Protein AF-0000000069707811 (afdb_homodimer)

pLDDT: mean 90.17, std 19.68, range [24.98, 98.94]

Secondary structure (DSSP, 8-state):
-------------------------TT----SSEEEEEEEE----BT-TTS-HHHHHHHHHHHHHTSSS--EEEEES--BSS-GGGHHHHHHHHHHT-S-EEEE--TT----HHHHHHHHSS-SSEEEEETTTEEEEEE----TT----PPPHHHHHHHHHHTTTSSEEEEEESS-SSS-STT----HHHHHHHHT-TTEEEEEE-S-TT--SEEEETTEEEEE---SSSSSS-SS-EEEEEEEETTS-EEEEEEETTT--EEEEEE-/-------------------------TT----SSEEEEEEEE----BT-TTS-HHHHHHHHHHHHHTSSS--EEEEES--BSS-GGGHHHHHHHHHHT-S-EEEE--TT----HHHHHHHHSS-SSEEEEETTTEEEEEE----TT----PPPHHHHHHHHHHTTTSSEEEEEESS-SSS-STT----HHHHHHHHT-TTEEEEEE-S-TT--SEEEETTEEEEE---SSSSSS-SS-EEEEEEEETTS-EEEEEEETTT--EEEEEE-

InterPro domains:
  IPR004843 Calcineurin-like, phosphoesterase domain [PF00149] (36-210)
  IPR029052 Metallo-dependent phosphatase-like [G3DSA:3.60.21.10] (33-268)
  IPR029052 Metallo-dependent phosphatase-like [SSF56300] (36-254)
  IPR051918 Serine/threonine-protein phosphatase CPPED1 [PTHR43143] (35-250)

Structure (mmCIF, N/CA/C/O backbone):
data_AF-0000000069707811-model_v1
#
loop_
_entity.id
_entity.type
_entity.pdbx_description
1 polymer '3,5-cyclic AMP phosphodiesterase CpdA'
#
loop_
_atom_site.group_PDB
_atom_site.id
_atom_site.type_symbol
_atom_site.label_atom_id
_atom_site.label_alt_id
_atom_site.label_comp_id
_atom_site.label_asym_id
_atom_site.label_entity_id
_atom_site.label_seq_id
_atom_site.pdbx_PDB_ins_code
_atom_site.Cartn_x
_atom_site.Cartn_y
_atom_site.Cartn_z
_atom_site.occupancy
_atom_site.B_iso_or_equiv
_atom_site.auth_seq_id
_atom_site.auth_comp_id
_atom_site.auth_asym_id
_atom_site.auth_atom_id
_atom_site.pdbx_PDB_model_num
ATOM 1 N N . MET A 1 1 ? 40.125 12.625 64.125 1 27.88 1 MET A N 1
ATOM 2 C CA . MET A 1 1 ? 39.188 13.109 63.156 1 27.88 1 MET A CA 1
ATOM 3 C C . MET A 1 1 ? 39.125 12.188 61.938 1 27.88 1 MET A C 1
ATOM 5 O O . MET A 1 1 ? 40.125 12.039 61.219 1 27.88 1 MET A O 1
ATOM 9 N N . LYS A 1 2 ? 38.438 11 62.062 1 25.84 2 LYS A N 1
ATOM 10 C CA . LYS A 1 2 ? 38.344 9.758 61.312 1 25.84 2 LYS A CA 1
ATOM 11 C C . LYS A 1 2 ? 37.75 10.008 59.938 1 25.84 2 LYS A C 1
ATOM 13 O O . LYS A 1 2 ? 36.562 10.391 59.812 1 25.84 2 LYS A O 1
ATOM 18 N N . ARG A 1 3 ? 38.438 10.547 58.906 1 25.84 3 ARG A N 1
ATOM 19 C CA . ARG A 1 3 ? 38.094 10.859 57.531 1 25.84 3 ARG A CA 1
ATOM 20 C C . ARG A 1 3 ? 37.594 9.617 56.781 1 25.84 3 ARG A C 1
ATOM 22 O O . ARG A 1 3 ? 38.406 8.742 56.438 1 25.84 3 ARG A O 1
ATOM 29 N N . ARG A 1 4 ? 36.5 9.008 57.219 1 31.7 4 ARG A N 1
ATOM 30 C CA . ARG A 1 4 ? 36.094 7.828 56.469 1 31.7 4 ARG A CA 1
ATOM 31 C C . ARG A 1 4 ? 36.031 8.141 54.969 1 31.7 4 ARG A C 1
ATOM 33 O O . ARG A 1 4 ? 35.594 9.227 54.594 1 31.7 4 ARG A O 1
ATOM 40 N N . PRO A 1 5 ? 36.844 7.473 54.125 1 32.78 5 PRO A N 1
ATOM 41 C CA . PRO A 1 5 ? 36.906 7.609 52.688 1 32.78 5 PRO A CA 1
ATOM 42 C C . PRO A 1 5 ? 35.5 7.551 52.031 1 32.78 5 PRO A C 1
ATOM 44 O O . PRO A 1 5 ? 34.625 6.852 52.531 1 32.78 5 PRO A O 1
ATOM 47 N N . PHE A 1 6 ? 35 8.711 51.625 1 32.41 6 PHE A N 1
ATOM 48 C CA . PHE A 1 6 ? 33.812 8.898 50.781 1 32.41 6 PHE A CA 1
ATOM 49 C C . PHE A 1 6 ? 33.844 7.926 49.594 1 32.41 6 PHE A C 1
ATOM 51 O O . PHE A 1 6 ? 34.688 8.023 48.719 1 32.41 6 PHE A O 1
ATOM 58 N N . LEU A 1 7 ? 33.656 6.637 49.844 1 32.03 7 LEU A N 1
ATOM 59 C CA . LEU A 1 7 ? 33.406 5.703 48.75 1 32.03 7 LEU A CA 1
ATOM 60 C C . LEU A 1 7 ? 32.375 6.266 47.781 1 32.03 7 LEU A C 1
ATOM 62 O O . LEU A 1 7 ? 31.25 6.562 48.188 1 32.03 7 LEU A O 1
ATOM 66 N N . GLN A 1 8 ? 32.781 7.188 46.938 1 24.98 8 GLN A N 1
ATOM 67 C CA . GLN A 1 8 ? 31.969 7.602 45.812 1 24.98 8 GLN A CA 1
ATOM 68 C C . GLN A 1 8 ? 31.391 6.398 45.062 1 24.98 8 GLN A C 1
ATOM 70 O O . GLN A 1 8 ? 32.125 5.562 44.562 1 24.98 8 GLN A O 1
ATOM 75 N N . LYS A 1 9 ? 30.281 5.871 45.531 1 30.42 9 LYS A N 1
ATOM 76 C CA . LYS A 1 9 ? 29.453 4.977 44.719 1 30.42 9 LYS A CA 1
ATOM 77 C C . LYS A 1 9 ? 29.359 5.484 43.281 1 30.42 9 LYS A C 1
ATOM 79 O O . LYS A 1 9 ? 28.812 6.559 43.031 1 30.42 9 LYS A O 1
ATOM 84 N N . LEU A 1 10 ? 30.406 5.262 42.5 1 29.55 10 LEU A N 1
ATOM 85 C CA . LEU A 1 10 ? 30.219 5.375 41.062 1 29.55 10 LEU A CA 1
ATOM 86 C C . LEU A 1 10 ? 28.906 4.711 40.625 1 29.55 10 LEU A C 1
ATOM 88 O O . LEU A 1 10 ? 28.75 3.5 40.781 1 29.55 10 LEU A O 1
ATOM 92 N N . SER A 1 11 ? 27.844 5.383 40.812 1 30.39 11 SER A N 1
ATOM 93 C CA . SER A 1 11 ? 26.609 4.992 40.156 1 30.39 11 SER A CA 1
ATOM 94 C C . SER A 1 11 ? 26.844 4.625 38.719 1 30.39 11 SER A C 1
ATOM 96 O O . SER A 1 11 ? 27.297 5.453 37.906 1 30.39 11 SER A O 1
ATOM 98 N N . ILE A 1 12 ? 27.297 3.4 38.469 1 32.72 12 ILE A N 1
ATOM 99 C CA . ILE A 1 12 ? 27.219 2.85 37.125 1 32.72 12 ILE A CA 1
ATOM 100 C C . ILE A 1 12 ? 25.844 3.127 36.531 1 32.72 12 ILE A C 1
ATOM 102 O O . ILE A 1 12 ? 24.844 2.594 37 1 32.72 12 ILE A O 1
ATOM 106 N N . ILE A 1 13 ? 25.547 4.367 36.25 1 32.19 13 ILE A N 1
ATOM 107 C CA . ILE A 1 13 ? 24.438 4.574 35.344 1 32.19 13 ILE A CA 1
ATOM 108 C C . ILE A 1 13 ? 24.531 3.582 34.188 1 32.19 13 ILE A C 1
ATOM 110 O O . ILE A 1 13 ? 25.453 3.656 33.344 1 32.19 13 ILE A O 1
ATOM 114 N N . THR A 1 14 ? 24.203 2.355 34.5 1 30.44 14 THR A N 1
ATOM 115 C CA . THR A 1 14 ? 23.938 1.456 33.375 1 30.44 14 THR A CA 1
ATOM 116 C C . THR A 1 14 ? 23.016 2.123 32.344 1 30.44 14 THR A C 1
ATOM 118 O O . THR A 1 14 ? 21.859 2.41 32.656 1 30.44 14 THR A O 1
ATOM 121 N N . SER A 1 15 ? 23.578 3.062 31.578 1 31.64 15 SER A N 1
ATOM 122 C CA . SER A 1 15 ? 22.844 3.375 30.359 1 31.64 15 SER A CA 1
ATOM 123 C C . SER A 1 15 ? 22.266 2.117 29.719 1 31.64 15 SER A C 1
ATOM 125 O O . SER A 1 15 ? 23.016 1.235 29.281 1 31.64 15 SER A O 1
ATOM 127 N N . MET A 1 16 ? 21.281 1.629 30.328 1 30.05 16 MET A N 1
ATOM 128 C CA . MET A 1 16 ? 20.516 0.687 29.516 1 30.05 16 MET A CA 1
ATOM 129 C C . MET A 1 16 ? 20.375 1.188 28.094 1 30.05 16 MET A C 1
ATOM 131 O O . MET A 1 16 ? 19.594 2.102 27.812 1 30.05 16 MET A O 1
ATOM 135 N N . SER A 1 17 ? 21.484 1.312 27.391 1 31.31 17 SER A N 1
ATOM 136 C CA . SER A 1 17 ? 21.266 1.327 25.953 1 31.31 17 SER A CA 1
ATOM 137 C C . SER A 1 17 ? 20.141 0.368 25.562 1 31.31 17 SER A C 1
ATOM 139 O O . SER A 1 17 ? 20.219 -0.833 25.828 1 31.31 17 SER A O 1
ATOM 141 N N . THR A 1 18 ? 18.938 0.789 25.828 1 30.77 18 THR A N 1
ATOM 142 C CA . THR A 1 18 ? 17.844 0.058 25.188 1 30.77 18 THR A CA 1
ATOM 143 C C . THR A 1 18 ? 18.297 -0.522 23.859 1 30.77 18 THR A C 1
ATOM 145 O O . THR A 1 18 ? 18.516 0.217 22.891 1 30.77 18 THR A O 1
ATOM 148 N N . LEU A 1 19 ? 19.156 -1.455 23.938 1 29.34 19 LEU A N 1
ATOM 149 C CA . LEU A 1 19 ? 19.266 -2.301 22.766 1 29.34 19 LEU A CA 1
ATOM 150 C C . LEU A 1 19 ? 17.891 -2.539 22.141 1 29.34 19 LEU A C 1
ATOM 152 O O . LEU A 1 19 ? 17.094 -3.318 22.672 1 29.34 19 LEU A O 1
ATOM 156 N N . MET A 1 20 ? 17.281 -1.495 21.703 1 30.98 20 MET A N 1
ATOM 157 C CA . MET A 1 20 ? 16.188 -1.845 20.812 1 30.98 20 MET A CA 1
ATOM 158 C C . MET A 1 20 ? 16.562 -3.023 19.922 1 30.98 20 MET A C 1
ATOM 160 O O . MET A 1 20 ? 17.609 -3.008 19.281 1 30.98 20 MET A O 1
ATOM 164 N N . PRO A 1 21 ? 16.219 -4.156 20.359 1 32.16 21 PRO A N 1
ATOM 165 C CA . PRO A 1 21 ? 16.5 -5.211 19.375 1 32.16 21 PRO A CA 1
ATOM 166 C C . PRO A 1 21 ? 16.469 -4.715 17.938 1 32.16 21 PRO A C 1
ATOM 168 O O . PRO A 1 21 ? 15.664 -3.836 17.609 1 32.16 21 PRO A O 1
ATOM 171 N N . PHE A 1 22 ? 17.562 -4.531 17.328 1 32 22 PHE A N 1
ATOM 172 C CA . PHE A 1 22 ? 17.594 -4.398 15.883 1 32 22 PHE A CA 1
ATOM 173 C C . PHE A 1 22 ? 16.484 -5.234 15.242 1 32 22 PHE A C 1
ATOM 175 O O . PHE A 1 22 ? 16.656 -6.438 15.031 1 32 22 PHE A O 1
ATOM 182 N N . LEU A 1 23 ? 15.312 -5.254 15.75 1 34.34 23 LEU A N 1
ATOM 183 C CA . LEU A 1 23 ? 14.266 -5.773 14.867 1 34.34 23 LEU A CA 1
ATOM 184 C C . LEU A 1 23 ? 14.547 -5.406 13.414 1 34.34 23 LEU A C 1
ATOM 186 O O . LEU A 1 23 ? 14.68 -4.227 13.086 1 34.34 23 LEU A O 1
ATOM 190 N N . ASN A 1 24 ? 15.375 -6.098 12.82 1 35.5 24 ASN A N 1
ATOM 191 C CA . ASN A 1 24 ? 15.562 -6.027 11.375 1 35.5 24 ASN A CA 1
ATOM 192 C C . ASN A 1 24 ? 14.25 -5.73 10.648 1 35.5 24 ASN A C 1
ATOM 194 O O . ASN A 1 24 ? 13.5 -6.648 10.312 1 35.5 24 ASN A O 1
ATOM 198 N N . TYR A 1 25 ? 13.43 -4.82 11.219 1 40.78 25 TYR A N 1
ATOM 199 C CA . TYR A 1 25 ? 12.258 -4.336 10.5 1 40.78 25 TYR A CA 1
ATOM 200 C C . TYR A 1 25 ? 12.594 -4.051 9.039 1 40.78 25 TYR A C 1
ATOM 202 O O . TYR A 1 25 ? 12.992 -2.938 8.688 1 40.78 25 TYR A O 1
ATOM 210 N N . GLY A 1 26 ? 12.766 -4.945 8.219 1 48.84 26 GLY A N 1
ATOM 211 C CA . GLY A 1 26 ? 13.164 -4.633 6.859 1 48.84 26 GLY A CA 1
ATOM 212 C C . GLY A 1 26 ? 14.227 -3.553 6.785 1 48.84 26 GLY A C 1
ATOM 213 O O . GLY A 1 26 ? 14.453 -2.828 7.754 1 48.84 26 GLY A O 1
ATOM 214 N N . LYS A 1 27 ? 15.414 -3.746 6.273 1 55.34 27 LYS A N 1
ATOM 215 C CA . LYS A 1 27 ? 16.578 -2.883 6.414 1 55.34 27 LYS A CA 1
ATOM 216 C C . LYS A 1 27 ? 16.203 -1.414 6.25 1 55.34 27 LYS A C 1
ATOM 218 O O . LYS A 1 27 ? 16.359 -0.847 5.164 1 55.34 27 LYS A O 1
ATOM 223 N N . MET A 1 28 ? 15.094 -1.002 7.066 1 64.06 28 MET A N 1
ATOM 224 C CA . MET A 1 28 ? 15.016 0.455 7.105 1 64.06 28 MET A CA 1
ATOM 225 C C . MET A 1 28 ? 16.328 1.058 7.582 1 64.06 28 MET A C 1
ATOM 227 O O . MET A 1 28 ? 16.922 0.569 8.547 1 64.06 28 MET A O 1
ATOM 231 N N . ASP A 1 29 ? 16.859 1.812 6.758 1 71.94 29 ASP A N 1
ATOM 232 C CA . ASP A 1 29 ? 18.109 2.512 7.07 1 71.94 29 ASP A CA 1
ATOM 233 C C . ASP A 1 29 ? 17.828 3.787 7.867 1 71.94 29 ASP A C 1
ATOM 235 O O . ASP A 1 29 ? 17.781 4.879 7.301 1 71.94 29 ASP A O 1
ATOM 239 N N . PHE A 1 30 ? 17.594 3.6 9.172 1 81 30 PHE A N 1
ATOM 240 C CA . PHE A 1 30 ? 17.266 4.738 10.023 1 81 30 PHE A CA 1
ATOM 241 C C . PHE A 1 30 ? 18.422 5.723 10.094 1 81 30 PHE A C 1
ATOM 243 O O . PHE A 1 30 ? 19.594 5.316 10.133 1 81 30 PHE A O 1
ATOM 250 N N . PRO A 1 31 ? 18.062 6.91 10.172 1 80.31 31 PRO A N 1
ATOM 251 C CA . PRO A 1 31 ? 19.141 7.895 10.289 1 80.31 31 PRO A CA 1
ATOM 252 C C . PRO A 1 31 ? 19.828 7.855 11.648 1 80.31 31 PRO A C 1
ATOM 254 O O . PRO A 1 31 ? 19.188 7.535 12.656 1 80.31 31 PRO A O 1
ATOM 257 N N . GLU A 1 32 ? 21.094 8.133 11.672 1 80.56 32 GLU A N 1
ATOM 258 C CA . GLU A 1 32 ? 21.875 8.133 12.914 1 80.56 32 GLU A CA 1
ATOM 259 C C . GLU A 1 32 ? 21.469 9.305 13.812 1 80.56 32 GLU A C 1
ATOM 261 O O . GLU A 1 32 ? 21.219 9.117 15 1 80.56 32 GLU A O 1
ATOM 266 N N . LYS A 1 33 ? 21.469 10.531 13.188 1 91.5 33 LYS A N 1
ATOM 267 C CA . LYS A 1 33 ? 21.062 11.734 13.906 1 91.5 33 LYS A CA 1
ATOM 268 C C . LYS A 1 33 ? 19.844 12.383 13.234 1 91.5 33 LYS A C 1
ATOM 270 O O . LYS A 1 33 ? 19.938 12.836 12.086 1 91.5 33 LYS A O 1
ATOM 275 N N . ILE A 1 34 ? 18.828 12.461 13.984 1 95.12 34 ILE A N 1
ATOM 276 C CA . ILE A 1 34 ? 17.562 12.969 13.438 1 95.12 34 ILE A CA 1
ATOM 277 C C . ILE A 1 34 ? 17.547 14.492 13.539 1 95.12 34 ILE A C 1
ATOM 279 O O . ILE A 1 34 ? 17.812 15.055 14.602 1 95.12 34 ILE A O 1
ATOM 283 N N . LYS A 1 35 ? 17.266 15.133 12.43 1 97.06 35 LYS A N 1
ATOM 284 C CA . LYS A 1 35 ? 17.188 16.594 12.383 1 97.06 35 LYS A CA 1
ATOM 285 C C . LYS A 1 35 ? 15.734 17.062 12.352 1 97.06 35 LYS A C 1
ATOM 287 O O . LYS A 1 35 ? 15.438 18.188 12.773 1 97.06 35 LYS A O 1
ATOM 292 N N . LEU A 1 36 ? 14.891 16.25 11.82 1 98 36 LEU A N 1
ATOM 293 C CA . LEU A 1 36 ? 13.453 16.516 11.75 1 98 36 LEU A CA 1
ATOM 294 C C . LEU A 1 36 ? 12.656 15.234 11.977 1 98 36 LEU A C 1
ATOM 296 O O . LEU A 1 36 ? 12.984 14.188 11.422 1 98 36 LEU A O 1
ATOM 300 N N . LYS A 1 37 ? 11.711 15.305 12.82 1 98.06 37 LYS A N 1
ATOM 301 C CA . LYS A 1 37 ? 10.766 14.211 13.039 1 98.06 37 LYS A CA 1
ATOM 302 C C . LYS A 1 37 ? 9.336 14.734 13.141 1 98.06 37 LYS A C 1
ATOM 304 O O . LYS A 1 37 ? 9.023 15.531 14.031 1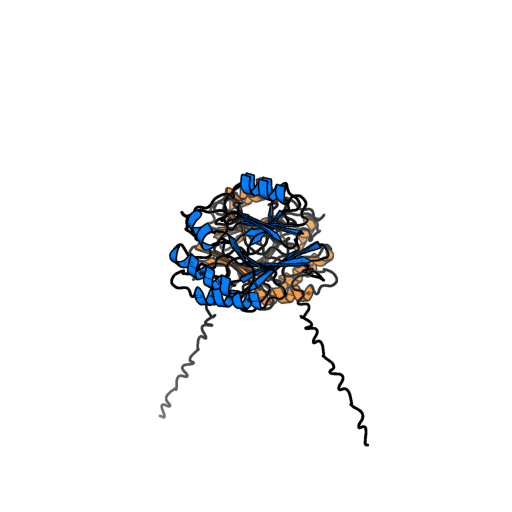 98.06 37 LYS A O 1
ATOM 309 N N . PHE A 1 38 ? 8.5 14.328 12.203 1 98.75 38 PHE A N 1
ATOM 310 C CA . PHE A 1 38 ? 7.102 14.703 12.312 1 98.75 38 PHE A CA 1
ATOM 311 C C . PHE A 1 38 ? 6.195 13.484 12.172 1 98.75 38 PHE A C 1
ATOM 313 O O . PHE A 1 38 ? 6.641 12.43 11.727 1 98.75 38 PHE A O 1
ATOM 320 N N . VAL A 1 39 ? 4.988 13.656 12.648 1 98.81 39 VAL A N 1
ATOM 321 C CA . VAL A 1 39 ? 3.967 12.617 12.594 1 98.81 39 VAL A CA 1
ATOM 322 C C . VAL A 1 39 ? 2.814 13.07 11.703 1 98.81 39 VAL A C 1
ATOM 324 O O . VAL A 1 39 ? 2.42 14.234 11.727 1 98.81 39 VAL A O 1
ATOM 327 N N . VAL A 1 40 ? 2.346 12.156 10.906 1 98.88 40 VAL A N 1
ATOM 328 C CA . VAL A 1 40 ? 1.136 12.375 10.125 1 98.88 40 VAL A CA 1
ATOM 329 C C . VAL A 1 40 ? 0.035 11.43 10.594 1 98.88 40 VAL A C 1
ATOM 331 O O . VAL A 1 40 ? 0.207 10.211 10.57 1 98.88 40 VAL A O 1
ATOM 334 N N . ALA A 1 41 ? -1.033 11.961 11.055 1 98.81 41 ALA A N 1
ATOM 335 C CA . ALA A 1 41 ? -2.229 11.211 11.438 1 98.81 41 ALA A CA 1
ATOM 336 C C . ALA A 1 41 ? -3.455 11.719 10.68 1 98.81 41 ALA A C 1
ATOM 338 O O . ALA A 1 41 ? -3.617 12.922 10.484 1 98.81 41 ALA A O 1
ATOM 339 N N . SER A 1 42 ? -4.238 10.781 10.203 1 98.5 42 SER A N 1
ATOM 340 C CA . SER A 1 42 ? -5.363 11.203 9.375 1 98.5 42 SER A CA 1
ATOM 341 C C . SER A 1 42 ? -6.648 10.484 9.773 1 98.5 42 SER A C 1
ATOM 343 O O . SER A 1 42 ? -6.602 9.438 10.422 1 98.5 42 SER A O 1
ATOM 345 N N . ASP A 1 43 ? -7.781 11.102 9.523 1 98.69 43 ASP A N 1
ATOM 346 C CA . ASP A 1 43 ? -9.102 10.484 9.531 1 98.69 43 ASP A CA 1
ATOM 347 C C . ASP A 1 43 ? -9.508 10.062 10.938 1 98.69 43 ASP A C 1
ATOM 349 O O . ASP A 1 43 ? -9.844 8.891 11.172 1 98.69 43 ASP A O 1
ATOM 353 N N . GLY A 1 44 ? -9.578 11.047 11.75 1 98.62 44 GLY A N 1
ATOM 354 C CA . GLY A 1 44 ? -10.016 10.82 13.117 1 98.62 44 GLY A CA 1
ATOM 355 C C . GLY A 1 44 ? -11.523 10.727 13.25 1 98.62 44 GLY A C 1
ATOM 356 O O . GLY A 1 44 ? -12.031 10.07 14.164 1 98.62 44 GLY A O 1
ATOM 357 N N . HIS A 1 45 ? -12.188 11.461 12.477 1 98.75 45 HIS A N 1
ATOM 358 C CA . HIS A 1 45 ? -13.641 11.422 12.445 1 98.75 45 HIS A CA 1
ATOM 359 C C . HIS A 1 45 ? -14.234 11.68 13.828 1 98.75 45 HIS A C 1
ATOM 361 O O . HIS A 1 45 ? -15.094 10.93 14.289 1 98.75 45 HIS A O 1
ATOM 367 N N . TYR A 1 46 ? -13.773 12.711 14.484 1 98.88 46 TYR A N 1
ATOM 368 C CA . TYR A 1 46 ? -14.312 13.078 15.781 1 98.88 46 TYR A CA 1
ATOM 369 C C . TYR A 1 46 ? -15.812 13.336 15.703 1 98.88 46 TYR A C 1
ATOM 371 O O . TYR A 1 46 ? -16.266 14.094 14.844 1 98.88 46 TYR A O 1
ATOM 379 N N . GLY A 1 47 ? -16.578 12.672 16.531 1 98.69 47 GLY A N 1
ATOM 380 C CA . GLY A 1 47 ? -18.016 12.883 16.562 1 98.69 47 GLY A CA 1
ATOM 381 C C . GLY A 1 47 ? -18.797 11.867 15.758 1 98.69 47 GLY A C 1
ATOM 382 O O . GLY A 1 47 ? -20.016 11.938 15.656 1 98.69 47 GLY A O 1
ATOM 383 N N . GLN A 1 48 ? -18.141 10.922 15.164 1 98.38 48 GLN A N 1
ATOM 384 C CA . GLN A 1 48 ? -18.844 9.898 14.398 1 98.38 48 GLN A CA 1
ATOM 385 C C . GLN A 1 48 ? -19.734 9.062 15.312 1 98.38 48 GLN A C 1
ATOM 387 O O . GLN A 1 48 ? -19.266 8.492 16.297 1 98.38 48 GLN A O 1
ATOM 392 N N . PRO A 1 49 ? -21 8.898 14.961 1 97.06 49 PRO A N 1
ATOM 393 C CA . PRO A 1 49 ? -21.891 8.086 15.789 1 97.06 49 PRO A CA 1
ATOM 394 C C . PRO A 1 49 ? -21.453 6.625 15.875 1 97.06 49 PRO A C 1
ATOM 396 O O . PRO A 1 49 ? -20.859 6.098 14.938 1 97.06 49 PRO A O 1
ATOM 399 N N . ASN A 1 50 ? -21.719 6.02 16.953 1 95.81 50 ASN A N 1
ATOM 400 C CA . ASN A 1 50 ? -21.5 4.602 17.203 1 95.81 50 ASN A CA 1
ATOM 401 C C . ASN A 1 50 ? -20.016 4.254 17.156 1 95.81 50 ASN A C 1
ATOM 403 O O . ASN A 1 50 ? -19.641 3.168 16.703 1 95.81 50 ASN A O 1
ATOM 407 N N . THR A 1 51 ? -19.141 5.199 17.406 1 96.56 51 THR A N 1
ATOM 408 C CA . THR A 1 51 ? -17.703 5 17.594 1 96.56 51 THR A CA 1
ATOM 409 C C . THR A 1 51 ? -17.234 5.641 18.891 1 96.56 51 THR A C 1
ATOM 411 O O . THR A 1 51 ? -17.922 6.512 19.438 1 96.56 51 THR A O 1
ATOM 414 N N . ASP A 1 52 ? -16.234 5.148 19.391 1 97.31 52 ASP A N 1
ATOM 415 C CA . ASP A 1 52 ? -15.617 5.809 20.531 1 97.31 52 ASP A CA 1
ATOM 416 C C . ASP A 1 52 ? -14.562 6.82 20.078 1 97.31 52 ASP A C 1
ATOM 418 O O . ASP A 1 52 ? -13.375 6.66 20.375 1 97.31 52 ASP A O 1
ATOM 422 N N . TYR A 1 53 ? -15.047 7.824 19.453 1 98.12 53 TYR A N 1
ATOM 423 C CA . TYR A 1 53 ? -14.156 8.797 18.844 1 98.12 53 TYR A CA 1
ATOM 424 C C . TYR A 1 53 ? -13.297 9.492 19.891 1 98.12 53 TYR A C 1
ATOM 426 O O . TYR A 1 53 ? -12.164 9.898 19.609 1 98.12 53 TYR A O 1
ATOM 434 N N . GLU A 1 54 ? -13.734 9.648 21.141 1 98.38 54 GLU A N 1
ATOM 435 C CA . GLU A 1 54 ? -12.93 10.258 22.188 1 98.38 54 GLU A CA 1
ATOM 436 C C . GLU A 1 54 ? -11.758 9.367 22.578 1 98.38 54 GLU A C 1
ATOM 438 O O . GLU A 1 54 ? -10.625 9.836 22.703 1 98.38 54 GLU A O 1
ATOM 443 N N . ALA A 1 55 ? -12.062 8.141 22.75 1 98.06 55 ALA A N 1
ATOM 444 C CA . ALA A 1 55 ? -11.008 7.191 23.109 1 98.06 55 ALA A CA 1
ATOM 445 C C . ALA A 1 55 ? -9.977 7.066 22 1 98.06 55 ALA A C 1
ATOM 447 O O . ALA A 1 55 ? -8.773 6.992 22.25 1 98.06 55 ALA A O 1
ATOM 448 N N . ASN A 1 56 ? -10.477 7.008 20.75 1 97.88 56 ASN A N 1
ATOM 449 C CA . ASN A 1 56 ? -9.562 6.934 19.625 1 97.88 56 ASN A CA 1
ATOM 450 C C . ASN A 1 56 ? -8.562 8.086 19.625 1 97.88 56 ASN A C 1
ATOM 452 O O . ASN A 1 56 ? -7.367 7.879 19.406 1 97.88 56 ASN A O 1
ATOM 456 N N . HIS A 1 57 ? -9.055 9.25 19.891 1 98.69 57 HIS A N 1
ATOM 457 C CA . HIS A 1 57 ? -8.203 10.43 19.891 1 98.69 57 HIS A CA 1
ATOM 458 C C . HIS A 1 57 ? -7.262 10.438 21.094 1 98.69 57 HIS A C 1
ATOM 460 O O . HIS A 1 57 ? -6.086 10.789 20.953 1 98.69 57 HIS A O 1
ATOM 466 N N . ARG A 1 58 ? -7.746 10.008 22.203 1 98.19 58 ARG A N 1
ATOM 467 C CA . ARG A 1 58 ? -6.898 9.898 23.375 1 98.19 58 ARG A CA 1
ATOM 468 C C . ARG A 1 58 ? -5.762 8.906 23.156 1 98.19 58 ARG A C 1
ATOM 470 O O . ARG A 1 58 ? -4.609 9.195 23.469 1 98.19 58 ARG A O 1
ATOM 477 N N . ASP A 1 59 ? -6.117 7.805 22.625 1 98.25 59 ASP A N 1
ATOM 478 C CA . ASP A 1 59 ? -5.129 6.762 22.375 1 98.25 59 ASP A CA 1
ATOM 479 C C . ASP A 1 59 ? -4.074 7.227 21.375 1 98.25 59 ASP A C 1
ATOM 481 O O . ASP A 1 59 ? -2.887 6.941 21.531 1 98.25 59 ASP A O 1
ATOM 485 N N . LEU A 1 60 ? -4.504 7.898 20.344 1 98.5 60 LEU A N 1
ATOM 486 C CA . LEU A 1 60 ? -3.561 8.445 19.359 1 98.5 60 LEU A CA 1
ATOM 487 C C . LEU A 1 60 ? -2.582 9.406 20.031 1 98.5 60 LEU A C 1
ATOM 489 O O . LEU A 1 60 ? -1.37 9.297 19.844 1 98.5 60 LEU A O 1
ATOM 493 N N . ILE A 1 61 ? -3.145 10.344 20.781 1 98.38 61 ILE A N 1
ATOM 494 C CA . ILE A 1 61 ? -2.316 11.359 21.422 1 98.38 61 ILE A CA 1
ATOM 495 C C . ILE A 1 61 ? -1.314 10.688 22.375 1 98.38 61 ILE A C 1
ATOM 497 O O . ILE A 1 61 ? -0.13 11.031 22.375 1 98.38 61 ILE A O 1
ATOM 501 N N . GLN A 1 62 ? -1.747 9.711 23.109 1 98.12 62 GLN A N 1
ATOM 502 C CA . GLN A 1 62 ? -0.848 8.984 24 1 98.12 62 GLN A CA 1
ATOM 503 C C . GLN A 1 62 ? 0.257 8.281 23.219 1 98.12 62 GLN A C 1
ATOM 505 O O . GLN A 1 62 ? 1.416 8.273 23.641 1 98.12 62 GLN A O 1
ATOM 510 N N . ALA A 1 63 ? -0.12 7.723 22.125 1 98.38 63 ALA A N 1
ATOM 511 C CA . ALA A 1 63 ? 0.864 7.035 21.297 1 98.38 63 ALA A CA 1
ATOM 512 C C . ALA A 1 63 ? 1.892 8.016 20.734 1 98.38 63 ALA A C 1
ATOM 514 O O . ALA A 1 63 ? 3.09 7.727 20.719 1 98.38 63 ALA A O 1
ATOM 515 N N . ILE A 1 64 ? 1.411 9.172 20.297 1 98.38 64 ILE A N 1
ATOM 516 C CA . ILE A 1 64 ? 2.293 10.188 19.734 1 98.38 64 ILE A CA 1
ATOM 517 C C . ILE A 1 64 ? 3.252 10.688 20.812 1 98.38 64 ILE A C 1
ATOM 519 O O . ILE A 1 64 ? 4.445 10.875 20.547 1 98.38 64 ILE A O 1
ATOM 523 N N . LEU A 1 65 ? 2.758 10.883 21.984 1 97.56 65 LEU A N 1
ATOM 524 C CA . LEU A 1 65 ? 3.566 11.445 23.062 1 97.56 65 LEU A CA 1
ATOM 525 C C . LEU A 1 65 ? 4.629 10.453 23.516 1 97.56 65 LEU A C 1
ATOM 527 O O . LEU A 1 65 ? 5.586 10.828 24.188 1 97.56 65 LEU A O 1
ATOM 531 N N . LYS A 1 66 ? 4.484 9.203 23.172 1 96.75 66 LYS A N 1
ATOM 532 C CA . LYS A 1 66 ? 5.504 8.203 23.469 1 96.75 66 LYS A CA 1
ATOM 533 C C . LYS A 1 66 ? 6.656 8.289 22.469 1 96.75 66 LYS A C 1
ATOM 535 O O . LYS A 1 66 ? 7.73 7.727 22.703 1 96.75 66 LYS A O 1
ATOM 540 N N . GLU A 1 67 ? 6.371 8.898 21.344 1 95.69 67 GLU A N 1
ATOM 541 C CA . GLU A 1 67 ? 7.441 9.094 20.375 1 95.69 67 GLU A CA 1
ATOM 542 C C . GLU A 1 67 ? 8.469 10.109 20.891 1 95.69 67 GLU A C 1
ATOM 544 O O . GLU A 1 67 ? 8.102 11.109 21.5 1 95.69 67 GLU A O 1
ATOM 549 N N . ASN A 1 68 ? 9.695 9.844 20.609 1 90.31 68 ASN A N 1
ATOM 550 C CA . ASN A 1 68 ? 10.734 10.773 21.047 1 90.31 68 ASN A CA 1
ATOM 551 C C . ASN A 1 68 ? 10.977 11.867 20.016 1 90.31 68 ASN A C 1
ATOM 553 O O . ASN A 1 68 ? 10.906 11.617 18.797 1 90.31 68 ASN A O 1
ATOM 557 N N . GLU A 1 69 ? 11.148 13.094 20.469 1 93.5 69 GLU A N 1
ATOM 558 C CA . GLU A 1 69 ? 11.695 14.227 19.719 1 93.5 69 GLU A CA 1
ATOM 559 C C . GLU A 1 69 ? 10.812 14.57 18.516 1 93.5 69 GLU A C 1
ATOM 561 O O . GLU A 1 69 ? 11.32 14.82 17.422 1 93.5 69 GLU A O 1
ATOM 566 N N . VAL A 1 70 ? 9.5 14.453 18.688 1 97.94 70 VAL A N 1
ATOM 567 C CA . VAL A 1 70 ? 8.594 14.852 17.625 1 97.94 70 VAL A CA 1
ATOM 568 C C . VAL A 1 70 ? 8.562 16.375 17.516 1 97.94 70 VAL A C 1
ATOM 570 O O . VAL A 1 70 ? 8.336 17.062 18.516 1 97.94 70 VAL A O 1
ATOM 573 N N . ASP A 1 71 ? 8.883 16.891 16.359 1 98.56 71 ASP A N 1
ATOM 574 C CA . ASP A 1 71 ? 8.859 18.328 16.125 1 98.56 71 ASP A CA 1
ATOM 575 C C . ASP A 1 71 ? 7.426 18.859 16.047 1 98.56 71 ASP A C 1
ATOM 577 O O . ASP A 1 71 ? 7.09 19.859 16.672 1 98.56 71 ASP A O 1
ATOM 581 N N . PHE A 1 72 ? 6.578 18.188 15.266 1 98.69 72 PHE A N 1
ATOM 582 C CA . PHE A 1 72 ? 5.18 18.594 15.133 1 98.69 72 PHE A CA 1
ATOM 583 C C . PHE A 1 72 ? 4.348 17.453 14.547 1 98.69 72 PHE A C 1
ATOM 585 O O . PHE A 1 72 ? 4.891 16.438 14.102 1 98.69 72 PHE A O 1
ATOM 592 N N . VAL A 1 73 ? 3.062 17.609 14.617 1 98.88 73 VAL A N 1
ATOM 593 C CA . VAL A 1 73 ? 2.104 16.656 14.086 1 98.88 73 VAL A CA 1
ATOM 594 C C . VAL A 1 73 ? 1.269 17.312 12.992 1 98.88 73 VAL A C 1
ATOM 596 O O . VAL A 1 73 ? 0.866 18.469 13.117 1 98.88 73 VAL A O 1
ATOM 599 N N . VAL A 1 74 ? 1.068 16.625 11.898 1 98.94 74 VAL A N 1
ATOM 600 C CA . VAL A 1 74 ? 0.096 17.031 10.891 1 98.94 74 VAL A CA 1
ATOM 601 C C . VAL A 1 74 ? -1.148 16.156 10.984 1 98.94 74 VAL A C 1
ATOM 603 O O . VAL A 1 74 ? -1.062 14.93 10.852 1 98.94 74 VAL A O 1
ATOM 606 N N . PHE A 1 75 ? -2.26 16.703 11.281 1 98.88 75 PHE A N 1
ATOM 607 C CA . PHE A 1 75 ? -3.537 16.016 11.18 1 98.88 75 PHE A CA 1
ATOM 608 C C . PHE A 1 75 ? -4.141 16.188 9.789 1 98.88 75 PHE A C 1
ATOM 610 O O . PHE A 1 75 ? -4.73 17.219 9.484 1 98.88 75 PHE A O 1
ATOM 617 N N . ASN A 1 76 ? -3.994 15.141 9.016 1 98.81 76 ASN A N 1
ATOM 618 C CA . ASN A 1 76 ? -4.168 15.266 7.574 1 98.81 76 ASN A CA 1
ATOM 619 C C . ASN A 1 76 ? -5.582 14.898 7.145 1 98.81 76 ASN A C 1
ATOM 621 O O . ASN A 1 76 ? -5.781 13.906 6.441 1 98.81 76 ASN A O 1
ATOM 625 N N . GLY A 1 77 ? -6.543 15.703 7.59 1 98.81 77 GLY A N 1
ATOM 626 C CA . GLY A 1 77 ? -7.879 15.688 7.02 1 98.81 77 GLY A CA 1
ATOM 627 C C . GLY A 1 77 ? -8.836 14.773 7.77 1 98.81 77 GLY A C 1
ATOM 628 O O . GLY A 1 77 ? -8.406 13.859 8.477 1 98.81 77 GLY A O 1
ATOM 629 N N . ASP A 1 78 ? -10.117 15.047 7.609 1 98.88 78 ASP A N 1
ATOM 630 C CA . ASP A 1 78 ? -11.234 14.352 8.242 1 98.88 78 ASP A CA 1
ATOM 631 C C . ASP A 1 78 ? -11.078 14.344 9.766 1 98.88 78 ASP A C 1
ATOM 633 O O . ASP A 1 78 ? -11.148 13.281 10.391 1 98.88 78 ASP A O 1
ATOM 637 N N . LEU A 1 79 ? -10.906 15.547 10.242 1 98.94 79 LEU A N 1
ATOM 638 C CA . LEU A 1 79 ? -10.734 15.773 11.672 1 98.94 79 LEU A CA 1
ATOM 639 C C . LEU A 1 79 ? -12.023 15.469 12.43 1 98.94 79 LEU A C 1
ATOM 641 O O . LEU A 1 79 ? -11.977 14.922 13.539 1 98.94 79 LEU A O 1
ATOM 645 N N . ILE A 1 80 ? -13.094 15.859 11.789 1 98.88 80 ILE A N 1
ATOM 646 C CA . ILE A 1 80 ? -14.422 15.594 12.344 1 98.88 80 ILE A CA 1
ATOM 647 C C . ILE A 1 80 ? -15.219 14.727 11.367 1 98.88 80 ILE A C 1
ATOM 649 O O . ILE A 1 80 ? -14.766 14.461 10.258 1 98.88 80 ILE A O 1
ATOM 653 N N . HIS A 1 81 ? -16.438 14.281 11.883 1 98.62 81 HIS A N 1
ATOM 654 C CA . HIS A 1 81 ? -17.328 13.516 11.023 1 98.62 81 HIS A CA 1
ATOM 655 C C . HIS A 1 81 ? -18.531 14.359 10.602 1 98.62 81 HIS A C 1
ATOM 657 O O . HIS A 1 81 ? -19.609 14.25 11.195 1 98.62 81 HIS A O 1
ATOM 663 N N . ASP A 1 82 ? -18.359 15.219 9.617 1 98.25 82 ASP 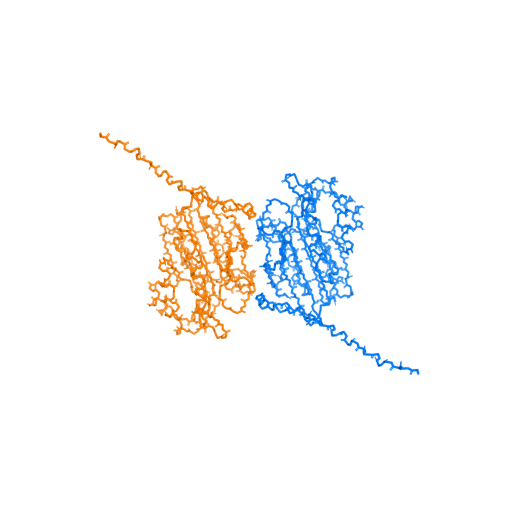A N 1
ATOM 664 C CA . ASP A 1 82 ? -19.375 15.922 8.836 1 98.25 82 ASP A CA 1
ATOM 665 C C . ASP A 1 82 ? -19.891 17.141 9.586 1 98.25 82 ASP A C 1
ATOM 667 O O . ASP A 1 82 ? -19.922 18.25 9.039 1 98.25 82 ASP A O 1
ATOM 671 N N . ASP A 1 83 ? -20.25 16.953 10.891 1 98.44 83 ASP A N 1
ATOM 672 C CA . ASP A 1 83 ? -20.938 18 11.625 1 98.44 83 ASP A CA 1
ATOM 673 C C . ASP A 1 83 ? -19.953 19.047 12.133 1 98.44 83 ASP A C 1
ATOM 675 O O . ASP A 1 83 ? -19.156 18.781 13.031 1 98.44 83 ASP A O 1
ATOM 679 N N . PRO A 1 84 ? -20.062 20.266 11.711 1 98.12 84 PRO A N 1
ATOM 680 C CA . PRO A 1 84 ? -19.109 21.312 12.062 1 98.12 84 PRO A CA 1
ATOM 681 C C . PRO A 1 84 ? -19.094 21.625 13.555 1 98.12 84 PRO A C 1
ATOM 683 O O . PRO A 1 84 ? -18.156 22.234 14.062 1 98.12 84 PRO A O 1
ATOM 686 N N . LYS A 1 85 ? -20.109 21.234 14.281 1 98.12 85 LYS A N 1
ATOM 687 C CA . LYS A 1 85 ? -20.188 21.531 15.711 1 98.12 85 LYS A CA 1
ATOM 688 C C . LYS A 1 85 ? -19.016 20.922 16.469 1 98.12 85 LYS A C 1
ATOM 690 O O . LYS A 1 85 ? -18.656 21.375 17.562 1 98.12 85 LYS A O 1
ATOM 695 N N . TRP A 1 86 ? -18.406 19.922 15.812 1 98.69 86 TRP A N 1
ATOM 696 C CA . TRP A 1 86 ? -17.359 19.156 16.5 1 98.69 86 TRP A CA 1
ATOM 697 C C . TRP A 1 86 ? -15.992 19.797 16.297 1 98.69 86 TRP A C 1
ATOM 699 O O . TRP A 1 86 ? -15.016 19.406 16.938 1 98.69 86 TRP A O 1
ATOM 709 N N . MET A 1 87 ? -15.852 20.781 15.445 1 98.81 87 MET A N 1
ATOM 710 C CA . MET A 1 87 ? -14.547 21.281 15.023 1 98.81 87 MET A CA 1
ATOM 711 C C . MET A 1 87 ? -13.812 21.938 16.188 1 98.81 87 MET A C 1
ATOM 713 O O . MET A 1 87 ? -12.633 21.672 16.406 1 98.81 87 MET A O 1
ATOM 717 N N . SER A 1 88 ? -14.5 22.734 16.969 1 98.5 88 SER A N 1
ATOM 718 C CA . SER A 1 88 ? -13.859 23.375 18.109 1 98.5 88 SER A CA 1
ATOM 719 C C . SER A 1 88 ? -13.477 22.344 19.172 1 98.5 88 SER A C 1
ATOM 721 O O . SER A 1 88 ? -12.453 22.484 19.844 1 98.5 88 SER A O 1
ATOM 723 N N . ASP A 1 89 ? -14.312 21.344 19.297 1 98.62 89 ASP A N 1
ATOM 724 C CA . ASP A 1 89 ? -14.047 20.312 20.281 1 98.62 89 ASP A CA 1
ATOM 725 C C . ASP A 1 89 ? -12.797 19.516 19.922 1 98.62 89 ASP A C 1
ATOM 727 O O . ASP A 1 89 ? -11.977 19.203 20.797 1 98.62 89 ASP A O 1
ATOM 731 N N . VAL A 1 90 ? -12.672 19.156 18.672 1 98.81 90 VAL A N 1
ATOM 732 C CA . VAL A 1 90 ? -11.508 18.359 18.297 1 98.81 90 VAL A CA 1
ATOM 733 C C . VAL A 1 90 ? -10.242 19.219 18.406 1 98.81 90 VAL A C 1
ATOM 735 O O . VAL A 1 90 ? -9.18 18.703 18.766 1 98.81 90 VAL A O 1
ATOM 738 N N . LYS A 1 91 ? -10.367 20.5 18.156 1 98.81 91 LYS A N 1
ATOM 739 C CA . LYS A 1 91 ? -9.227 21.391 18.359 1 98.81 91 LYS A CA 1
ATOM 740 C C . LYS A 1 91 ? -8.758 21.359 19.812 1 98.81 91 LYS A C 1
ATOM 742 O O . LYS A 1 91 ? -7.551 21.359 20.078 1 98.81 91 LYS A O 1
ATOM 747 N N . LYS A 1 92 ? -9.68 21.375 20.703 1 98.56 92 LYS A N 1
ATOM 748 C CA . LYS A 1 92 ? -9.32 21.312 22.125 1 98.56 92 LYS A CA 1
ATOM 749 C C . LYS A 1 92 ? -8.531 20.031 22.422 1 98.56 92 LYS A C 1
ATOM 751 O O . LYS A 1 92 ? -7.586 20.062 23.219 1 98.56 92 LYS A O 1
ATOM 756 N N . VAL A 1 93 ? -8.961 18.984 21.812 1 98.62 93 VAL A N 1
ATOM 757 C CA . VAL A 1 93 ? -8.266 17.719 22 1 98.62 93 VAL A CA 1
ATOM 758 C C . VAL A 1 93 ? -6.836 17.812 21.484 1 98.62 93 VAL A C 1
ATOM 760 O O . VAL A 1 93 ? -5.887 17.469 22.188 1 98.62 93 VAL A O 1
ATOM 763 N N . TYR A 1 94 ? -6.668 18.359 20.281 1 98.62 94 TYR A N 1
ATOM 764 C CA . TYR A 1 94 ? -5.34 18.484 19.688 1 98.62 94 TYR A CA 1
ATOM 765 C C . TYR A 1 94 ? -4.48 19.453 20.484 1 98.62 94 TYR A C 1
ATOM 767 O O . TYR A 1 94 ? -3.279 19.234 20.656 1 98.62 94 TYR A O 1
ATOM 775 N N . ASP A 1 95 ? -5.078 20.469 21.047 1 98.19 95 ASP A N 1
ATOM 776 C CA . ASP A 1 95 ? -4.367 21.453 21.859 1 98.19 95 ASP A CA 1
ATOM 777 C C . ASP A 1 95 ? -3.809 20.812 23.141 1 98.19 95 ASP A C 1
ATOM 779 O O . ASP A 1 95 ? -2.77 21.234 23.641 1 98.19 95 ASP A O 1
ATOM 783 N N . SER A 1 96 ? -4.438 19.844 23.547 1 96.81 96 SER A N 1
ATOM 784 C CA . SER A 1 96 ? -4.043 19.203 24.797 1 96.81 96 SER A CA 1
ATOM 785 C C . SER A 1 96 ? -2.736 18.438 24.641 1 96.81 96 SER A C 1
ATOM 787 O O . SER A 1 96 ? -2.072 18.125 25.641 1 96.81 96 SER A O 1
ATOM 789 N N . MET A 1 97 ? -2.432 18.016 23.453 1 96 97 MET A N 1
ATOM 790 C CA . MET A 1 97 ? -1.203 17.281 23.172 1 96 97 MET A CA 1
ATOM 791 C C . MET A 1 97 ? 0.025 18.109 23.531 1 96 97 MET A C 1
ATOM 793 O O . MET A 1 97 ? 1.081 17.547 23.844 1 96 97 MET A O 1
ATOM 797 N N . GLN A 1 98 ? -0.011 19.438 23.531 1 93.94 98 GLN A N 1
ATOM 798 C CA . GLN A 1 98 ? 1.052 20.391 23.859 1 93.94 98 GLN A CA 1
ATOM 799 C C . GLN A 1 98 ? 2.252 20.203 22.922 1 93.94 98 GLN A C 1
ATOM 801 O O . GLN A 1 98 ? 3.4 20.234 23.375 1 93.94 98 GLN A O 1
ATOM 806 N N . LEU A 1 99 ? 2.135 19.719 21.781 1 96.81 99 LEU A N 1
ATOM 807 C CA . LEU A 1 99 ? 3.039 19.719 20.641 1 96.81 99 LEU A CA 1
ATOM 808 C C . LEU A 1 99 ? 2.492 20.594 19.516 1 96.81 99 LEU A C 1
ATOM 810 O O . LEU A 1 99 ? 1.275 20.672 19.328 1 96.81 99 LEU A O 1
ATOM 814 N N . PRO A 1 100 ? 3.449 21.266 18.844 1 98.19 100 PRO A N 1
ATOM 815 C CA . PRO A 1 100 ? 2.941 21.953 17.641 1 98.19 100 PRO A CA 1
ATOM 816 C C . PRO A 1 100 ? 2.223 21.016 16.688 1 98.19 100 PRO A C 1
ATOM 818 O O . PRO A 1 100 ? 2.635 19.859 16.516 1 98.19 100 PRO A O 1
ATOM 821 N N . TYR A 1 101 ? 1.115 21.484 16.094 1 98.69 101 TYR A N 1
ATOM 822 C CA . TYR A 1 101 ? 0.429 20.672 15.094 1 98.69 101 TYR A CA 1
ATOM 823 C C . TYR A 1 101 ? -0.208 21.562 14.023 1 98.69 101 TYR A C 1
ATOM 825 O O . TYR A 1 101 ? -0.389 22.766 14.234 1 98.69 101 TYR A O 1
ATOM 833 N N . TYR A 1 102 ? -0.539 20.953 12.891 1 98.81 102 TYR A N 1
ATOM 834 C CA . TYR A 1 102 ? -1.12 21.641 11.742 1 98.81 102 TYR A CA 1
ATOM 835 C C . TYR A 1 102 ? -2.219 20.797 11.102 1 98.81 102 TYR A C 1
ATOM 837 O O . TYR A 1 102 ? -1.98 19.656 10.695 1 98.81 102 TYR A O 1
ATOM 845 N N . PRO A 1 103 ? -3.363 21.344 11.023 1 98.81 103 PRO A N 1
ATOM 846 C CA . PRO A 1 103 ? -4.484 20.609 10.414 1 98.81 103 PRO A CA 1
ATOM 847 C C . PRO A 1 103 ? -4.555 20.797 8.898 1 98.81 103 PRO A C 1
ATOM 849 O O . PRO A 1 103 ? -4.223 21.875 8.391 1 98.81 103 PRO A O 1
ATOM 852 N N . VAL A 1 104 ? -4.922 19.797 8.227 1 98.88 104 VAL A N 1
ATOM 853 C CA . VAL A 1 104 ? -5.305 19.812 6.816 1 98.88 104 VAL A CA 1
ATOM 854 C C . VAL A 1 104 ? -6.793 19.516 6.684 1 98.88 104 VAL A C 1
ATOM 856 O O . VAL A 1 104 ? -7.332 18.672 7.414 1 98.88 104 VAL A O 1
ATOM 859 N N . LYS A 1 105 ? -7.445 20.188 5.824 1 98.81 105 LYS A N 1
ATOM 860 C CA . LYS A 1 105 ? -8.883 20.016 5.66 1 98.81 105 LYS A CA 1
ATOM 861 C C . LYS A 1 105 ? -9.195 18.781 4.816 1 98.81 105 LYS A C 1
ATOM 863 O O . LYS A 1 105 ? -8.555 18.531 3.793 1 98.81 105 LYS A O 1
ATOM 868 N N . GLY A 1 106 ? -10.109 17.938 5.289 1 98.81 106 GLY A N 1
ATOM 869 C CA . GLY A 1 106 ? -10.617 16.812 4.527 1 98.81 106 GLY A CA 1
ATOM 870 C C . GLY A 1 106 ? -12.062 16.984 4.098 1 98.81 106 GLY A C 1
ATOM 871 O O . GLY A 1 106 ? -12.68 18.016 4.383 1 98.81 106 GLY A O 1
ATOM 872 N N . ASN A 1 107 ? -12.609 15.969 3.4 1 98.81 107 ASN A N 1
ATOM 873 C CA . ASN A 1 107 ? -13.953 16.094 2.834 1 98.81 107 ASN A CA 1
ATOM 874 C C . ASN A 1 107 ? -15.031 15.969 3.908 1 98.81 107 ASN A C 1
ATOM 876 O O . ASN A 1 107 ? -16.172 16.391 3.705 1 98.81 107 ASN A O 1
ATOM 880 N N . HIS A 1 108 ? -14.734 15.438 5.059 1 98.81 108 HIS A N 1
ATOM 881 C CA . HIS A 1 108 ? -15.688 15.359 6.156 1 98.81 108 HIS A CA 1
ATOM 882 C C . HIS A 1 108 ? -15.641 16.609 7.023 1 98.81 108 HIS A C 1
ATOM 884 O O . HIS A 1 108 ? -16.484 16.781 7.906 1 98.81 108 HIS A O 1
ATOM 890 N N . ASP A 1 109 ? -14.695 17.391 6.781 1 98.88 109 ASP A N 1
ATOM 891 C CA . ASP A 1 109 ? -14.562 18.656 7.496 1 98.88 109 ASP A CA 1
ATOM 892 C C . ASP A 1 109 ? -15.391 19.75 6.828 1 98.88 109 ASP A C 1
ATOM 894 O O . ASP A 1 109 ? -14.844 20.734 6.32 1 98.88 109 ASP A O 1
ATOM 898 N N . ARG A 1 110 ? -16.703 19.625 7.012 1 98.56 110 ARG A N 1
ATOM 899 C CA . ARG A 1 110 ? -17.672 20.406 6.242 1 98.56 110 ARG A CA 1
ATOM 900 C C . ARG A 1 110 ? -17.906 21.766 6.895 1 98.56 110 ARG A C 1
ATOM 902 O O . ARG A 1 110 ? -19.016 22.047 7.352 1 98.56 110 ARG A O 1
ATOM 909 N N . ILE A 1 111 ? -16.953 22.609 6.793 1 98.31 111 ILE A N 1
ATOM 910 C CA . ILE A 1 111 ? -17.047 23.969 7.328 1 98.31 111 ILE A CA 1
ATOM 911 C C . ILE A 1 111 ? -16.547 24.969 6.289 1 98.31 111 ILE A C 1
ATOM 913 O O . ILE A 1 111 ? -15.758 24.625 5.41 1 98.31 111 ILE A O 1
ATOM 917 N N . SER A 1 112 ? -17.016 26.188 6.434 1 98.12 112 SER A N 1
ATOM 918 C CA . SER A 1 112 ? -16.594 27.219 5.504 1 98.12 112 SER A CA 1
ATOM 919 C C . SER A 1 112 ? -15.125 27.594 5.715 1 98.12 112 SER A C 1
ATOM 921 O O . SER A 1 112 ? -14.57 27.359 6.789 1 98.12 112 SER A O 1
ATOM 923 N N . GLU A 1 113 ? -14.539 28.172 4.68 1 97.75 113 GLU A N 1
ATOM 924 C CA . GLU A 1 113 ? -13.156 28.625 4.793 1 97.75 113 GLU A CA 1
ATOM 925 C C . GLU A 1 113 ? -13 29.672 5.883 1 97.75 113 GLU A C 1
ATOM 927 O O . GLU A 1 113 ? -11.984 29.703 6.582 1 97.75 113 GLU A O 1
ATOM 932 N N . GLU A 1 114 ? -13.961 30.531 5.961 1 97.94 114 GLU A N 1
ATOM 933 C CA . GLU A 1 114 ? -13.945 31.562 6.996 1 97.94 114 GLU A CA 1
ATOM 934 C C . GLU A 1 114 ? -13.992 30.953 8.391 1 97.94 114 GLU A C 1
ATOM 936 O O . GLU A 1 114 ? -13.203 31.328 9.266 1 97.94 114 GLU A O 1
ATOM 941 N N . SER A 1 115 ? -14.906 30.047 8.531 1 98.31 115 SER A N 1
ATOM 942 C CA . SER A 1 115 ? -15.016 29.375 9.828 1 98.31 115 SER A CA 1
ATOM 943 C C . SER A 1 115 ? -13.734 28.609 10.156 1 98.31 115 SER A C 1
ATOM 945 O O . SER A 1 115 ? -13.297 28.594 11.312 1 98.31 115 SER A O 1
ATOM 947 N N . TRP A 1 116 ? -13.164 27.922 9.164 1 98.69 116 TRP A N 1
ATOM 948 C CA . TRP A 1 116 ? -11.891 27.234 9.344 1 98.69 116 TRP A CA 1
ATOM 949 C C . TRP A 1 116 ? -10.828 28.188 9.867 1 98.69 116 TRP A C 1
ATOM 951 O O . TRP A 1 116 ? -10.188 27.906 10.891 1 98.69 116 TRP A O 1
ATOM 961 N N . LYS A 1 117 ? -10.656 29.297 9.203 1 98.38 117 LYS A N 1
ATOM 962 C CA . LYS A 1 117 ? -9.633 30.281 9.578 1 98.38 117 LYS A CA 1
ATOM 963 C C . LYS A 1 117 ? -9.875 30.812 10.984 1 98.38 117 LYS A C 1
ATOM 965 O O . LYS A 1 117 ? -8.93 31.016 11.75 1 98.38 117 LYS A O 1
ATOM 970 N N . ASN A 1 118 ? -11.117 31 11.305 1 98.25 118 ASN A N 1
ATOM 971 C CA . ASN A 1 118 ? -11.453 31.531 12.617 1 98.25 118 ASN A CA 1
ATOM 972 C C . ASN A 1 118 ? -11.102 30.531 13.727 1 98.25 118 ASN A C 1
ATOM 974 O O . ASN A 1 118 ? -10.641 30.938 14.797 1 98.25 118 ASN A O 1
ATOM 978 N N . ILE A 1 119 ? -11.328 29.312 13.477 1 98.5 119 ILE A N 1
ATOM 979 C CA . ILE A 1 119 ? -11.125 28.297 14.492 1 98.5 119 ILE A CA 1
ATOM 980 C C . ILE A 1 119 ? -9.641 27.953 14.602 1 98.5 119 ILE A C 1
ATOM 982 O O . ILE A 1 119 ? -9.078 27.922 15.695 1 98.5 119 ILE A O 1
ATOM 986 N N . TRP A 1 120 ? -8.977 27.734 13.5 1 98.56 120 TRP A N 1
ATOM 987 C CA . TRP A 1 120 ? -7.621 27.203 13.5 1 98.56 120 TRP A CA 1
ATOM 988 C C . TRP A 1 120 ? -6.59 28.312 13.469 1 98.56 120 TRP A C 1
ATOM 990 O O . TRP A 1 120 ? -5.414 28.094 13.75 1 98.56 120 TRP A O 1
ATOM 1000 N N . GLY A 1 121 ? -7.012 29.516 13.047 1 98.06 121 GLY A N 1
ATOM 1001 C CA . GLY A 1 121 ? -6.121 30.672 12.992 1 98.06 121 GLY A CA 1
ATOM 1002 C C . GLY A 1 121 ? -5.25 30.688 11.75 1 98.06 121 GLY A C 1
ATOM 1003 O O . GLY A 1 121 ? -4.363 31.547 11.625 1 98.06 121 GLY A O 1
ATOM 1004 N N . ILE A 1 122 ? -5.441 29.75 10.828 1 97.69 122 ILE A N 1
ATOM 1005 C CA . ILE A 1 122 ? -4.723 29.672 9.562 1 97.69 122 ILE A CA 1
ATOM 1006 C C . ILE A 1 122 ? -5.68 29.266 8.453 1 97.69 122 ILE A C 1
ATOM 1008 O O . ILE A 1 122 ? -6.688 28.594 8.703 1 97.69 122 ILE A O 1
ATOM 1012 N N . PRO A 1 123 ? -5.406 29.656 7.215 1 98.38 123 PRO A N 1
ATOM 1013 C CA . PRO A 1 123 ? -6.246 29.188 6.113 1 98.38 123 PRO A CA 1
ATOM 1014 C C . PRO A 1 123 ? -6.031 27.703 5.809 1 98.38 123 PRO A C 1
ATOM 1016 O O . PRO A 1 123 ? -5.027 27.125 6.227 1 98.38 123 PRO A O 1
ATOM 1019 N N . ALA A 1 124 ? -6.98 27.125 5.133 1 98.56 124 ALA A N 1
ATOM 1020 C CA . ALA A 1 124 ? -6.883 25.719 4.773 1 98.56 124 ALA A CA 1
ATOM 1021 C C . ALA A 1 124 ? -5.672 25.453 3.879 1 98.56 124 ALA A C 1
ATOM 1023 O O . ALA A 1 124 ? -5.074 24.375 3.926 1 98.56 124 ALA A O 1
ATOM 1024 N N . ASP A 1 125 ? -5.422 26.422 3.006 1 98.81 125 ASP A N 1
ATOM 1025 C CA . ASP A 1 125 ? -4.156 26.438 2.283 1 98.81 125 ASP A CA 1
ATOM 1026 C C . ASP A 1 125 ? -3.096 27.219 3.062 1 98.81 125 ASP A C 1
ATOM 1028 O O . ASP A 1 125 ? -3.234 28.422 3.27 1 98.81 125 ASP A O 1
ATOM 1032 N N . HIS A 1 126 ? -2.146 26.438 3.5 1 98.19 126 HIS A N 1
ATOM 1033 C CA . HIS A 1 126 ? -1.145 27.047 4.367 1 98.19 126 HIS A CA 1
ATOM 1034 C C . HIS A 1 126 ? 0.229 26.422 4.148 1 98.19 126 HIS A C 1
ATOM 1036 O O . HIS A 1 126 ? 0.331 25.266 3.746 1 98.19 126 HIS A O 1
ATOM 1042 N N . ARG A 1 127 ? 1.301 27.25 4.262 1 98.75 127 ARG A N 1
ATOM 1043 C CA . ARG A 1 127 ? 2.672 26.75 4.184 1 98.75 127 ARG A CA 1
ATOM 1044 C C . ARG A 1 127 ? 3.553 27.406 5.238 1 98.75 127 ARG A C 1
ATOM 1046 O O . ARG A 1 127 ? 3.275 28.531 5.676 1 98.75 127 ARG A O 1
ATOM 1053 N N . PHE A 1 128 ? 4.562 26.75 5.695 1 98.5 128 PHE A N 1
ATOM 1054 C CA . PHE A 1 128 ? 5.531 27.297 6.633 1 98.5 128 PHE A CA 1
ATOM 1055 C C . PHE A 1 128 ? 6.891 26.625 6.469 1 98.5 128 PHE A C 1
ATOM 1057 O O . PHE A 1 128 ? 6.996 25.578 5.82 1 98.5 128 PHE A O 1
ATOM 1064 N N . VAL A 1 129 ? 7.898 27.297 6.988 1 98.69 129 VAL A N 1
ATOM 1065 C CA . VAL A 1 129 ? 9.25 26.734 7.023 1 98.69 129 VAL A CA 1
ATOM 1066 C C . VAL A 1 129 ? 9.594 26.328 8.453 1 98.69 129 VAL A C 1
ATOM 1068 O O . VAL A 1 129 ? 9.352 27.062 9.398 1 98.69 129 VAL A O 1
ATOM 1071 N N . TRP A 1 130 ? 9.984 25.062 8.562 1 98.31 130 TRP A N 1
ATOM 1072 C CA . TRP A 1 130 ? 10.406 24.547 9.859 1 98.31 130 TRP A CA 1
ATOM 1073 C C . TRP A 1 130 ? 11.93 24.516 9.953 1 98.31 130 TRP A C 1
ATOM 1075 O O . TRP A 1 130 ? 12.602 23.984 9.062 1 98.31 130 TRP A O 1
ATOM 1085 N N . LYS A 1 131 ? 12.562 25.125 10.984 1 96.81 131 LYS A N 1
ATOM 1086 C CA . LYS A 1 131 ? 14 25.125 11.266 1 96.81 131 LYS A CA 1
ATOM 1087 C C . LYS A 1 131 ? 14.797 25.594 10.055 1 96.81 131 LYS A C 1
ATOM 1089 O O . LYS A 1 131 ? 15.828 25.016 9.711 1 96.81 131 LYS A O 1
ATOM 1094 N N . GLU A 1 132 ? 14.266 26.453 9.258 1 94.38 132 GLU A N 1
ATOM 1095 C CA . GLU A 1 132 ? 14.906 27.156 8.148 1 94.38 132 GLU A CA 1
ATOM 1096 C C . GLU A 1 132 ? 15.25 26.203 7.016 1 94.38 132 GLU A C 1
ATOM 1098 O O . GLU A 1 132 ? 15.805 26.609 5.992 1 94.38 132 GLU A O 1
ATOM 1103 N N . HIS A 1 133 ? 14.922 24.922 7.145 1 95.94 133 HIS A N 1
ATOM 1104 C CA . HIS A 1 133 ? 15.406 23.953 6.16 1 95.94 133 HIS A CA 1
ATOM 1105 C C . HIS A 1 133 ? 14.25 23.172 5.547 1 95.94 133 HIS A C 1
ATOM 1107 O O . HIS A 1 133 ? 14.414 22.531 4.504 1 95.94 133 HIS A O 1
ATOM 1113 N N . TYR A 1 134 ? 13.164 23.172 6.211 1 98.44 134 TYR A N 1
ATOM 1114 C CA . TYR A 1 134 ? 12.102 22.25 5.812 1 98.44 134 TYR A CA 1
ATOM 1115 C C . TYR A 1 134 ? 10.828 23.016 5.465 1 98.44 134 TYR A C 1
ATOM 1117 O O . TYR A 1 134 ? 10.219 23.641 6.332 1 98.44 134 TYR A O 1
ATOM 1125 N N . GLY A 1 135 ? 10.492 22.953 4.137 1 98.88 135 GLY A N 1
ATOM 1126 C CA . GLY A 1 135 ? 9.219 23.531 3.723 1 98.88 135 GLY A CA 1
ATOM 1127 C C . GLY A 1 135 ? 8.047 22.578 3.9 1 98.88 135 GLY A C 1
ATOM 1128 O O . GLY A 1 135 ? 8.109 21.422 3.482 1 98.88 135 GLY A O 1
ATOM 1129 N N . MET A 1 136 ? 7.02 23.016 4.562 1 98.94 136 MET A N 1
ATOM 1130 C CA . MET A 1 136 ? 5.789 22.266 4.777 1 98.94 136 MET A CA 1
ATOM 1131 C C . MET A 1 136 ? 4.609 22.938 4.09 1 98.94 136 MET A C 1
ATOM 1133 O O . MET A 1 136 ? 4.379 24.141 4.27 1 98.94 136 MET A O 1
ATOM 1137 N N . ILE A 1 137 ? 3.904 22.172 3.309 1 98.94 137 ILE A N 1
ATOM 1138 C CA . ILE A 1 137 ? 2.773 22.734 2.576 1 98.94 137 ILE A CA 1
ATOM 1139 C C . ILE A 1 137 ? 1.516 21.906 2.865 1 98.94 137 ILE A C 1
ATOM 1141 O O . ILE A 1 137 ? 1.478 20.703 2.611 1 98.94 137 ILE A O 1
ATOM 1145 N N . MET A 1 138 ? 0.533 22.5 3.432 1 98.88 138 MET A N 1
ATOM 1146 C CA . MET A 1 138 ? -0.807 21.953 3.592 1 98.88 138 MET A CA 1
ATOM 1147 C C . MET A 1 138 ? -1.739 22.453 2.494 1 98.88 138 MET A C 1
ATOM 1149 O O . MET A 1 138 ? -2.047 23.641 2.432 1 98.88 138 MET A O 1
ATOM 1153 N N . ALA A 1 139 ? -2.145 21.531 1.682 1 98.94 139 ALA A N 1
ATOM 1154 C CA . ALA A 1 139 ? -2.977 21.938 0.549 1 98.94 139 ALA A CA 1
ATOM 1155 C C . ALA A 1 139 ? -4.387 21.359 0.676 1 98.94 139 ALA A C 1
ATOM 1157 O O . ALA A 1 139 ? -4.555 20.156 0.908 1 98.94 139 ALA A O 1
ATOM 1158 N N . ASN A 1 140 ? -5.293 22.203 0.497 1 98.88 140 ASN A N 1
ATOM 1159 C CA . ASN A 1 140 ? -6.703 21.844 0.6 1 98.88 140 ASN A CA 1
ATOM 1160 C C . ASN A 1 140 ? -7.184 21.094 -0.643 1 98.88 140 ASN A C 1
ATOM 1162 O O . ASN A 1 140 ? -6.871 21.5 -1.768 1 98.88 140 ASN A O 1
ATOM 1166 N N . SER A 1 141 ? -7.906 20.062 -0.37 1 98.81 141 SER A N 1
ATOM 1167 C CA . SER A 1 141 ? -8.422 19.281 -1.492 1 98.81 141 SER A CA 1
ATOM 1168 C C . SER A 1 141 ? -9.922 19.047 -1.367 1 98.81 141 SER A C 1
ATOM 1170 O O . SER A 1 141 ? -10.461 18.078 -1.902 1 98.81 141 SER A O 1
ATOM 1172 N N . SER A 1 142 ? -10.625 19.906 -0.559 1 98.75 142 SER A N 1
ATOM 1173 C CA . SER A 1 142 ? -12.07 19.797 -0.392 1 98.75 142 SER A CA 1
ATOM 1174 C C . SER A 1 142 ? -12.695 21.141 -0.041 1 98.75 142 SER A C 1
ATOM 1176 O O . SER A 1 142 ? -12.07 22.188 -0.236 1 98.75 142 SER A O 1
ATOM 1178 N N . ASN A 1 143 ? -14.047 21.141 0.196 1 98.44 143 ASN A N 1
ATOM 1179 C CA . ASN A 1 143 ? -14.789 22.344 0.561 1 98.44 143 ASN A CA 1
ATOM 1180 C C . ASN A 1 143 ? -15.906 22.031 1.553 1 98.44 143 ASN A C 1
ATOM 1182 O O . ASN A 1 143 ? -15.984 20.922 2.084 1 98.44 143 ASN A O 1
ATOM 1186 N N . GLU A 1 144 ? -16.672 23.031 1.893 1 98.5 144 GLU A N 1
ATOM 1187 C CA . GLU A 1 144 ? -17.719 22.906 2.906 1 98.5 144 GLU A CA 1
ATOM 1188 C C . GLU A 1 144 ? -18.734 21.844 2.525 1 98.5 144 GLU A C 1
ATOM 1190 O O . GLU A 1 144 ? -19.281 21.172 3.396 1 98.5 144 GLU A O 1
ATOM 1195 N N . ALA A 1 145 ? -18.969 21.609 1.215 1 98.38 145 ALA A N 1
ATOM 1196 C CA . ALA A 1 145 ? -19.922 20.625 0.731 1 98.38 145 ALA A CA 1
ATOM 1197 C C . ALA A 1 145 ? -19.328 19.219 0.782 1 98.38 145 ALA A C 1
ATOM 1199 O O . ALA A 1 145 ? -20.031 18.234 0.609 1 98.38 145 ALA A O 1
ATOM 1200 N N . GLY A 1 146 ? -17.984 19.109 1.004 1 98.56 146 GLY A N 1
ATOM 1201 C CA . GLY A 1 146 ? -17.328 17.828 1.084 1 98.56 146 GLY A CA 1
ATOM 1202 C C . GLY A 1 146 ? -16.938 17.266 -0.273 1 98.56 146 GLY A C 1
ATOM 1203 O O . GLY A 1 146 ? -16.797 16.047 -0.433 1 98.56 146 GLY A O 1
ATOM 1204 N N . GLU A 1 147 ? -16.781 18.094 -1.25 1 98.56 147 GLU A N 1
ATOM 1205 C CA . GLU A 1 147 ? -16.438 17.656 -2.6 1 98.56 147 GLU A CA 1
ATOM 1206 C C . GLU A 1 147 ? -14.977 17.234 -2.689 1 98.56 147 GLU A C 1
ATOM 1208 O O . GLU A 1 147 ? -14.141 17.719 -1.93 1 98.56 147 GLU A O 1
ATOM 1213 N N . TYR A 1 148 ? -14.719 16.312 -3.572 1 98.56 148 TYR A N 1
ATOM 1214 C CA . TYR A 1 148 ? -13.344 15.961 -3.91 1 98.56 148 TYR A CA 1
ATOM 1215 C C . TYR A 1 148 ? -12.766 16.938 -4.934 1 98.56 148 TYR A C 1
ATOM 1217 O O . TYR A 1 148 ? -13.266 17.031 -6.059 1 98.56 148 TYR A O 1
ATOM 1225 N N . LEU A 1 149 ? -11.711 17.672 -4.582 1 98.75 149 LEU A N 1
ATOM 1226 C CA . LEU A 1 149 ? -11.211 18.734 -5.434 1 98.75 149 LEU A CA 1
ATOM 1227 C C . LEU A 1 149 ? -9.711 18.609 -5.656 1 98.75 149 LEU A C 1
ATOM 1229 O O . LEU A 1 149 ? -9 18.062 -4.809 1 98.75 149 LEU A O 1
ATOM 1233 N N . CYS A 1 150 ? -9.328 19.062 -6.812 1 98.88 150 CYS A N 1
ATOM 1234 C CA . CYS A 1 150 ? -7.891 19.25 -7.02 1 98.88 150 CYS A CA 1
ATOM 1235 C C . CYS A 1 150 ? -7.352 20.375 -6.148 1 98.88 150 CYS A C 1
ATOM 1237 O O . CYS A 1 150 ? -8.031 21.391 -5.945 1 98.88 150 CYS A O 1
ATOM 1239 N N . ALA A 1 151 ? -6.133 20.234 -5.68 1 98.88 151 ALA A N 1
ATOM 1240 C CA . ALA A 1 151 ? -5.48 21.297 -4.93 1 98.88 151 ALA A CA 1
ATOM 1241 C C . ALA A 1 151 ? -5.309 22.547 -5.789 1 98.88 151 ALA A C 1
ATOM 1243 O O . ALA A 1 151 ? -5.203 22.453 -7.016 1 98.88 151 ALA A O 1
ATOM 1244 N N . ASP A 1 152 ? -5.293 23.672 -5.121 1 98.81 152 ASP A N 1
ATOM 1245 C CA . ASP A 1 152 ? -5.168 24.938 -5.812 1 98.81 152 ASP A CA 1
ATOM 1246 C C . ASP A 1 152 ? -3.799 25.078 -6.477 1 98.81 152 ASP A C 1
ATOM 1248 O O . ASP A 1 152 ? -2.777 25.156 -5.793 1 98.81 152 ASP A O 1
ATOM 1252 N N . LEU A 1 153 ? -3.777 25.172 -7.754 1 98.75 153 LEU A N 1
ATOM 1253 C CA . LEU A 1 153 ? -2.545 25.172 -8.539 1 98.75 153 LEU A CA 1
ATOM 1254 C C . LEU A 1 153 ? -1.729 26.438 -8.273 1 98.75 153 LEU A C 1
ATOM 1256 O O . LEU A 1 153 ? -0.499 26.375 -8.195 1 98.75 153 LEU A O 1
ATOM 1260 N N . GLU A 1 154 ? -2.369 27.516 -8.211 1 98.75 154 GLU A N 1
ATOM 1261 C CA . GLU A 1 154 ? -1.658 28.766 -7.961 1 98.75 154 GLU A CA 1
ATOM 1262 C C . GLU A 1 154 ? -0.998 28.75 -6.582 1 98.75 154 GLU A C 1
ATOM 1264 O O . GLU A 1 154 ? 0.163 29.141 -6.445 1 98.75 154 GLU A O 1
ATOM 1269 N N . PHE A 1 155 ? -1.753 28.297 -5.609 1 98.88 155 PHE A N 1
ATOM 1270 C CA . PHE A 1 155 ? -1.188 28.188 -4.27 1 98.88 155 PHE A CA 1
ATOM 1271 C C . PHE A 1 155 ? 0.028 27.266 -4.27 1 98.88 155 PHE A C 1
ATOM 1273 O O . PHE A 1 155 ? 1.056 27.594 -3.672 1 98.88 155 PHE A O 1
ATOM 1280 N N . LEU A 1 156 ? -0.078 26.094 -4.91 1 98.94 156 LEU A N 1
ATOM 1281 C CA . LEU A 1 156 ? 1.02 25.141 -4.949 1 98.94 156 LEU A CA 1
ATOM 1282 C C . LEU A 1 156 ? 2.234 25.734 -5.652 1 98.94 156 LEU A C 1
ATOM 1284 O O . LEU A 1 156 ? 3.355 25.641 -5.145 1 98.94 156 LEU A O 1
ATOM 1288 N N . LYS A 1 157 ? 2.01 26.312 -6.773 1 98.81 157 LYS A N 1
ATOM 1289 C CA . LYS A 1 157 ? 3.107 26.891 -7.531 1 98.81 157 LYS A CA 1
ATOM 1290 C C . LYS A 1 157 ? 3.834 27.969 -6.715 1 98.81 157 LYS A C 1
ATOM 1292 O O . LYS A 1 157 ? 5.062 27.969 -6.645 1 98.81 157 LYS A O 1
ATOM 1297 N N . ASP A 1 158 ? 3.074 28.859 -6.145 1 98.88 158 ASP A N 1
ATOM 1298 C CA . ASP A 1 158 ? 3.65 29.906 -5.312 1 98.88 158 ASP A CA 1
ATOM 1299 C C . ASP A 1 158 ? 4.453 29.312 -4.156 1 98.88 158 ASP A C 1
ATOM 1301 O O . ASP A 1 158 ? 5.523 29.812 -3.812 1 98.88 158 ASP A O 1
ATOM 1305 N N . SER A 1 159 ? 3.924 28.281 -3.525 1 98.94 159 SER A N 1
ATOM 1306 C CA . SER A 1 159 ? 4.598 27.625 -2.408 1 98.94 159 SER A CA 1
ATOM 1307 C C . SER A 1 159 ? 5.906 26.984 -2.854 1 98.94 159 SER A C 1
ATOM 1309 O O . SER A 1 159 ? 6.938 27.141 -2.195 1 98.94 159 SER A O 1
ATOM 1311 N N . PHE A 1 160 ? 5.855 26.266 -3.969 1 98.88 160 PHE A N 1
ATOM 1312 C CA . PHE A 1 160 ? 7.043 25.594 -4.477 1 98.88 160 PHE A CA 1
ATOM 1313 C C . PHE A 1 160 ? 8.125 26.609 -4.852 1 98.88 160 PHE A C 1
ATOM 1315 O O . PHE A 1 160 ? 9.305 26.391 -4.578 1 98.88 160 PHE A O 1
ATOM 1322 N N . GLU A 1 161 ? 7.672 27.703 -5.461 1 98.81 161 GLU A N 1
ATOM 1323 C CA . GLU A 1 161 ? 8.633 28.734 -5.812 1 98.81 161 GLU A CA 1
ATOM 1324 C C . GLU A 1 161 ? 9.25 29.375 -4.566 1 98.81 161 GLU A C 1
ATOM 1326 O O . GLU A 1 161 ? 10.453 29.609 -4.516 1 98.81 161 GLU A O 1
ATOM 1331 N N . ALA A 1 162 ? 8.43 29.625 -3.602 1 98.69 162 ALA A N 1
ATOM 1332 C CA . ALA A 1 162 ? 8.914 30.203 -2.355 1 98.69 162 ALA A CA 1
ATOM 1333 C C . ALA A 1 162 ? 9.922 29.297 -1.665 1 98.69 162 ALA A C 1
ATOM 1335 O O . ALA A 1 162 ? 10.836 29.766 -0.985 1 98.69 162 ALA A O 1
ATOM 1336 N N . PHE A 1 163 ? 9.75 27.984 -1.867 1 98.75 163 PHE A N 1
ATOM 1337 C CA . PHE A 1 163 ? 10.57 27.016 -1.153 1 98.75 163 PHE A CA 1
ATOM 1338 C C . PHE A 1 163 ? 11.617 26.391 -2.084 1 98.75 163 PHE A C 1
ATOM 1340 O O . PHE A 1 163 ? 12.203 25.359 -1.764 1 98.75 163 PHE A O 1
ATOM 1347 N N . ARG A 1 164 ? 11.867 26.938 -3.227 1 98 164 ARG A N 1
ATOM 1348 C CA . ARG A 1 164 ? 12.641 26.328 -4.297 1 98 164 ARG A CA 1
ATOM 1349 C C . ARG A 1 164 ? 14.07 26.047 -3.846 1 98 164 ARG A C 1
ATOM 1351 O O . ARG A 1 164 ? 14.711 25.109 -4.344 1 98 164 ARG A O 1
ATOM 1358 N N . ASN A 1 165 ? 14.594 26.797 -2.877 1 97.88 165 ASN A N 1
ATOM 1359 C CA . ASN A 1 165 ? 15.984 26.656 -2.471 1 97.88 165 ASN A CA 1
ATOM 1360 C C . ASN A 1 165 ? 16.125 25.844 -1.187 1 97.88 165 ASN A C 1
ATOM 1362 O O . ASN A 1 165 ? 17.234 25.625 -0.696 1 97.88 165 ASN A O 1
ATOM 1366 N N . LEU A 1 166 ? 15.008 25.422 -0.609 1 98.19 166 LEU A N 1
ATOM 1367 C CA . LEU A 1 166 ? 15.055 24.531 0.553 1 98.19 166 LEU A CA 1
ATOM 1368 C C . LEU A 1 166 ? 15.414 23.109 0.141 1 98.19 166 LEU A C 1
ATOM 1370 O O . LEU A 1 166 ? 15 22.641 -0.923 1 98.19 166 LEU A O 1
ATOM 1374 N N . PRO A 1 167 ? 16.172 22.469 0.994 1 97.12 167 PRO A N 1
ATOM 1375 C CA . PRO A 1 167 ? 16.594 21.109 0.627 1 97.12 167 PRO A CA 1
ATOM 1376 C C . PRO A 1 167 ? 15.414 20.125 0.604 1 97.12 167 PRO A C 1
ATOM 1378 O O . PRO A 1 167 ? 15.406 19.188 -0.197 1 97.12 167 PRO A O 1
ATOM 1381 N N . TYR A 1 168 ? 14.414 20.375 1.519 1 97.75 168 TYR A N 1
ATOM 1382 C CA . TYR A 1 168 ? 13.297 19.438 1.615 1 97.75 168 TYR A CA 1
ATOM 1383 C C . TYR A 1 168 ? 11.969 20.188 1.647 1 97.75 168 TYR A C 1
ATOM 1385 O O . TYR A 1 168 ? 11.828 21.188 2.373 1 97.75 168 TYR A O 1
ATOM 1393 N N . VAL A 1 169 ? 11.086 19.688 0.87 1 98.81 169 VAL A N 1
ATOM 1394 C CA . VAL A 1 169 ? 9.703 20.141 0.916 1 98.81 169 VAL A CA 1
ATOM 1395 C C . VAL A 1 169 ? 8.766 18.953 1.045 1 98.81 169 VAL A C 1
ATOM 1397 O O . VAL A 1 169 ? 8.922 17.938 0.343 1 98.81 169 VAL A O 1
ATOM 1400 N N . PHE A 1 170 ? 7.863 18.984 1.979 1 98.94 170 PHE A N 1
ATOM 1401 C CA . PHE A 1 170 ? 6.84 17.969 2.17 1 98.94 170 PHE A CA 1
ATOM 1402 C C . PHE A 1 170 ? 5.449 18.531 1.929 1 98.94 170 PHE A C 1
ATOM 1404 O O . PHE A 1 170 ? 5.156 19.656 2.348 1 98.94 170 PHE A O 1
ATOM 1411 N N . LEU A 1 171 ? 4.68 17.812 1.212 1 98.94 171 LEU A N 1
ATOM 1412 C CA . LEU A 1 171 ? 3.338 18.25 0.832 1 98.94 171 LEU A CA 1
ATOM 1413 C C . LEU A 1 171 ? 2.283 17.328 1.451 1 98.94 171 LEU A C 1
ATOM 1415 O O . LEU A 1 171 ? 2.406 16.109 1.4 1 98.94 171 LEU A O 1
ATOM 1419 N N . PHE A 1 172 ? 1.261 17.953 2.066 1 98.94 172 PHE A N 1
ATOM 1420 C CA . PHE A 1 172 ? 0.159 17.219 2.688 1 98.94 172 PHE A CA 1
ATOM 1421 C C . PHE A 1 172 ? -1.163 17.562 2.012 1 98.94 172 PHE A C 1
ATOM 1423 O O . PHE A 1 172 ? -1.579 18.719 1.998 1 98.94 172 PHE A O 1
ATOM 1430 N N . ILE A 1 173 ? -1.739 16.594 1.377 1 98.94 173 ILE A N 1
ATOM 1431 C CA . ILE A 1 173 ? -3.035 16.688 0.714 1 98.94 173 ILE A CA 1
ATOM 1432 C C . ILE A 1 173 ? -3.916 15.508 1.137 1 98.94 173 ILE A C 1
ATOM 1434 O O . ILE A 1 173 ? -3.553 14.352 0.932 1 98.94 173 ILE A O 1
ATOM 1438 N N . HIS A 1 174 ? -5.035 15.773 1.651 1 98.88 174 HIS A N 1
ATOM 1439 C CA . HIS A 1 174 ? -5.867 14.711 2.213 1 98.88 174 HIS A CA 1
ATOM 1440 C C . HIS A 1 174 ? -6.301 13.727 1.138 1 98.88 174 HIS A C 1
ATOM 1442 O O . HIS A 1 174 ? -6.062 12.523 1.258 1 98.88 174 HIS A O 1
ATOM 1448 N N . ILE A 1 175 ? -6.906 14.234 0.103 1 98.81 175 ILE A N 1
ATOM 1449 C CA . ILE A 1 175 ? -7.426 13.391 -0.972 1 98.81 175 ILE A CA 1
ATOM 1450 C C . ILE A 1 175 ? -6.344 13.188 -2.031 1 98.81 175 ILE A C 1
ATOM 1452 O O . ILE A 1 175 ? -5.758 14.156 -2.525 1 98.81 175 ILE A O 1
ATOM 1456 N N . SER A 1 176 ? -6.055 11.961 -2.354 1 98.12 176 SER A N 1
ATOM 1457 C CA . SER A 1 176 ? -5.066 11.703 -3.396 1 98.12 176 SER A CA 1
ATOM 1458 C C . SER A 1 176 ? -5.449 12.383 -4.703 1 98.12 176 SER A C 1
ATOM 1460 O O . SER A 1 176 ? -6.613 12.344 -5.117 1 98.12 176 SER A O 1
ATOM 1462 N N . GLN A 1 177 ? -4.531 12.953 -5.312 1 98.44 177 GLN A N 1
ATOM 1463 C CA . GLN A 1 177 ? -4.742 13.766 -6.5 1 98.44 177 GLN A CA 1
ATOM 1464 C C . GLN A 1 177 ? -4.539 12.945 -7.773 1 98.44 177 GLN A C 1
ATOM 1466 O O . GLN A 1 177 ? -4.379 13.508 -8.859 1 98.44 177 GLN A O 1
ATOM 1471 N N . ASN A 1 178 ? -4.395 11.664 -7.645 1 96.81 178 ASN A N 1
ATOM 1472 C CA . ASN A 1 178 ? -4.406 10.688 -8.727 1 96.81 178 ASN A CA 1
ATOM 1473 C C . ASN A 1 178 ? -5.496 9.641 -8.516 1 96.81 178 ASN A C 1
ATOM 1475 O O . ASN A 1 178 ? -5.82 9.289 -7.379 1 96.81 178 ASN A O 1
ATOM 1479 N N . ASP A 1 179 ? -6.055 9.125 -9.609 1 93.81 179 ASP A N 1
ATOM 1480 C CA . ASP A 1 179 ? -7.133 8.148 -9.531 1 93.81 179 ASP A CA 1
ATOM 1481 C C . ASP A 1 179 ? -6.578 6.734 -9.367 1 93.81 179 ASP A C 1
ATOM 1483 O O . ASP A 1 179 ? -6.941 5.828 -10.117 1 93.81 179 ASP A O 1
ATOM 1487 N N . TRP A 1 180 ? -5.785 6.531 -8.273 1 95.31 180 TRP A N 1
ATOM 1488 C CA . TRP A 1 180 ? -5.164 5.223 -8.086 1 95.31 180 TRP A CA 1
ATOM 1489 C C . TRP A 1 180 ? -5.645 4.578 -6.789 1 95.31 180 TRP A C 1
ATOM 1491 O O . TRP A 1 180 ? -5.105 3.551 -6.363 1 95.31 180 TRP A O 1
ATOM 1501 N N . THR A 1 181 ? -6.543 5.199 -6.105 1 94.88 181 THR A N 1
ATOM 1502 C CA . THR A 1 181 ? -7.297 4.609 -5.004 1 94.88 181 THR A CA 1
ATOM 1503 C C . THR A 1 181 ? -8.797 4.664 -5.289 1 94.88 181 THR A C 1
ATOM 1505 O O . THR A 1 181 ? -9.227 5.254 -6.285 1 94.88 181 THR A O 1
ATOM 1508 N N . LEU A 1 182 ? -9.57 3.977 -4.48 1 92.12 182 LEU A N 1
ATOM 1509 C CA . LEU A 1 182 ? -11.016 3.928 -4.691 1 92.12 182 LEU A CA 1
ATOM 1510 C C . LEU A 1 182 ? -11.609 5.332 -4.723 1 92.12 182 LEU A C 1
ATOM 1512 O O . LEU A 1 182 ? -12.555 5.598 -5.469 1 92.12 182 LEU A O 1
ATOM 1516 N N . HIS A 1 183 ? -11.016 6.234 -3.895 1 94.62 183 HIS A N 1
ATOM 1517 C CA . HIS A 1 183 ? -11.625 7.555 -3.758 1 94.62 183 HIS A CA 1
ATOM 1518 C C . HIS A 1 183 ? -10.633 8.656 -4.105 1 94.62 183 HIS A C 1
ATOM 1520 O O . HIS A 1 183 ? -10.766 9.789 -3.633 1 94.62 183 HIS A O 1
ATOM 1526 N N . GLY A 1 184 ? -9.633 8.352 -4.883 1 96 184 GLY A N 1
ATOM 1527 C CA . GLY A 1 184 ? -8.758 9.375 -5.449 1 96 184 GLY A CA 1
ATOM 1528 C C . GLY A 1 184 ? -9.367 10.078 -6.645 1 96 184 GLY A C 1
ATOM 1529 O O . GLY A 1 184 ? -10.359 9.609 -7.211 1 96 184 GLY A O 1
ATOM 1530 N N . ILE A 1 185 ? -8.805 11.211 -6.969 1 97 185 ILE A N 1
ATOM 1531 C CA . ILE A 1 185 ? -9.289 11.938 -8.141 1 97 185 ILE A CA 1
ATOM 1532 C C . ILE A 1 185 ? -8.109 12.297 -9.039 1 97 185 ILE A C 1
ATOM 1534 O O . ILE A 1 185 ? -6.992 12.5 -8.562 1 97 185 ILE A O 1
ATOM 1538 N N . SER A 1 186 ? -8.352 12.383 -10.297 1 96.75 186 SER A N 1
ATOM 1539 C CA . SER A 1 186 ? -7.301 12.68 -11.273 1 96.75 186 SER A CA 1
ATOM 1540 C C . SER A 1 186 ? -7.07 14.18 -11.398 1 96.75 186 SER A C 1
ATOM 1542 O O . SER A 1 186 ? -7.941 14.914 -11.867 1 96.75 186 SER A O 1
ATOM 1544 N N . CYS A 1 187 ? -5.961 14.625 -10.961 1 98.56 187 CYS A N 1
ATOM 1545 C CA . CYS A 1 187 ? -5.531 16.016 -11.047 1 98.56 187 CYS A CA 1
ATOM 1546 C C . CYS A 1 187 ? -4.164 16.125 -11.711 1 98.56 187 CYS A C 1
ATOM 1548 O O . CYS A 1 187 ? -3.189 16.547 -11.078 1 98.56 187 CYS A O 1
ATOM 1550 N N . GLU A 1 188 ? -4.078 15.906 -13.008 1 98 188 GLU A N 1
ATOM 1551 C CA . GLU A 1 188 ? -2.826 15.805 -13.75 1 98 188 GLU A CA 1
ATOM 1552 C C . GLU A 1 188 ? -2.016 17.094 -13.641 1 98 188 GLU A C 1
ATOM 1554 O O . GLU A 1 188 ? -0.796 17.047 -13.461 1 98 188 GLU A O 1
ATOM 1559 N N . PRO A 1 189 ? -2.613 18.312 -13.75 1 98.69 189 PRO A N 1
ATOM 1560 C CA . PRO A 1 189 ? -1.811 19.531 -13.602 1 98.69 189 PRO A CA 1
ATOM 1561 C C . PRO A 1 189 ? -1.108 19.609 -12.25 1 98.69 189 PRO A C 1
ATOM 1563 O O . PRO A 1 189 ? 0.013 20.125 -12.156 1 98.69 189 PRO A O 1
ATOM 1566 N N . VAL A 1 190 ? -1.76 19.109 -11.172 1 98.88 190 VAL A N 1
ATOM 1567 C CA . VAL A 1 190 ? -1.163 19.109 -9.836 1 98.88 190 VAL A CA 1
ATOM 1568 C C . VAL A 1 190 ? 0.03 18.156 -9.812 1 98.88 190 VAL A C 1
ATOM 1570 O O . VAL A 1 190 ? 1.109 18.516 -9.336 1 98.88 190 VAL A O 1
ATOM 1573 N N . LEU A 1 191 ? -0.178 16.984 -10.383 1 98.56 191 LEU A N 1
ATOM 1574 C CA . LEU A 1 191 ? 0.869 15.969 -10.406 1 98.56 191 LEU A CA 1
ATOM 1575 C C . LEU A 1 191 ? 2.072 16.453 -11.211 1 98.56 191 LEU A C 1
ATOM 1577 O O . LEU A 1 191 ? 3.219 16.266 -10.797 1 98.56 191 LEU A O 1
ATOM 1581 N N . GLY A 1 192 ? 1.764 17.016 -12.367 1 98.5 192 GLY A N 1
ATOM 1582 C CA . GLY A 1 192 ? 2.832 17.562 -13.18 1 98.5 192 GLY A CA 1
ATOM 1583 C C . GLY A 1 192 ? 3.629 18.641 -12.469 1 98.5 192 GLY A C 1
ATOM 1584 O O . GLY A 1 192 ? 4.859 18.656 -12.539 1 98.5 192 GLY A O 1
ATOM 1585 N N . LEU A 1 193 ? 2.951 19.516 -11.797 1 98.75 193 LEU A N 1
ATOM 1586 C CA . LEU A 1 193 ? 3.598 20.609 -11.07 1 98.75 193 LEU A CA 1
ATOM 1587 C C . LEU A 1 193 ? 4.5 20.062 -9.969 1 98.75 193 LEU A C 1
ATOM 1589 O O . LEU A 1 193 ? 5.637 20.516 -9.812 1 98.75 193 LEU A O 1
ATOM 1593 N N . ILE A 1 194 ? 4.031 19.125 -9.18 1 98.69 194 ILE A N 1
ATOM 1594 C CA . ILE A 1 194 ? 4.812 18.516 -8.109 1 98.69 194 ILE A CA 1
ATOM 1595 C C . ILE A 1 194 ? 6.113 17.953 -8.68 1 98.69 194 ILE A C 1
ATOM 1597 O O . ILE A 1 194 ? 7.184 18.141 -8.094 1 98.69 194 ILE A O 1
ATOM 1601 N N . ALA A 1 195 ? 6.059 17.344 -9.82 1 98 195 ALA A N 1
ATOM 1602 C CA . ALA A 1 195 ? 7.191 16.641 -10.43 1 98 195 ALA A CA 1
ATOM 1603 C C . ALA A 1 195 ? 8.258 17.625 -10.898 1 98 195 ALA A C 1
ATOM 1605 O O . ALA A 1 195 ? 9.406 17.25 -11.117 1 98 195 ALA A O 1
ATOM 1606 N N . GLU A 1 196 ? 7.902 18.828 -11.117 1 98.06 196 GLU A N 1
ATOM 1607 C CA . GLU A 1 196 ? 8.82 19.844 -11.625 1 98.06 196 GLU A CA 1
ATOM 1608 C C . GLU A 1 196 ? 9.789 20.312 -10.539 1 98.06 196 GLU A C 1
ATOM 1610 O O . GLU A 1 196 ? 10.797 20.953 -10.836 1 98.06 196 GLU A O 1
ATOM 1615 N N . TYR A 1 197 ? 9.492 20.016 -9.312 1 98.44 197 TYR A N 1
ATOM 1616 C CA . TYR A 1 197 ? 10.312 20.5 -8.203 1 98.44 197 TYR A CA 1
ATOM 1617 C C . TYR A 1 197 ? 10.984 19.328 -7.488 1 98.44 197 TYR A C 1
ATOM 1619 O O . TYR A 1 197 ? 10.383 18.688 -6.625 1 98.44 197 TYR A O 1
ATOM 1627 N N . PRO A 1 198 ? 12.234 19.125 -7.758 1 96.62 198 PRO A N 1
ATOM 1628 C CA . PRO A 1 198 ? 12.938 17.938 -7.254 1 96.62 198 PRO A CA 1
ATOM 1629 C C . PRO A 1 198 ? 13.047 17.922 -5.734 1 96.62 198 PRO A C 1
ATOM 1631 O O . PRO A 1 198 ? 13.195 16.859 -5.133 1 96.62 198 PRO A O 1
ATOM 1634 N N . ASN A 1 199 ? 12.883 19.094 -5.121 1 97.69 199 ASN A N 1
ATOM 1635 C CA . ASN A 1 199 ? 13.062 19.141 -3.674 1 97.69 199 ASN A CA 1
ATOM 1636 C C . ASN A 1 199 ? 11.773 18.797 -2.938 1 97.69 199 ASN A C 1
ATOM 1638 O O . ASN A 1 199 ? 11.766 18.656 -1.714 1 97.69 199 ASN A O 1
ATOM 1642 N N . VAL A 1 200 ? 10.656 18.688 -3.656 1 98.5 200 VAL A N 1
ATOM 1643 C CA . VAL A 1 200 ? 9.492 18.047 -3.037 1 98.5 200 VAL A CA 1
ATOM 1644 C C . VAL A 1 200 ? 9.781 16.578 -2.773 1 98.5 200 VAL A C 1
ATOM 1646 O O . VAL A 1 200 ? 9.781 15.766 -3.699 1 98.5 200 VAL A O 1
ATOM 1649 N N . ARG A 1 201 ? 9.938 16.281 -1.562 1 97.88 201 ARG A N 1
ATOM 1650 C CA . ARG A 1 201 ? 10.484 14.977 -1.186 1 97.88 201 ARG A CA 1
ATOM 1651 C C . ARG A 1 201 ? 9.383 13.922 -1.125 1 97.88 201 ARG A C 1
ATOM 1653 O O . ARG A 1 201 ? 9.633 12.75 -1.402 1 97.88 201 ARG A O 1
ATOM 1660 N N . ALA A 1 202 ? 8.195 14.352 -0.703 1 98.38 202 ALA A N 1
ATOM 1661 C CA . ALA A 1 202 ? 7.102 13.398 -0.58 1 98.38 202 ALA A CA 1
ATOM 1662 C C . ALA A 1 202 ? 5.762 14.117 -0.448 1 98.38 202 ALA A C 1
ATOM 1664 O O . ALA A 1 202 ? 5.711 15.273 -0.024 1 98.38 202 ALA A O 1
ATOM 1665 N N . VAL A 1 203 ? 4.77 13.406 -0.833 1 98.88 203 VAL A N 1
ATOM 1666 C CA . VAL A 1 203 ? 3.387 13.836 -0.649 1 98.88 203 VAL A CA 1
ATOM 1667 C C . VAL A 1 203 ? 2.656 12.852 0.262 1 98.88 203 VAL A C 1
ATOM 1669 O O . VAL A 1 203 ? 2.783 11.633 0.101 1 98.88 203 VAL A O 1
ATOM 1672 N N . PHE A 1 204 ? 1.888 13.375 1.209 1 98.88 204 PHE A N 1
ATOM 1673 C CA . PHE A 1 204 ? 1.18 12.547 2.178 1 98.88 204 PHE A CA 1
ATOM 1674 C C . PHE A 1 204 ? -0.328 12.711 2.031 1 98.88 204 PHE A C 1
ATOM 1676 O O . PHE A 1 204 ? -0.824 13.828 1.894 1 98.88 204 PHE A O 1
ATOM 1683 N N . HIS A 1 205 ? -1.014 11.547 2.105 1 98.75 205 HIS A N 1
ATOM 1684 C CA . HIS A 1 205 ? -2.467 11.531 1.979 1 98.75 205 HIS A CA 1
ATOM 1685 C C . HIS A 1 205 ? -3.115 10.836 3.174 1 98.75 205 HIS A C 1
ATOM 1687 O O . HIS A 1 205 ? -2.428 10.227 3.992 1 98.75 205 HIS A O 1
ATOM 1693 N N . GLY A 1 206 ? -4.445 11 3.352 1 98.19 206 GLY A N 1
ATOM 1694 C CA . GLY A 1 206 ? -5.395 10.203 4.113 1 98.19 206 GLY A CA 1
ATOM 1695 C C . GLY A 1 206 ? -6.559 9.695 3.277 1 98.19 206 GLY A C 1
ATOM 1696 O O . GLY A 1 206 ? -6.355 9.086 2.227 1 98.19 206 GLY A O 1
ATOM 1697 N N . HIS A 1 207 ? -7.73 9.781 3.693 1 97.94 207 HIS A N 1
ATOM 1698 C CA . HIS A 1 207 ? -8.969 9.672 2.934 1 97.94 207 HIS A CA 1
ATOM 1699 C C . HIS A 1 207 ? -9.32 8.211 2.66 1 97.94 207 HIS A C 1
ATOM 1701 O O . HIS A 1 207 ? -10.406 7.754 3.029 1 97.94 207 HIS A O 1
ATOM 1707 N N . ASP A 1 208 ? -8.438 7.492 2.018 1 95.69 208 ASP A N 1
ATOM 1708 C CA . ASP A 1 208 ? -8.656 6.07 1.771 1 95.69 208 ASP A CA 1
ATOM 1709 C C . ASP A 1 208 ? -8.141 5.223 2.932 1 95.69 208 ASP A C 1
ATOM 1711 O O . ASP A 1 208 ? -6.945 4.926 3.004 1 95.69 208 ASP A O 1
ATOM 1715 N N . HIS A 1 209 ? -9.055 4.711 3.709 1 94.5 209 HIS A N 1
ATOM 1716 C CA . HIS A 1 209 ? -8.719 4.18 5.023 1 94.5 209 HIS A CA 1
ATOM 1717 C C . HIS A 1 209 ? -8.008 2.832 4.91 1 94.5 209 HIS A C 1
ATOM 1719 O O . HIS A 1 209 ? -7.414 2.354 5.879 1 94.5 209 HIS A O 1
ATOM 1725 N N . ASP A 1 210 ? -8.102 2.223 3.768 1 91.62 210 ASP A N 1
ATOM 1726 C CA . ASP A 1 210 ? -7.48 0.911 3.619 1 91.62 210 ASP A CA 1
ATOM 1727 C C . ASP A 1 210 ? -6.156 1.013 2.859 1 91.62 210 ASP A C 1
ATOM 1729 O O . ASP A 1 210 ? -5.574 -0.005 2.484 1 91.62 210 ASP A O 1
ATOM 1733 N N . VAL A 1 211 ? -5.762 2.207 2.58 1 94.38 211 VAL A N 1
ATOM 1734 C CA . VAL A 1 211 ? -4.488 2.443 1.906 1 94.38 211 VAL A CA 1
ATOM 1735 C C . VAL A 1 211 ? -3.5 3.08 2.881 1 94.38 211 VAL A C 1
ATOM 1737 O O . VAL A 1 211 ? -3.812 4.082 3.525 1 94.38 211 VAL A O 1
ATOM 1740 N N . ASP A 1 212 ? -2.303 2.451 2.979 1 93.38 212 ASP A N 1
ATOM 1741 C CA . ASP A 1 212 ? -1.4 2.971 4 1 93.38 212 ASP A CA 1
ATOM 1742 C C . ASP A 1 212 ? 0.059 2.797 3.588 1 93.38 212 ASP A C 1
ATOM 1744 O O . ASP A 1 212 ? 0.962 2.896 4.422 1 93.38 212 ASP A O 1
ATOM 1748 N N . GLY A 1 213 ? 0.364 2.621 2.424 1 93.38 213 GLY A N 1
ATOM 1749 C CA . GLY A 1 213 ? 1.718 2.383 1.948 1 93.38 213 GLY A CA 1
ATOM 1750 C C . GLY A 1 213 ? 2.258 3.512 1.093 1 93.38 213 GLY A C 1
ATOM 1751 O O . GLY A 1 213 ? 2.076 4.688 1.42 1 93.38 213 GLY A O 1
ATOM 1752 N N . ILE A 1 214 ? 3.02 3.076 0.045 1 94.81 214 ILE A N 1
ATOM 1753 C CA . ILE A 1 214 ? 3.719 4.035 -0.802 1 94.81 214 ILE A CA 1
ATOM 1754 C C . ILE A 1 214 ? 3.412 3.75 -2.27 1 94.81 214 ILE A C 1
ATOM 1756 O O . ILE A 1 214 ? 3.27 2.59 -2.666 1 94.81 214 ILE A O 1
ATOM 1760 N N . MET A 1 215 ? 3.279 4.781 -3.004 1 95.88 215 MET A N 1
ATOM 1761 C CA . MET A 1 215 ? 3.275 4.734 -4.465 1 95.88 215 MET A CA 1
ATOM 1762 C C . MET A 1 215 ? 4.125 5.855 -5.047 1 95.88 215 MET A C 1
ATOM 1764 O O . MET A 1 215 ? 4.551 6.758 -4.32 1 95.88 215 MET A O 1
ATOM 1768 N N . ARG A 1 216 ? 4.379 5.715 -6.32 1 95.56 216 ARG A N 1
ATOM 1769 C CA . ARG A 1 216 ? 5.191 6.742 -6.965 1 95.56 216 ARG A CA 1
ATOM 1770 C C . ARG A 1 216 ? 4.547 7.215 -8.266 1 95.56 216 ARG A C 1
ATOM 1772 O O . ARG A 1 216 ? 3.865 6.445 -8.938 1 95.56 216 ARG A O 1
ATOM 1779 N N . ASN A 1 217 ? 4.719 8.383 -8.562 1 95.94 217 ASN A N 1
ATOM 1780 C CA . ASN A 1 217 ? 4.391 9.039 -9.828 1 95.94 217 ASN A CA 1
ATOM 1781 C C . ASN A 1 217 ? 5.516 9.969 -10.281 1 95.94 217 ASN A C 1
ATOM 1783 O O . ASN A 1 217 ? 5.926 10.867 -9.539 1 95.94 217 ASN A O 1
ATOM 1787 N N . ARG A 1 218 ? 6.055 9.672 -11.445 1 94.06 218 ARG A N 1
ATOM 1788 C CA . ARG A 1 218 ? 7.227 10.398 -11.93 1 94.06 218 ARG A CA 1
ATOM 1789 C C . ARG A 1 218 ? 8.328 10.43 -10.875 1 94.06 218 ARG A C 1
ATOM 1791 O O . ARG A 1 218 ? 8.891 11.492 -10.594 1 94.06 218 ARG A O 1
ATOM 1798 N N . LYS A 1 219 ? 8.445 9.289 -10.188 1 89.25 219 LYS A N 1
ATOM 1799 C CA . LYS A 1 219 ? 9.508 8.969 -9.25 1 89.25 219 LYS A CA 1
ATOM 1800 C C . LYS A 1 219 ? 9.289 9.672 -7.91 1 89.25 219 LYS A C 1
ATOM 1802 O O . LYS A 1 219 ? 10.078 9.508 -6.977 1 89.25 219 LYS A O 1
ATOM 1807 N N . LYS A 1 220 ? 8.227 10.469 -7.797 1 95.62 220 LYS A N 1
ATOM 1808 C CA . LYS A 1 220 ? 7.891 11.141 -6.543 1 95.62 220 LYS A CA 1
ATOM 1809 C C . LYS A 1 220 ? 7.098 10.219 -5.621 1 95.62 220 LYS A C 1
ATOM 1811 O O . LYS A 1 220 ? 6.141 9.57 -6.055 1 95.62 220 LYS A O 1
ATOM 1816 N N . PRO A 1 221 ? 7.523 10.156 -4.367 1 97.19 221 PRO A N 1
ATOM 1817 C CA . PRO A 1 221 ? 6.785 9.297 -3.436 1 97.19 221 PRO A CA 1
ATOM 1818 C C . PRO A 1 221 ? 5.48 9.93 -2.959 1 97.19 221 PRO A C 1
ATOM 1820 O O . PRO A 1 221 ? 5.453 11.102 -2.592 1 97.19 221 PRO A O 1
ATOM 1823 N N . TYR A 1 222 ? 4.473 9.18 -3.012 1 98.12 222 TYR A N 1
ATOM 1824 C CA . TYR A 1 222 ? 3.174 9.453 -2.414 1 98.12 222 TYR A CA 1
ATOM 1825 C C . TYR A 1 222 ? 2.842 8.438 -1.329 1 98.12 222 TYR A C 1
ATOM 1827 O O . TYR A 1 222 ? 2.914 7.23 -1.56 1 98.12 222 TYR A O 1
ATOM 1835 N N . LEU A 1 223 ? 2.453 8.922 -0.159 1 98.06 223 LEU A N 1
ATOM 1836 C CA . LEU A 1 223 ? 2.283 8.047 0.996 1 98.06 223 LEU A CA 1
ATOM 1837 C C . LEU A 1 223 ? 0.896 8.211 1.607 1 98.06 223 LEU A C 1
ATOM 1839 O O . LEU A 1 223 ? 0.283 9.273 1.48 1 98.06 223 LEU A O 1
ATOM 1843 N N . TRP A 1 224 ? 0.457 7.148 2.285 1 97.56 224 TRP A N 1
ATOM 1844 C CA . TRP A 1 224 ? -0.791 7.152 3.039 1 97.56 224 TRP A CA 1
ATOM 1845 C C . TRP A 1 224 ? -0.556 6.719 4.484 1 97.56 224 TRP A C 1
ATOM 1847 O O . TRP A 1 224 ? 0.36 5.941 4.762 1 97.56 224 TRP A O 1
ATOM 1857 N N . SER A 1 225 ? -1.456 7.227 5.332 1 94.25 225 SER A N 1
ATOM 1858 C CA . SER A 1 225 ? -1.337 6.898 6.75 1 94.25 225 SER A CA 1
ATOM 1859 C C . SER A 1 225 ? -2.504 6.039 7.219 1 94.25 225 SER A C 1
ATOM 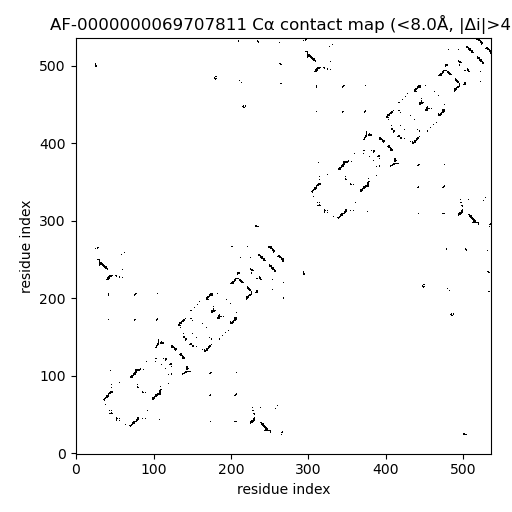1861 O O . SER A 1 225 ? -2.645 5.773 8.414 1 94.25 225 SER A O 1
ATOM 1863 N N . GLY A 1 226 ? -3.322 5.621 6.324 1 93.81 226 GLY A N 1
ATOM 1864 C CA . GLY A 1 226 ? -4.531 4.945 6.762 1 93.81 226 GLY A CA 1
ATOM 1865 C C . GLY A 1 226 ? -5.48 5.852 7.523 1 93.81 226 GLY A C 1
ATOM 1866 O O . GLY A 1 226 ? -5.871 6.91 7.027 1 93.81 226 GLY A O 1
ATOM 1867 N N . HIS A 1 227 ? -5.82 5.391 8.766 1 97.25 227 HIS A N 1
ATOM 1868 C CA . HIS A 1 227 ? -6.738 6.105 9.648 1 97.25 227 HIS A CA 1
ATOM 1869 C C . HIS A 1 227 ? -6.445 5.793 11.109 1 97.25 227 HIS A C 1
ATOM 1871 O O . HIS A 1 227 ? -5.914 4.727 11.43 1 97.25 227 HIS A O 1
ATOM 1877 N N . PHE A 1 228 ? -6.805 6.766 11.961 1 97.94 228 PHE A N 1
ATOM 1878 C CA . PHE A 1 228 ? -6.656 6.422 13.367 1 97.94 228 PHE A CA 1
ATOM 1879 C C . PHE A 1 228 ? -8.016 6.359 14.055 1 97.94 228 PHE A C 1
ATOM 1881 O O . PHE A 1 228 ? -8.125 5.875 15.18 1 97.94 228 PHE A O 1
ATOM 1888 N N . GLY A 1 229 ? -8.977 6.918 13.336 1 96.62 229 GLY A N 1
ATOM 1889 C CA . GLY A 1 229 ? -10.352 6.871 13.812 1 96.62 229 GLY A CA 1
ATOM 1890 C C . GLY A 1 229 ? -11.328 6.344 12.781 1 96.62 229 GLY A C 1
ATOM 1891 O O . GLY A 1 229 ? -10.914 5.762 11.773 1 96.62 229 GLY A O 1
ATOM 1892 N N . GLY A 1 230 ? -12.586 6.5 13.086 1 91.12 230 GLY A N 1
ATOM 1893 C CA . GLY A 1 230 ? -13.617 5.98 12.203 1 91.12 230 GLY A CA 1
ATOM 1894 C C . GLY A 1 230 ? -13.891 4.5 12.406 1 91.12 230 GLY A C 1
ATOM 1895 O O . GLY A 1 230 ? -13.289 3.869 13.281 1 91.12 230 GLY A O 1
ATOM 1896 N N . SER A 1 231 ? -14.789 3.971 11.617 1 87.19 231 SER A N 1
ATOM 1897 C CA . SER A 1 231 ? -15.258 2.613 11.875 1 87.19 231 SER A CA 1
ATOM 1898 C C . SER A 1 231 ? -14.906 1.682 10.719 1 87.19 231 SER A C 1
ATOM 1900 O O . SER A 1 231 ? -15.359 0.536 10.68 1 87.19 231 SER A O 1
ATOM 1902 N N . TRP A 1 232 ? -14.109 2.148 9.758 1 87.44 232 TRP A N 1
ATOM 1903 C CA . TRP A 1 232 ? -13.781 1.323 8.602 1 87.44 232 TRP A CA 1
ATOM 1904 C C . TRP A 1 232 ? -12.32 1.512 8.195 1 87.44 232 TRP A C 1
ATOM 1906 O O . TRP A 1 232 ? -11.656 2.438 8.664 1 87.44 232 TRP A O 1
ATOM 1916 N N . GLY A 1 233 ? -11.836 0.514 7.395 1 89.62 233 GLY A N 1
ATOM 1917 C CA . GLY A 1 233 ? -10.477 0.639 6.887 1 89.62 233 GLY A CA 1
ATOM 1918 C C . GLY A 1 233 ? -9.547 -0.439 7.406 1 89.62 233 GLY A C 1
ATOM 1919 O O . GLY A 1 233 ? -9.984 -1.553 7.707 1 89.62 233 GLY A O 1
ATOM 1920 N N . SER A 1 234 ? -8.273 -0.087 7.406 1 87.62 234 SER A N 1
ATOM 1921 C CA . SER A 1 234 ? -7.234 -1.014 7.836 1 87.62 234 SER A CA 1
ATOM 1922 C C . SER A 1 234 ? -7.508 -1.544 9.234 1 87.62 234 SER A C 1
ATOM 1924 O O . SER A 1 234 ? -8.016 -0.815 10.094 1 87.62 234 SER A O 1
ATOM 1926 N N . PRO A 1 235 ? -7.043 -2.709 9.5 1 89.19 235 PRO A N 1
ATOM 1927 C CA . PRO A 1 235 ? -7.348 -3.318 10.797 1 89.19 235 PRO A CA 1
ATOM 1928 C C . PRO A 1 235 ? -6.52 -2.729 11.938 1 89.19 235 PRO A C 1
ATOM 1930 O O . PRO A 1 235 ? -6.812 -2.973 13.109 1 89.19 235 PRO A O 1
ATOM 1933 N N . HIS A 1 236 ? -5.566 -1.972 11.562 1 92.31 236 HIS A N 1
ATOM 1934 C CA . HIS A 1 236 ? -4.699 -1.405 12.594 1 92.31 236 HIS A CA 1
ATOM 1935 C C . HIS A 1 236 ? -4.688 0.118 12.523 1 92.31 236 HIS A C 1
ATOM 1937 O O . HIS A 1 236 ? -3.834 0.707 11.852 1 92.31 236 HIS A O 1
ATOM 1943 N N . PRO A 1 237 ? -5.617 0.751 13.258 1 95.5 237 PRO A N 1
ATOM 1944 C CA . PRO A 1 237 ? -5.496 2.209 13.32 1 95.5 237 PRO A CA 1
ATOM 1945 C C . PRO A 1 237 ? -4.078 2.668 13.656 1 95.5 237 PRO A C 1
ATOM 1947 O O . PRO A 1 237 ? -3.412 2.059 14.5 1 95.5 237 PRO A O 1
ATOM 1950 N N . GLY A 1 238 ? -3.658 3.648 12.93 1 96.81 238 GLY A N 1
ATOM 1951 C CA . GLY A 1 238 ? -2.26 4.004 13.109 1 96.81 238 GLY A CA 1
ATOM 1952 C C . GLY A 1 238 ? -1.944 5.422 12.672 1 96.81 238 GLY A C 1
ATOM 1953 O O . GLY A 1 238 ? -2.854 6.223 12.438 1 96.81 238 GLY A O 1
ATOM 1954 N N . PHE A 1 239 ? -0.685 5.777 12.734 1 98.5 239 PHE A N 1
ATOM 1955 C CA . PHE A 1 239 ? -0.112 7.043 12.297 1 98.5 239 PHE A CA 1
ATOM 1956 C C . PHE A 1 239 ? 1.257 6.832 11.664 1 98.5 239 PHE A C 1
ATOM 1958 O O . PHE A 1 239 ? 1.901 5.805 11.891 1 98.5 239 PHE A O 1
ATOM 1965 N N . ARG A 1 240 ? 1.658 7.762 10.859 1 98.5 240 ARG A N 1
ATOM 1966 C CA . ARG A 1 240 ? 2.93 7.637 10.156 1 98.5 240 ARG A CA 1
ATOM 1967 C C . ARG A 1 240 ? 3.967 8.602 10.727 1 98.5 240 ARG A C 1
ATOM 1969 O O . ARG A 1 240 ? 3.66 9.766 10.992 1 98.5 240 ARG A O 1
ATOM 1976 N N . VAL A 1 241 ? 5.141 8.102 10.898 1 98.12 241 VAL A N 1
ATOM 1977 C CA . VAL A 1 241 ? 6.273 8.906 11.344 1 98.12 241 VAL A CA 1
ATOM 1978 C C . VAL A 1 241 ? 7.227 9.156 10.18 1 98.12 241 VAL A C 1
ATOM 1980 O O . VAL A 1 241 ? 7.473 8.258 9.367 1 98.12 241 VAL A O 1
ATOM 1983 N N . CYS A 1 242 ? 7.734 10.312 10.078 1 98 242 CYS A N 1
ATOM 1984 C CA . CYS A 1 242 ? 8.75 10.664 9.094 1 98 242 CYS A CA 1
ATOM 1985 C C . CYS A 1 242 ? 9.969 11.297 9.766 1 98 242 CYS A C 1
ATOM 1987 O O . CYS A 1 242 ? 9.828 12.203 10.594 1 98 242 CYS A O 1
ATOM 1989 N N . GLU A 1 243 ? 11.117 10.812 9.422 1 97.31 243 GLU A N 1
ATOM 1990 C CA . GLU A 1 243 ? 12.375 11.297 9.992 1 97.31 243 GLU A CA 1
ATOM 1991 C C . GLU A 1 243 ? 13.352 11.711 8.898 1 97.31 243 GLU A C 1
ATOM 1993 O O . GLU A 1 243 ? 13.531 10.984 7.914 1 97.31 243 GLU A O 1
ATOM 1998 N N . VAL A 1 244 ? 13.922 12.859 9.094 1 96.94 244 VAL A N 1
ATOM 1999 C CA . VAL A 1 244 ? 15.016 13.32 8.25 1 96.94 244 VAL A CA 1
ATOM 2000 C C . VAL A 1 244 ? 16.312 13.336 9.055 1 96.94 244 VAL A C 1
ATOM 2002 O O . VAL A 1 244 ? 16.391 13.945 10.117 1 96.94 244 VAL A O 1
ATOM 2005 N N . GLY A 1 245 ? 17.281 12.68 8.492 1 94.88 245 GLY A N 1
ATOM 2006 C CA . GLY A 1 245 ? 18.562 12.594 9.172 1 94.88 245 GLY A CA 1
ATOM 2007 C C . GLY A 1 245 ? 19.547 13.664 8.742 1 94.88 245 GLY A C 1
ATOM 2008 O O . GLY A 1 245 ? 19.359 14.305 7.703 1 94.88 245 GLY A O 1
ATOM 2009 N N . GLN A 1 246 ? 20.547 13.797 9.57 1 92.81 246 GLN A N 1
ATOM 2010 C CA . GLN A 1 246 ? 21.641 14.703 9.25 1 92.81 246 GLN A CA 1
ATOM 2011 C C . GLN A 1 246 ? 22.344 14.281 7.965 1 92.81 246 GLN A C 1
ATOM 2013 O O . GLN A 1 246 ? 22.859 15.125 7.223 1 92.81 246 GLN A O 1
ATOM 2018 N N . ASP A 1 247 ? 22.312 13.016 7.652 1 90.19 247 ASP A N 1
ATOM 2019 C CA . ASP A 1 247 ? 22.984 12.461 6.477 1 90.19 247 ASP A CA 1
ATOM 2020 C C . ASP A 1 247 ? 22.125 12.633 5.227 1 90.19 247 ASP A C 1
ATOM 2022 O O . ASP A 1 247 ? 22.516 12.219 4.133 1 90.19 247 ASP A O 1
ATOM 2026 N N . GLY A 1 248 ? 20.938 13.141 5.375 1 88.69 248 GLY A N 1
ATOM 2027 C CA . GLY A 1 248 ? 20.062 13.383 4.242 1 88.69 248 GLY A CA 1
ATOM 2028 C C . GLY A 1 248 ? 19.062 12.266 4.008 1 88.69 248 GLY A C 1
ATOM 2029 O O . GLY A 1 248 ? 18.141 12.414 3.207 1 88.69 248 GLY A O 1
ATOM 2030 N N . LYS A 1 249 ? 19.203 11.266 4.746 1 91.25 249 LYS A N 1
ATOM 2031 C CA . LYS A 1 249 ? 18.266 10.156 4.613 1 91.25 249 LYS A CA 1
ATOM 2032 C C . LYS A 1 249 ? 16.891 10.539 5.145 1 91.25 249 LYS A C 1
ATOM 2034 O O . LYS A 1 249 ? 16.781 11.211 6.168 1 91.25 249 LYS A O 1
ATOM 2039 N N . VAL A 1 250 ? 15.914 10.156 4.406 1 94.81 250 VAL A N 1
ATOM 2040 C CA . VAL A 1 250 ? 14.531 10.352 4.844 1 94.81 250 VAL A CA 1
ATOM 2041 C C . VAL A 1 250 ? 13.828 9 4.938 1 94.81 250 VAL A C 1
ATOM 2043 O O . VAL A 1 250 ? 13.789 8.242 3.967 1 94.81 250 VAL A O 1
ATOM 2046 N N . VAL A 1 251 ? 13.289 8.695 6.145 1 95.19 251 VAL A N 1
ATOM 2047 C CA . VAL A 1 251 ? 12.578 7.438 6.363 1 95.19 251 VAL A CA 1
ATOM 2048 C C . VAL A 1 251 ? 11.18 7.719 6.906 1 95.19 251 VAL A C 1
ATOM 2050 O O . VAL A 1 251 ? 10.969 8.711 7.609 1 95.19 251 VAL A O 1
ATOM 2053 N N . THR A 1 252 ? 10.266 6.902 6.527 1 96.69 252 THR A N 1
ATOM 2054 C CA . THR A 1 252 ? 8.914 6.977 7.07 1 96.69 252 THR A CA 1
ATOM 2055 C C . THR A 1 252 ? 8.367 5.582 7.363 1 96.69 252 THR A C 1
ATOM 2057 O O . THR A 1 252 ? 8.695 4.625 6.656 1 96.69 252 THR A O 1
ATOM 2060 N N . TYR A 1 253 ? 7.59 5.539 8.406 1 95.88 253 TYR A N 1
ATOM 2061 C CA . TYR A 1 253 ? 7.016 4.25 8.773 1 95.88 253 TYR A CA 1
ATOM 2062 C C . TYR A 1 253 ? 5.664 4.43 9.453 1 95.88 253 TYR A C 1
ATOM 2064 O O . TYR A 1 253 ? 5.41 5.461 10.086 1 95.88 253 TYR A O 1
ATOM 2072 N N . LEU A 1 254 ? 4.844 3.426 9.289 1 96.62 254 LEU A N 1
ATOM 2073 C CA . LEU A 1 254 ? 3.512 3.395 9.875 1 96.62 254 LEU A CA 1
ATOM 2074 C C . LEU A 1 254 ? 3.51 2.586 11.172 1 96.62 254 LEU A C 1
ATOM 2076 O O . LEU A 1 254 ? 4.012 1.46 11.203 1 96.62 254 LEU A O 1
ATOM 2080 N N . LYS A 1 255 ? 2.926 3.174 12.203 1 96.75 255 LYS A N 1
ATOM 2081 C CA . LYS A 1 255 ? 2.852 2.506 13.5 1 96.75 255 LYS A CA 1
ATOM 2082 C C . LYS A 1 255 ? 1.401 2.258 13.906 1 96.75 255 LYS A C 1
ATOM 2084 O O . LYS A 1 255 ? 0.538 3.111 13.703 1 96.75 255 LYS A O 1
ATOM 2089 N N . ALA A 1 256 ? 1.2 1.104 14.477 1 96.06 256 ALA A N 1
ATOM 2090 C CA . ALA A 1 256 ? -0.09 0.838 15.102 1 96.06 256 ALA A CA 1
ATOM 2091 C C . ALA A 1 256 ? -0.202 1.555 16.453 1 96.06 256 ALA A C 1
ATOM 2093 O O . ALA A 1 256 ? 0.738 1.541 17.25 1 96.06 256 ALA A O 1
ATOM 2094 N N . ILE A 1 257 ? -1.333 2.125 16.703 1 97.38 257 ILE A N 1
ATOM 2095 C CA . ILE A 1 257 ? -1.555 2.859 17.938 1 97.38 257 ILE A CA 1
ATOM 2096 C C . ILE A 1 257 ? -1.521 1.896 19.125 1 97.38 257 ILE A C 1
ATOM 2098 O O . ILE A 1 257 ? -0.969 2.219 20.188 1 97.38 257 ILE A O 1
ATOM 2102 N N . LYS A 1 258 ? -2.055 0.735 18.938 1 94.38 258 LYS A N 1
ATOM 2103 C CA . LYS A 1 258 ? -2.307 -0.217 20.016 1 94.38 258 LYS A CA 1
ATOM 2104 C C . LYS A 1 258 ? -1.01 -0.601 20.719 1 94.38 258 LYS A C 1
ATOM 2106 O O . LYS A 1 258 ? -0.975 -0.707 21.953 1 94.38 258 LYS A O 1
ATOM 2111 N N . ASP A 1 259 ? 0.082 -0.771 19.969 1 94.38 259 ASP A N 1
ATOM 2112 C CA . ASP A 1 259 ? 1.28 -1.294 20.609 1 94.38 259 ASP A CA 1
ATOM 2113 C C . ASP A 1 259 ? 2.541 -0.669 20.016 1 94.38 259 ASP A C 1
ATOM 2115 O O . ASP A 1 259 ? 3.656 -1.005 20.438 1 94.38 259 ASP A O 1
ATOM 2119 N N . GLY A 1 260 ? 2.363 0.157 19.062 1 95 260 GLY A N 1
ATOM 2120 C CA . GLY A 1 260 ? 3.506 0.851 18.484 1 95 260 GLY A CA 1
ATOM 2121 C C . GLY A 1 260 ? 4.234 0.031 17.438 1 95 260 GLY A C 1
ATOM 2122 O O . GLY A 1 260 ? 5.297 0.435 16.953 1 95 260 GLY A O 1
ATOM 2123 N N . MET A 1 261 ? 3.648 -1.023 17.047 1 92.62 261 MET A N 1
ATOM 2124 C CA . MET A 1 261 ? 4.285 -1.873 16.047 1 92.62 261 MET A CA 1
ATOM 2125 C C . MET A 1 261 ? 4.406 -1.144 14.711 1 92.62 261 MET A C 1
ATOM 2127 O O . MET A 1 261 ? 3.461 -0.489 14.273 1 92.62 261 MET A O 1
ATOM 2131 N N . ILE A 1 262 ? 5.617 -1.254 14.141 1 93.5 262 ILE A N 1
ATOM 2132 C CA . ILE A 1 262 ? 5.793 -0.727 12.789 1 93.5 262 ILE A CA 1
ATOM 2133 C C . ILE A 1 262 ? 5.16 -1.68 11.773 1 93.5 262 ILE A C 1
ATOM 2135 O O . ILE A 1 262 ? 5.57 -2.838 11.664 1 93.5 262 ILE A O 1
ATOM 2139 N N . LEU A 1 263 ? 4.227 -1.182 11.07 1 92.69 263 LEU A N 1
ATOM 2140 C CA . LEU A 1 263 ? 3.461 -2.002 10.141 1 92.69 263 LEU A CA 1
ATOM 2141 C C . LEU A 1 263 ? 4.125 -2.025 8.766 1 92.69 263 LEU A C 1
ATOM 2143 O O . LEU A 1 263 ? 4.09 -3.043 8.07 1 92.69 263 LEU A O 1
ATOM 2147 N N . ASN A 1 264 ? 4.637 -0.925 8.32 1 91.44 264 ASN A N 1
ATOM 2148 C CA . ASN A 1 264 ? 5.445 -0.808 7.109 1 91.44 264 ASN A CA 1
ATOM 2149 C C . ASN A 1 264 ? 6.387 0.393 7.18 1 91.44 264 ASN A C 1
ATOM 2151 O O . ASN A 1 264 ? 6.254 1.239 8.062 1 91.44 264 ASN A O 1
ATOM 2155 N N . GLY A 1 265 ? 7.355 0.403 6.324 1 92 265 GLY A N 1
ATOM 2156 C CA . GLY A 1 265 ? 8.336 1.477 6.293 1 92 265 GLY A CA 1
ATOM 2157 C C . GLY A 1 265 ? 9.016 1.623 4.945 1 92 265 GLY A C 1
ATOM 2158 O O . GLY A 1 265 ? 9.094 0.665 4.176 1 92 265 GLY A O 1
ATOM 2159 N N . HIS A 1 266 ? 9.516 2.859 4.766 1 92.62 266 HIS A N 1
ATOM 2160 C CA . HIS A 1 266 ? 10.102 3.205 3.473 1 92.62 266 HIS A CA 1
ATOM 2161 C C . HIS A 1 266 ? 11.234 4.207 3.633 1 92.62 266 HIS A C 1
ATOM 2163 O O . HIS A 1 266 ? 11.156 5.125 4.453 1 92.62 266 HIS A O 1
ATOM 2169 N N . THR A 1 267 ? 12.281 3.947 2.9 1 90.56 267 THR A N 1
ATOM 2170 C CA . THR A 1 267 ? 13.266 5.004 2.678 1 90.56 267 THR A CA 1
ATOM 2171 C C . THR A 1 267 ? 12.914 5.816 1.433 1 90.56 267 THR A C 1
ATOM 2173 O O . THR A 1 267 ? 12.711 5.25 0.356 1 90.56 267 THR A O 1
ATOM 2176 N N . ILE A 1 268 ? 12.836 7.113 1.6 1 90.88 268 ILE A N 1
ATOM 2177 C CA . ILE A 1 268 ? 12.375 7.91 0.468 1 90.88 268 ILE A CA 1
ATOM 2178 C C . ILE A 1 268 ? 13.391 9.008 0.165 1 90.88 268 ILE A C 1
ATOM 2180 O O . ILE A 1 268 ? 14.039 9.539 1.075 1 90.88 268 ILE A O 1
ATOM 2184 N N . MET B 1 1 ? -32.094 -59.062 37.406 1 28.45 1 MET B N 1
ATOM 2185 C CA . MET B 1 1 ? -31.531 -58.594 36.125 1 28.45 1 MET B CA 1
ATOM 2186 C C . MET B 1 1 ? -31.234 -57.094 36.188 1 28.45 1 MET B C 1
ATOM 2188 O O . MET B 1 1 ? -32.156 -56.281 36.406 1 28.45 1 MET B O 1
ATOM 2192 N N . LYS B 1 2 ? -30.031 -56.688 36.781 1 27 2 LYS B N 1
ATOM 2193 C CA . LYS B 1 2 ? -29.422 -55.438 37.219 1 27 2 LYS B CA 1
ATOM 2194 C C . LYS B 1 2 ? -29.219 -54.469 36.062 1 27 2 LYS B C 1
ATOM 2196 O O . LYS B 1 2 ? -28.391 -54.719 35.188 1 27 2 LYS B O 1
ATOM 2201 N N . ARG B 1 3 ? -30.25 -53.781 35.5 1 25.48 3 ARG B N 1
ATOM 2202 C CA . ARG B 1 3 ? -30.328 -52.75 34.438 1 25.48 3 ARG B CA 1
ATOM 2203 C C . ARG B 1 3 ? -29.438 -51.562 34.75 1 25.48 3 ARG B C 1
ATOM 2205 O O . ARG B 1 3 ? -29.781 -50.719 35.562 1 25.48 3 ARG B O 1
ATOM 2212 N N . ARG B 1 4 ? -28.141 -51.781 34.969 1 31.97 4 ARG B N 1
ATOM 2213 C CA . ARG B 1 4 ? -27.328 -50.594 35.25 1 31.97 4 ARG B CA 1
ATOM 2214 C C . ARG B 1 4 ? -27.531 -49.531 34.156 1 31.97 4 ARG B C 1
ATOM 2216 O O . ARG B 1 4 ? -27.562 -49.875 32.969 1 31.97 4 ARG B O 1
ATOM 2223 N N . PRO B 1 5 ? -28.109 -48.375 34.5 1 32.34 5 PRO B N 1
ATOM 2224 C CA . PRO B 1 5 ? -28.344 -47.25 33.625 1 32.34 5 PRO B CA 1
ATOM 2225 C C . PRO B 1 5 ? -27.094 -46.844 32.844 1 32.34 5 PRO B C 1
ATOM 2227 O O . PRO B 1 5 ? -25.984 -46.938 33.375 1 32.34 5 PRO B O 1
ATOM 2230 N N . PHE B 1 6 ? -26.969 -47.25 31.578 1 30.52 6 PHE B N 1
ATOM 2231 C CA . PHE B 1 6 ? -26 -46.75 30.609 1 30.52 6 PHE B CA 1
ATOM 2232 C C . PHE B 1 6 ? -25.875 -45.219 30.688 1 30.52 6 PHE B C 1
ATOM 2234 O O . PHE B 1 6 ? -26.828 -44.5 30.422 1 30.52 6 PHE B O 1
ATOM 2241 N N . LEU B 1 7 ? -25.188 -44.688 31.688 1 31.97 7 LEU B N 1
ATOM 2242 C CA . LEU B 1 7 ? -24.781 -43.281 31.703 1 31.97 7 LEU B CA 1
ATOM 2243 C C . LEU B 1 7 ? -24.156 -42.875 30.375 1 31.97 7 LEU B C 1
ATOM 2245 O O . LEU B 1 7 ? -23.156 -43.469 29.953 1 31.97 7 LEU B O 1
ATOM 2249 N N . GLN B 1 8 ? -24.984 -42.656 29.375 1 30.25 8 GLN B N 1
ATOM 2250 C CA . GLN B 1 8 ? -24.562 -42.031 28.125 1 30.25 8 GLN B CA 1
ATOM 2251 C C . GLN B 1 8 ? -23.672 -40.844 28.375 1 30.25 8 GLN B C 1
ATOM 2253 O O . GLN B 1 8 ? -24.078 -39.875 29.062 1 30.25 8 GLN B O 1
ATOM 2258 N N . LYS B 1 9 ? -22.359 -41.031 28.469 1 32.25 9 LYS B N 1
ATOM 2259 C CA . LYS B 1 9 ? -21.359 -39.969 28.375 1 32.25 9 LYS B CA 1
ATOM 2260 C C . LYS B 1 9 ? -21.703 -39.031 27.234 1 32.25 9 LYS B C 1
ATOM 2262 O O . LYS B 1 9 ? -21.594 -39.375 26.062 1 32.25 9 LYS B O 1
ATOM 2267 N N . LEU B 1 10 ? -22.766 -38.219 27.344 1 30.3 10 LEU B N 1
ATOM 2268 C CA . LEU B 1 10 ? -22.844 -37.062 26.453 1 30.3 10 LEU B CA 1
ATOM 2269 C C . LEU B 1 10 ? -21.531 -36.312 26.422 1 30.3 10 LEU B C 1
ATOM 2271 O O . LEU B 1 10 ? -21.094 -35.75 27.422 1 30.3 10 LEU B O 1
ATOM 2275 N N . SER B 1 11 ? -20.562 -36.906 25.719 1 29.53 11 SER B N 1
ATOM 2276 C CA . SER B 1 11 ? -19.406 -36.094 25.359 1 29.53 11 SER B CA 1
ATOM 2277 C C . SER B 1 11 ? -19.828 -34.719 24.844 1 29.53 11 SER B C 1
ATOM 2279 O O . SER B 1 11 ? -20.562 -34.625 23.844 1 29.53 11 SER B O 1
ATOM 2281 N N . ILE B 1 12 ? -20.031 -33.781 25.75 1 32.44 12 ILE B N 1
ATOM 2282 C CA . ILE B 1 12 ? -20.062 -32.375 25.375 1 32.44 12 ILE B CA 1
ATOM 2283 C C . ILE B 1 12 ? -18.906 -32.031 24.453 1 32.44 12 ILE B C 1
ATOM 2285 O O . ILE B 1 12 ? -17.734 -32.062 24.875 1 32.44 12 ILE B O 1
ATOM 2289 N N . ILE B 1 13 ? -18.906 -32.594 23.25 1 32.16 13 ILE B N 1
ATOM 2290 C CA . ILE B 1 13 ? -18.031 -31.969 22.281 1 32.16 13 ILE B CA 1
ATOM 2291 C C . ILE B 1 13 ? -18.203 -30.453 22.344 1 32.16 13 ILE B C 1
ATOM 2293 O O . ILE B 1 13 ? -19.266 -29.922 22 1 32.16 13 ILE B O 1
ATOM 2297 N N . THR B 1 14 ? -17.656 -29.891 23.391 1 30.19 14 THR B N 1
ATOM 2298 C CA . THR B 1 14 ? -17.453 -28.438 23.328 1 30.19 14 THR B CA 1
ATOM 2299 C C . THR B 1 14 ? -16.844 -28.031 22 1 30.19 14 THR B C 1
ATOM 2301 O O . THR B 1 14 ? -15.695 -28.391 21.703 1 30.19 14 THR B O 1
ATOM 2304 N N . SER B 1 15 ? -17.641 -28.094 20.938 1 31.81 15 SER B N 1
ATOM 2305 C CA . SER B 1 15 ? -17.203 -27.312 19.781 1 31.81 15 SER B CA 1
ATOM 2306 C C . SER B 1 15 ? -16.594 -25.984 20.219 1 31.81 15 SER B C 1
ATOM 2308 O O . SER B 1 15 ? -17.297 -25.125 20.781 1 31.81 15 SER B O 1
ATOM 2310 N N . MET B 1 16 ? -15.461 -26.078 20.781 1 30.17 16 MET B N 1
ATOM 2311 C CA . MET B 1 16 ? -14.734 -24.812 20.828 1 30.17 16 MET B CA 1
ATOM 2312 C C . MET B 1 16 ? -14.883 -24.047 19.516 1 30.17 16 MET B C 1
ATOM 2314 O O . MET B 1 16 ? -14.25 -24.391 18.516 1 30.17 16 MET B O 1
ATOM 2318 N N . SER B 1 17 ? -16.125 -23.703 19.156 1 31.66 17 SER B N 1
ATOM 2319 C CA . SER B 1 17 ? -16.141 -22.609 18.203 1 31.66 17 SER B CA 1
ATOM 2320 C C . SER B 1 17 ? -15.039 -21.594 18.484 1 31.66 17 SER B C 1
ATOM 2322 O O . SER B 1 17 ? -14.984 -21.031 19.578 1 31.66 17 SER B O 1
ATOM 2324 N N . THR B 1 18 ? -13.852 -21.938 18.094 1 30.94 18 THR B N 1
ATOM 2325 C CA . THR B 1 18 ? -12.844 -20.891 18.062 1 30.94 18 THR B CA 1
ATOM 2326 C C . THR B 1 18 ? -13.477 -19.531 17.766 1 30.94 18 THR B C 1
ATOM 2328 O O . THR B 1 18 ? -13.914 -19.266 16.641 1 30.94 18 THR B O 1
ATOM 2331 N N . LEU B 1 19 ? -14.281 -19.109 18.688 1 29.42 19 LEU B N 1
ATOM 2332 C CA . LEU B 1 19 ? -14.539 -17.672 18.641 1 29.42 19 LEU B CA 1
ATOM 2333 C C . LEU B 1 19 ? -13.266 -16.922 18.266 1 29.42 19 LEU B C 1
ATOM 2335 O O . LEU B 1 19 ? -12.383 -16.734 19.109 1 29.42 19 LEU B O 1
ATOM 2339 N N . MET B 1 20 ? -12.758 -17.219 17.141 1 31.05 20 MET B N 1
ATOM 2340 C CA . MET B 1 20 ? -11.805 -16.188 16.719 1 31.05 20 MET B CA 1
ATOM 2341 C C . MET B 1 20 ? -12.312 -14.805 17.062 1 31.05 20 MET B C 1
ATOM 2343 O O . MET B 1 20 ? -13.453 -14.453 16.75 1 31.05 20 MET B O 1
ATOM 2347 N N . PRO B 1 21 ? -11.891 -14.359 18.172 1 32.5 21 PRO B N 1
ATOM 2348 C CA . PRO B 1 21 ? -12.328 -12.977 18.375 1 32.5 21 PRO B CA 1
ATOM 2349 C C . PRO B 1 21 ? -12.5 -12.203 17.078 1 32.5 21 PRO B C 1
ATOM 2351 O O . PRO B 1 21 ? -11.719 -12.398 16.125 1 32.5 21 PRO B O 1
ATOM 2354 N N . PHE B 1 22 ? -13.68 -12.062 16.609 1 32.28 22 PHE B N 1
ATOM 2355 C CA . PHE B 1 22 ? -13.914 -11.055 15.586 1 32.28 22 PHE B CA 1
ATOM 2356 C C . PHE B 1 22 ? -12.984 -9.867 15.766 1 32.28 22 PHE B C 1
ATOM 2358 O O . PHE B 1 22 ? -13.242 -8.984 16.578 1 32.28 22 PHE B O 1
ATOM 2365 N N . LEU B 1 23 ? -11.734 -10.07 16 1 34.41 23 LEU B N 1
ATOM 2366 C CA . LEU B 1 23 ? -10.883 -8.906 15.773 1 34.41 23 LEU B CA 1
ATOM 2367 C C . LEU B 1 23 ? -11.422 -8.055 14.633 1 34.41 23 LEU B C 1
ATOM 2369 O O . LEU B 1 23 ? -11.617 -8.547 13.523 1 34.41 23 LEU B O 1
ATOM 2373 N N . ASN B 1 24 ? -12.344 -7.281 14.914 1 35.53 24 ASN B N 1
ATOM 2374 C CA . ASN B 1 24 ? -12.82 -6.25 14 1 35.53 24 ASN B CA 1
ATOM 2375 C C . ASN B 1 24 ? -11.688 -5.727 13.109 1 35.53 24 ASN B C 1
ATOM 2377 O O . ASN B 1 24 ? -10.969 -4.805 13.492 1 35.53 24 ASN B O 1
ATOM 2381 N N . TYR B 1 25 ? -10.867 -6.668 12.594 1 41.22 25 TYR B N 1
ATOM 2382 C CA . TYR B 1 25 ? -9.898 -6.254 11.586 1 41.22 25 TYR B CA 1
ATOM 2383 C C . TYR B 1 25 ? -10.539 -5.328 10.555 1 41.22 25 TYR B C 1
ATOM 2385 O O . TYR B 1 25 ? -11.328 -5.773 9.711 1 41.22 25 TYR B O 1
ATOM 2393 N N . GLY B 1 26 ? -10.648 -4.137 10.695 1 48.78 26 GLY B N 1
ATOM 2394 C CA . GLY B 1 26 ? -11.32 -3.291 9.719 1 48.78 26 GLY B CA 1
ATOM 2395 C C . GLY B 1 26 ? -12.461 -3.992 9 1 48.78 26 GLY B C 1
ATOM 2396 O O . GLY B 1 26 ? -12.562 -5.219 9.039 1 48.78 26 GLY B O 1
ATOM 2397 N N . LYS B 1 27 ? -13.672 -3.51 9.016 1 55.69 27 LYS B N 1
ATOM 2398 C CA . LYS B 1 27 ? -14.883 -4.207 8.586 1 55.69 27 LYS B CA 1
ATOM 2399 C C . LYS B 1 27 ? -14.641 -4.992 7.305 1 55.69 27 LYS B C 1
ATOM 2401 O O . LYS B 1 27 ? -14.984 -4.527 6.211 1 55.69 27 LYS B O 1
ATOM 2406 N N . MET B 1 28 ? -13.469 -5.801 7.34 1 64.25 28 MET B N 1
ATOM 2407 C CA . MET B 1 28 ? -13.492 -6.762 6.242 1 64.25 28 MET B CA 1
ATOM 2408 C C . MET B 1 28 ? -14.766 -7.605 6.285 1 64.25 28 MET B C 1
ATOM 2410 O O . MET B 1 28 ? -15.164 -8.07 7.352 1 64.25 28 MET B O 1
ATOM 2414 N N . ASP B 1 29 ? -15.477 -7.496 5.266 1 71.62 29 ASP B N 1
ATOM 2415 C CA . ASP B 1 29 ? -16.703 -8.273 5.117 1 71.62 29 ASP B CA 1
ATOM 2416 C C . ASP B 1 29 ? -16.406 -9.672 4.582 1 71.62 29 ASP B C 1
ATOM 2418 O O . ASP B 1 29 ? -16.531 -9.922 3.383 1 71.62 29 ASP B O 1
ATOM 2422 N N . PHE B 1 30 ? -15.945 -10.539 5.496 1 80.94 30 PHE B N 1
ATOM 2423 C CA . PHE B 1 30 ? -15.562 -11.883 5.09 1 80.94 30 PHE B CA 1
ATOM 2424 C C . PHE B 1 30 ? -16.766 -12.648 4.543 1 80.94 30 PHE B C 1
ATOM 2426 O O . PHE B 1 30 ? -17.891 -12.5 5.051 1 80.94 30 PHE B O 1
ATOM 2433 N N . PRO B 1 31 ? -16.484 -13.43 3.627 1 80.44 31 PRO B N 1
ATOM 2434 C CA . PRO B 1 31 ? -17.594 -14.227 3.104 1 80.44 31 PRO B CA 1
ATOM 2435 C C . PRO B 1 31 ? -18.062 -15.297 4.086 1 80.44 31 PRO B C 1
ATOM 2437 O O . PRO B 1 31 ? -17.266 -15.82 4.863 1 80.44 31 PRO B O 1
ATOM 2440 N N . GLU B 1 32 ? -19.344 -15.594 4.055 1 80.31 32 GLU B N 1
ATOM 2441 C CA . GLU B 1 32 ? -19.906 -16.609 4.934 1 80.31 32 GLU B CA 1
ATOM 2442 C C . GLU B 1 32 ? -19.469 -18.016 4.531 1 80.31 32 GLU B C 1
ATOM 2444 O O . GLU B 1 32 ? -19.016 -18.797 5.375 1 80.31 32 GLU B O 1
ATOM 2449 N N . LYS B 1 33 ? -19.625 -18.297 3.201 1 91.31 33 LYS B N 1
ATOM 2450 C CA . LYS B 1 33 ? -19.203 -19.578 2.65 1 91.31 33 LYS B CA 1
ATOM 2451 C C . LYS B 1 33 ? -18.156 -19.391 1.556 1 91.31 33 LYS B C 1
ATOM 2453 O O . LYS B 1 33 ? -18.453 -18.812 0.508 1 91.31 33 LYS B O 1
ATOM 2458 N N . ILE B 1 34 ? -17.031 -19.922 1.803 1 95.06 34 ILE B N 1
ATOM 2459 C CA . ILE B 1 34 ? -15.906 -19.734 0.888 1 95.06 34 ILE B CA 1
ATOM 2460 C C . ILE B 1 34 ? -15.977 -20.766 -0.229 1 95.06 34 ILE B C 1
ATOM 2462 O O . ILE B 1 34 ? -16.109 -21.969 0.035 1 95.06 34 ILE B O 1
ATOM 2466 N N . LYS B 1 35 ? -15.914 -20.312 -1.454 1 97 35 LYS B N 1
ATOM 2467 C CA . LYS B 1 35 ? -15.953 -21.188 -2.617 1 97 35 LYS B CA 1
ATOM 2468 C C . LYS B 1 35 ? -14.562 -21.359 -3.221 1 97 35 LYS B C 1
ATOM 2470 O O . LYS B 1 35 ? -14.273 -22.375 -3.863 1 97 35 LYS B O 1
ATOM 2475 N N . LEU B 1 36 ? -13.75 -20.359 -3.043 1 98 36 LEU B N 1
ATOM 2476 C CA . LEU B 1 36 ? -12.367 -20.375 -3.504 1 98 36 LEU B CA 1
ATOM 2477 C C . LEU B 1 36 ? -11.453 -19.688 -2.494 1 98 36 LEU B C 1
ATOM 2479 O O . LEU B 1 36 ? -11.781 -18.625 -1.98 1 98 36 LEU B O 1
ATOM 2483 N N . LYS B 1 37 ? -10.398 -20.312 -2.172 1 98 37 LYS B N 1
ATOM 2484 C CA . LYS B 1 37 ? -9.359 -19.734 -1.336 1 98 37 LYS B CA 1
ATOM 2485 C C . LYS B 1 37 ? -7.969 -20.031 -1.893 1 98 37 LYS B C 1
ATOM 2487 O O . LYS B 1 37 ? -7.582 -21.203 -2.002 1 98 37 LYS B O 1
ATOM 2492 N N . PHE B 1 38 ? -7.254 -19 -2.273 1 98.75 38 PHE B N 1
ATOM 2493 C CA . PHE B 1 38 ? -5.883 -19.219 -2.711 1 98.75 38 PHE B CA 1
ATOM 2494 C C . PHE B 1 38 ? -4.926 -18.266 -1.994 1 98.75 38 PHE B C 1
ATOM 2496 O O . PHE B 1 38 ? -5.355 -17.281 -1.387 1 98.75 38 PHE B O 1
ATOM 2503 N N . VAL B 1 39 ? -3.684 -18.656 -2.012 1 98.81 39 VAL B N 1
ATOM 2504 C CA . VAL B 1 39 ? -2.609 -17.891 -1.395 1 98.81 39 VAL B CA 1
ATOM 2505 C C . VAL B 1 39 ? -1.639 -17.406 -2.469 1 98.81 39 VAL B C 1
ATOM 2507 O O . VAL B 1 39 ? -1.33 -18.125 -3.412 1 98.81 39 VAL B O 1
ATOM 2510 N N . VAL B 1 40 ? -1.234 -16.188 -2.32 1 98.88 40 VAL B N 1
ATOM 2511 C CA . VAL B 1 40 ? -0.174 -15.633 -3.158 1 98.88 40 VAL B CA 1
ATOM 2512 C C . VAL B 1 40 ? 1.051 -15.32 -2.301 1 98.88 40 VAL B C 1
ATOM 2514 O O . VAL B 1 40 ? 0.966 -14.547 -1.343 1 98.88 40 VAL B O 1
ATOM 2517 N N . ALA B 1 41 ? 2.133 -15.922 -2.596 1 98.81 41 ALA B N 1
ATOM 2518 C CA . ALA B 1 41 ? 3.424 -15.656 -1.964 1 98.81 41 ALA B CA 1
ATOM 2519 C C . ALA B 1 41 ? 4.484 -15.305 -3.004 1 98.81 41 ALA B C 1
ATOM 2521 O O . ALA B 1 41 ? 4.523 -15.898 -4.086 1 98.81 41 ALA B O 1
ATOM 2522 N N . SER B 1 42 ? 5.254 -14.305 -2.689 1 98.5 42 SER B N 1
ATOM 2523 C CA . SER B 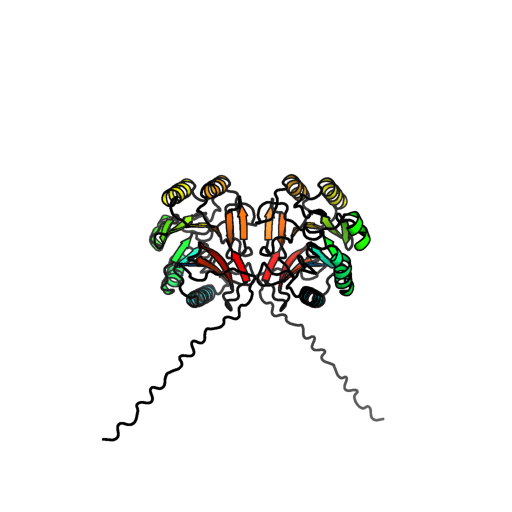1 42 ? 6.211 -13.859 -3.699 1 98.5 42 SER B CA 1
ATOM 2524 C C . SER B 1 42 ? 7.586 -13.617 -3.09 1 98.5 42 SER B C 1
ATOM 2526 O O . SER B 1 42 ? 7.711 -13.453 -1.875 1 98.5 42 SER B O 1
ATOM 2528 N N . ASP B 1 43 ? 8.625 -13.727 -3.887 1 98.69 43 ASP B N 1
ATOM 2529 C CA . ASP B 1 43 ? 9.977 -13.25 -3.607 1 98.69 43 ASP B CA 1
ATOM 2530 C C . ASP B 1 43 ? 10.617 -14.039 -2.469 1 98.69 43 ASP B C 1
ATOM 2532 O O . ASP B 1 43 ? 11.062 -13.461 -1.478 1 98.69 43 ASP B O 1
ATOM 2536 N N . GLY B 1 44 ? 10.727 -15.281 -2.738 1 98.62 44 GLY B N 1
ATOM 2537 C CA . GLY B 1 44 ? 11.383 -16.156 -1.789 1 98.62 44 GLY B CA 1
ATOM 2538 C C . GLY B 1 44 ? 12.898 -16.094 -1.867 1 98.62 44 GLY B C 1
ATOM 2539 O O . GLY B 1 44 ? 13.586 -16.359 -0.877 1 98.62 44 GLY B O 1
ATOM 2540 N N . HIS B 1 45 ? 13.375 -15.914 -3.02 1 98.75 45 HIS B N 1
ATOM 2541 C CA . HIS B 1 45 ? 14.805 -15.766 -3.232 1 98.75 45 HIS B CA 1
ATOM 2542 C C . HIS B 1 45 ? 15.578 -16.953 -2.664 1 98.75 45 HIS B C 1
ATOM 2544 O O . HIS B 1 45 ? 16.547 -16.781 -1.932 1 98.75 45 HIS B O 1
ATOM 2550 N N . TYR B 1 46 ? 15.148 -18.141 -2.971 1 98.88 46 TYR B N 1
ATOM 2551 C CA . TYR B 1 46 ? 15.844 -19.344 -2.529 1 98.88 46 TYR B CA 1
ATOM 2552 C C . TYR B 1 46 ? 17.297 -19.344 -3.004 1 98.88 46 TYR B C 1
ATOM 2554 O O . TYR B 1 46 ? 17.562 -19.125 -4.188 1 98.88 46 TYR B O 1
ATOM 2562 N N . GLY B 1 47 ? 18.234 -19.516 -2.104 1 98.69 47 GLY B N 1
ATOM 2563 C CA . GLY B 1 47 ? 19.641 -19.578 -2.455 1 98.69 47 GLY B CA 1
ATOM 2564 C C . GLY B 1 47 ? 20.359 -18.25 -2.283 1 98.69 47 GLY B C 1
ATOM 2565 O O . GLY B 1 47 ? 21.547 -18.125 -2.59 1 98.69 47 GLY B O 1
ATOM 2566 N N . GLN B 1 48 ? 19.688 -17.234 -1.82 1 98.31 48 GLN B N 1
ATOM 2567 C CA . GLN B 1 48 ? 20.344 -15.953 -1.607 1 98.31 48 GLN B CA 1
ATOM 2568 C C . GLN B 1 48 ? 21.422 -16.062 -0.534 1 98.31 48 GLN B C 1
ATOM 2570 O O . GLN B 1 48 ? 21.141 -16.5 0.587 1 98.31 48 GLN B O 1
ATOM 2575 N N . PRO B 1 49 ? 22.625 -15.602 -0.805 1 97 49 PRO B N 1
ATOM 2576 C CA . PRO B 1 49 ? 23.688 -15.664 0.196 1 97 49 PRO B CA 1
ATOM 2577 C C . PRO B 1 49 ? 23.375 -14.836 1.443 1 97 49 PRO B C 1
ATOM 2579 O O . PRO B 1 49 ? 22.688 -13.82 1.358 1 97 49 PRO B O 1
ATOM 2582 N N . ASN B 1 50 ? 23.844 -15.258 2.523 1 95.75 50 ASN B N 1
ATOM 2583 C CA . ASN B 1 50 ? 23.766 -14.578 3.809 1 95.75 50 ASN B CA 1
ATOM 2584 C C . ASN B 1 50 ? 22.312 -14.422 4.273 1 95.75 50 ASN B C 1
ATOM 2586 O O . ASN B 1 50 ? 21.953 -13.422 4.898 1 95.75 50 ASN B O 1
ATOM 2590 N N . THR B 1 51 ? 21.438 -15.289 3.82 1 96.56 51 THR B N 1
ATOM 2591 C CA . THR B 1 51 ? 20.062 -15.414 4.305 1 96.56 51 THR B CA 1
ATOM 2592 C C . THR B 1 51 ? 19.75 -16.859 4.688 1 96.56 51 THR B C 1
ATOM 2594 O O . THR B 1 51 ? 20.438 -17.781 4.25 1 96.56 51 THR B O 1
ATOM 2597 N N . ASP B 1 52 ? 18.859 -16.984 5.527 1 97.25 52 ASP B N 1
ATOM 2598 C CA . ASP B 1 52 ? 18.375 -18.344 5.812 1 97.25 52 ASP B CA 1
ATOM 2599 C C . ASP B 1 52 ? 17.203 -18.703 4.91 1 97.25 52 ASP B C 1
ATOM 2601 O O . ASP B 1 52 ? 16.094 -18.922 5.395 1 97.25 52 ASP B O 1
ATOM 2605 N N . TYR B 1 53 ? 17.5 -18.812 3.68 1 98.12 53 TYR B N 1
ATOM 2606 C CA . TYR B 1 53 ? 16.469 -19.016 2.68 1 98.12 53 TYR B CA 1
ATOM 2607 C C . TYR B 1 53 ? 15.727 -20.328 2.916 1 98.12 53 TYR B C 1
ATOM 2609 O O . TYR B 1 53 ? 14.547 -20.453 2.598 1 98.12 53 TYR B O 1
ATOM 2617 N N . GLU B 1 54 ? 16.344 -21.359 3.496 1 98.38 54 GLU B N 1
ATOM 2618 C CA . GLU B 1 54 ? 15.664 -22.625 3.789 1 98.38 54 GLU B CA 1
ATOM 2619 C C . GLU B 1 54 ? 14.633 -22.453 4.898 1 98.38 54 GLU B C 1
ATOM 2621 O O . GLU B 1 54 ? 13.5 -22.922 4.781 1 98.38 54 GLU B O 1
ATOM 2626 N N . ALA B 1 55 ? 15.047 -21.781 5.898 1 98.06 55 ALA B N 1
ATOM 2627 C CA . ALA B 1 55 ? 14.125 -21.531 7.012 1 98.06 55 ALA B CA 1
ATOM 2628 C C . ALA B 1 55 ? 12.953 -20.656 6.57 1 98.06 55 ALA B C 1
ATOM 2630 O O . ALA B 1 55 ? 11.812 -20.891 6.973 1 98.06 55 ALA B O 1
ATOM 2631 N N . ASN B 1 56 ? 13.266 -19.641 5.785 1 97.88 56 ASN B N 1
ATOM 2632 C CA . ASN B 1 56 ? 12.203 -18.781 5.281 1 97.88 56 ASN B CA 1
ATOM 2633 C C . ASN B 1 56 ? 11.133 -19.578 4.547 1 97.88 56 ASN B C 1
ATOM 2635 O O . ASN B 1 56 ? 9.938 -19.359 4.754 1 97.88 56 ASN B O 1
ATOM 2639 N N . HIS B 1 57 ? 11.562 -20.469 3.746 1 98.69 57 HIS B N 1
ATOM 2640 C CA . HIS B 1 57 ? 10.633 -21.281 2.959 1 98.69 57 HIS B CA 1
ATOM 2641 C C . HIS B 1 57 ? 9.883 -22.281 3.84 1 98.69 57 HIS B C 1
ATOM 2643 O O . HIS B 1 57 ? 8.68 -22.484 3.662 1 98.69 57 HIS B O 1
ATOM 2649 N N . ARG B 1 58 ? 10.562 -22.844 4.766 1 98.19 58 ARG B N 1
ATOM 2650 C CA . ARG B 1 58 ? 9.914 -23.75 5.711 1 98.19 58 ARG B CA 1
ATOM 2651 C C . ARG B 1 58 ? 8.828 -23.016 6.504 1 98.19 58 ARG B C 1
ATOM 2653 O O . ARG B 1 58 ? 7.715 -23.531 6.652 1 98.19 58 ARG B O 1
ATOM 2660 N N . ASP B 1 59 ? 9.188 -21.891 6.977 1 98.19 59 ASP B N 1
ATOM 2661 C CA . ASP B 1 59 ? 8.25 -21.109 7.781 1 98.19 59 ASP B CA 1
ATOM 2662 C C . ASP B 1 59 ? 7.027 -20.703 6.957 1 98.19 59 ASP B C 1
ATOM 2664 O O . ASP B 1 59 ? 5.898 -20.734 7.457 1 98.19 59 ASP B O 1
ATOM 2668 N N . LEU B 1 60 ? 7.242 -20.297 5.734 1 98.44 60 LEU B N 1
ATOM 2669 C CA . LEU B 1 60 ? 6.129 -19.953 4.859 1 98.44 60 LEU B CA 1
ATOM 2670 C C . LEU B 1 60 ? 5.195 -21.156 4.676 1 98.44 60 LEU B C 1
ATOM 2672 O O . LEU B 1 60 ? 3.979 -21.016 4.816 1 98.44 60 LEU B O 1
ATOM 2676 N N . ILE B 1 61 ? 5.793 -22.281 4.34 1 98.38 61 ILE B N 1
ATOM 2677 C CA . ILE B 1 61 ? 4.996 -23.484 4.074 1 98.38 61 ILE B CA 1
ATOM 2678 C C . ILE B 1 61 ? 4.199 -23.859 5.32 1 98.38 61 ILE B C 1
ATOM 2680 O O . ILE B 1 61 ? 3.008 -24.156 5.234 1 98.38 61 ILE B O 1
ATOM 2684 N N . GLN B 1 62 ? 4.812 -23.781 6.465 1 98.06 62 GLN B N 1
ATOM 2685 C CA . GLN B 1 62 ? 4.113 -24.078 7.707 1 98.06 62 GLN B CA 1
ATOM 2686 C C . GLN B 1 62 ? 2.957 -23.109 7.934 1 98.06 62 GLN B C 1
ATOM 2688 O O . GLN B 1 62 ? 1.877 -23.5 8.367 1 98.06 62 GLN B O 1
ATOM 2693 N N . ALA B 1 63 ? 3.207 -21.891 7.648 1 98.38 63 ALA B N 1
ATOM 2694 C CA . ALA B 1 63 ? 2.164 -20.875 7.816 1 98.38 63 ALA B CA 1
ATOM 2695 C C . ALA B 1 63 ? 0.994 -21.141 6.871 1 98.38 63 ALA B C 1
ATOM 2697 O O . ALA B 1 63 ? -0.169 -21.031 7.266 1 98.38 63 ALA B O 1
ATOM 2698 N N . ILE B 1 64 ? 1.316 -21.484 5.641 1 98.31 64 ILE B N 1
ATOM 2699 C CA . ILE B 1 64 ? 0.286 -21.766 4.641 1 98.31 64 ILE B CA 1
ATOM 2700 C C . ILE B 1 64 ? -0.534 -22.984 5.059 1 98.31 64 ILE B C 1
ATOM 2702 O O . ILE B 1 64 ? -1.762 -22.984 4.941 1 98.31 64 ILE B O 1
ATOM 2706 N N . LEU B 1 65 ? 0.119 -23.969 5.543 1 97.5 65 LEU B N 1
ATOM 2707 C CA . LEU B 1 65 ? -0.556 -25.203 5.902 1 97.5 65 LEU B CA 1
ATOM 2708 C C . LEU B 1 65 ? -1.462 -25 7.113 1 97.5 65 LEU B C 1
ATOM 2710 O O . LEU B 1 65 ? -2.332 -25.844 7.383 1 97.5 65 LEU B O 1
ATOM 2714 N N . LYS B 1 66 ? -1.266 -23.953 7.84 1 96.75 66 LYS B N 1
ATOM 2715 C CA . LYS B 1 66 ? -2.154 -23.625 8.953 1 96.75 66 LYS B CA 1
ATOM 2716 C C . LYS B 1 66 ? -3.445 -22.984 8.453 1 96.75 66 LYS B C 1
ATOM 2718 O O . LYS B 1 66 ? -4.426 -22.875 9.195 1 96.75 66 LYS B O 1
ATOM 2723 N N . GLU B 1 67 ? -3.377 -22.484 7.242 1 95.62 67 GLU B N 1
ATOM 2724 C CA . GLU B 1 67 ? -4.598 -21.938 6.656 1 95.62 67 GLU B CA 1
ATOM 2725 C C . GLU B 1 67 ? -5.605 -23.047 6.352 1 95.62 67 GLU B C 1
ATOM 2727 O O . GLU B 1 67 ? -5.23 -24.141 5.906 1 95.62 67 GLU B O 1
ATOM 2732 N N . ASN B 1 68 ? -6.844 -22.734 6.559 1 90.12 68 ASN B N 1
ATOM 2733 C CA . ASN B 1 68 ? -7.875 -23.719 6.273 1 90.12 68 ASN B CA 1
ATOM 2734 C C . ASN B 1 68 ? -8.352 -23.641 4.824 1 90.12 68 ASN B C 1
ATOM 2736 O O . ASN B 1 68 ? -8.445 -22.547 4.262 1 90.12 68 ASN B O 1
ATOM 2740 N N . GLU B 1 69 ? -8.531 -24.797 4.18 1 93.38 69 GLU B N 1
ATOM 2741 C CA . GLU B 1 69 ? -9.266 -24.969 2.93 1 93.38 69 GLU B CA 1
ATOM 2742 C C . GLU B 1 69 ? -8.609 -24.203 1.788 1 93.38 69 GLU B C 1
ATOM 2744 O O . GLU B 1 69 ? -9.289 -23.562 0.991 1 93.38 69 GLU B O 1
ATOM 2749 N N . VAL B 1 70 ? -7.285 -24.156 1.778 1 97.94 70 VAL B N 1
ATOM 2750 C CA . VAL B 1 70 ? -6.578 -23.516 0.671 1 97.94 70 VAL B CA 1
ATOM 2751 C C . VAL B 1 70 ? -6.672 -24.391 -0.573 1 97.94 70 VAL B C 1
ATOM 2753 O O . VAL B 1 70 ? -6.352 -25.594 -0.524 1 97.94 70 VAL B O 1
ATOM 2756 N N . ASP B 1 71 ? -7.191 -23.844 -1.641 1 98.56 71 ASP B N 1
ATOM 2757 C CA . ASP B 1 71 ? -7.305 -24.578 -2.898 1 98.56 71 ASP B CA 1
ATOM 2758 C C . ASP B 1 71 ? -5.941 -24.734 -3.562 1 98.56 71 ASP B C 1
ATOM 2760 O O . ASP B 1 71 ? -5.582 -25.828 -4 1 98.56 71 ASP B O 1
ATOM 2764 N N . PHE B 1 72 ? -5.176 -23.656 -3.656 1 98.69 72 PHE B N 1
ATOM 2765 C CA . PHE B 1 72 ? -3.848 -23.703 -4.258 1 98.69 72 PHE B CA 1
ATOM 2766 C C . PHE B 1 72 ? -3.031 -22.484 -3.869 1 98.69 72 PHE B C 1
ATOM 2768 O O . PHE B 1 72 ? -3.561 -21.531 -3.279 1 98.69 72 PHE B O 1
ATOM 2775 N N . VAL B 1 73 ? -1.773 -22.547 -4.148 1 98.88 73 VAL B N 1
ATOM 2776 C CA . VAL B 1 73 ? -0.84 -21.453 -3.881 1 98.88 73 VAL B CA 1
ATOM 2777 C C . VAL B 1 73 ? -0.231 -20.953 -5.191 1 98.88 73 VAL B C 1
ATOM 2779 O O . VAL B 1 73 ? 0.102 -21.75 -6.066 1 98.88 73 VAL B O 1
ATOM 2782 N N . VAL B 1 74 ? -0.142 -19.672 -5.359 1 98.94 74 VAL B N 1
ATOM 2783 C CA . VAL B 1 74 ? 0.634 -19.078 -6.445 1 98.94 74 VAL B CA 1
ATOM 2784 C C . VAL B 1 74 ? 1.938 -18.5 -5.898 1 98.94 74 VAL B C 1
ATOM 2786 O O . VAL B 1 74 ? 1.923 -17.641 -5.023 1 98.94 74 VAL B O 1
ATOM 2789 N N . PHE B 1 75 ? 3.033 -19 -6.32 1 98.88 75 PHE B N 1
ATOM 2790 C CA . PHE B 1 75 ? 4.328 -18.391 -6.031 1 98.88 75 PHE B CA 1
ATOM 2791 C C . PHE B 1 75 ? 4.703 -17.375 -7.105 1 98.88 75 PHE B C 1
ATOM 2793 O O . PHE B 1 75 ? 5.176 -17.75 -8.18 1 98.88 75 PHE B O 1
ATOM 2800 N N . ASN B 1 76 ? 4.516 -16.141 -6.766 1 98.81 76 ASN B N 1
ATOM 2801 C CA . ASN B 1 76 ? 4.461 -15.094 -7.777 1 98.81 76 ASN B CA 1
ATOM 2802 C C . ASN B 1 76 ? 5.82 -14.422 -7.969 1 98.81 76 ASN B C 1
ATOM 2804 O O . ASN B 1 76 ? 5.98 -13.242 -7.676 1 98.81 76 ASN B O 1
ATOM 2808 N N . GLY B 1 77 ? 6.77 -15.219 -8.445 1 98.81 77 GLY B N 1
ATOM 2809 C CA . GLY B 1 77 ? 8.008 -14.672 -8.984 1 98.81 77 GLY B CA 1
ATOM 2810 C C . GLY B 1 77 ? 9.125 -14.609 -7.965 1 98.81 77 GLY B C 1
ATOM 2811 O O . GLY B 1 77 ? 8.875 -14.609 -6.758 1 98.81 77 GLY B O 1
ATOM 2812 N N . ASP B 1 78 ? 10.352 -14.57 -8.469 1 98.88 78 ASP B N 1
ATOM 2813 C CA . ASP B 1 78 ? 11.594 -14.547 -7.707 1 98.88 78 ASP B CA 1
ATOM 2814 C C . ASP B 1 78 ? 11.672 -15.727 -6.746 1 98.88 78 ASP B C 1
ATOM 2816 O O . ASP B 1 78 ? 11.914 -15.539 -5.551 1 98.88 78 ASP B O 1
ATOM 2820 N N . LEU B 1 79 ? 11.492 -16.859 -7.352 1 98.94 79 LEU B N 1
ATOM 2821 C CA . LEU B 1 79 ? 11.516 -18.125 -6.625 1 98.94 79 LEU B CA 1
ATOM 2822 C C . LEU B 1 79 ? 12.922 -18.422 -6.113 1 98.94 79 LEU B C 1
ATOM 2824 O O . LEU B 1 79 ? 13.086 -18.953 -5.008 1 98.94 79 LEU B O 1
ATOM 2828 N N . ILE B 1 80 ? 13.852 -18.109 -6.969 1 98.88 80 ILE B N 1
ATOM 2829 C CA . ILE B 1 80 ? 15.258 -18.266 -6.625 1 98.88 80 ILE B CA 1
ATOM 2830 C C . ILE B 1 80 ? 15.969 -16.922 -6.68 1 98.88 80 ILE B C 1
ATOM 2832 O O . ILE B 1 80 ? 15.375 -15.914 -7.09 1 98.88 80 ILE B O 1
ATOM 2836 N N . HIS B 1 81 ? 17.266 -16.938 -6.199 1 98.62 81 HIS B N 1
ATOM 2837 C CA . HIS B 1 81 ? 18.078 -15.742 -6.273 1 98.62 81 HIS B CA 1
ATOM 2838 C C . HIS B 1 81 ? 19.141 -15.859 -7.363 1 98.62 81 HIS B C 1
ATOM 2840 O O . HIS B 1 81 ? 20.297 -16.172 -7.078 1 98.62 81 HIS B O 1
ATOM 2846 N N . ASP B 1 82 ? 18.766 -15.656 -8.609 1 98.25 82 ASP B N 1
ATOM 2847 C CA . ASP B 1 82 ? 19.609 -15.422 -9.781 1 98.25 82 ASP B CA 1
ATOM 2848 C C . ASP B 1 82 ? 20.141 -16.734 -10.344 1 98.25 82 ASP B C 1
ATOM 2850 O O . ASP B 1 82 ? 20.016 -17 -11.547 1 98.25 82 ASP B O 1
ATOM 2854 N N . ASP B 1 83 ? 20.703 -17.594 -9.445 1 98.44 83 ASP B N 1
ATOM 2855 C CA . ASP B 1 83 ? 21.406 -18.781 -9.906 1 98.44 83 ASP B CA 1
ATOM 2856 C C . ASP B 1 83 ? 20.438 -19.906 -10.258 1 98.44 83 ASP B C 1
ATOM 2858 O O . ASP B 1 83 ? 19.797 -20.469 -9.375 1 98.44 83 ASP B O 1
ATOM 2862 N N . PRO B 1 84 ? 20.406 -20.328 -11.477 1 98.12 84 PRO B N 1
ATOM 2863 C CA . PRO B 1 84 ? 19.438 -21.328 -11.922 1 98.12 84 PRO B CA 1
ATOM 2864 C C . PRO B 1 84 ? 19.625 -22.688 -11.242 1 98.12 84 PRO B C 1
ATOM 2866 O O . PRO B 1 84 ? 18.734 -23.531 -11.273 1 98.12 84 PRO B O 1
ATOM 2869 N N . LYS B 1 85 ? 20.75 -22.922 -10.633 1 98.06 85 LYS B N 1
ATOM 2870 C CA . LYS B 1 85 ? 21.016 -24.219 -10 1 98.06 85 LYS B CA 1
ATOM 2871 C C . LYS B 1 85 ? 20.016 -24.5 -8.883 1 98.06 85 LYS B C 1
ATOM 2873 O O . LYS B 1 85 ? 19.797 -25.656 -8.516 1 98.06 85 LYS B O 1
ATOM 2878 N N . TRP B 1 86 ? 19.391 -23.391 -8.422 1 98.69 86 TRP B N 1
ATOM 2879 C CA . TRP B 1 86 ? 18.516 -23.516 -7.258 1 98.69 86 TRP B CA 1
ATOM 2880 C C . TRP B 1 86 ? 17.094 -23.859 -7.676 1 98.69 86 TRP B C 1
ATOM 2882 O O . TRP B 1 86 ? 16.25 -24.188 -6.832 1 98.69 86 TRP B O 1
ATOM 2892 N N . MET B 1 87 ? 16.75 -23.844 -8.938 1 98.81 87 MET B N 1
ATOM 2893 C CA . MET B 1 87 ? 15.367 -23.922 -9.398 1 98.81 87 MET B CA 1
ATOM 2894 C C . MET B 1 87 ? 14.766 -25.281 -9.07 1 98.81 87 MET B C 1
ATOM 2896 O O . MET B 1 87 ? 13.648 -25.375 -8.547 1 98.81 87 MET B O 1
ATOM 2900 N N . SER B 1 88 ? 15.508 -26.344 -9.312 1 98.5 88 SER B N 1
ATOM 2901 C CA . SER B 1 88 ? 15 -27.672 -8.992 1 98.5 88 SER B CA 1
ATOM 2902 C C . SER B 1 88 ? 14.859 -27.859 -7.488 1 98.5 88 SER B C 1
ATOM 2904 O O . SER B 1 88 ? 13.938 -28.547 -7.031 1 98.5 88 SER B O 1
ATOM 2906 N N . ASP B 1 89 ? 15.773 -27.281 -6.781 1 98.62 89 ASP B N 1
ATOM 2907 C CA . ASP B 1 89 ? 15.734 -27.422 -5.328 1 98.62 89 ASP B CA 1
ATOM 2908 C C . ASP B 1 89 ? 14.508 -26.719 -4.746 1 98.62 89 ASP B C 1
ATOM 2910 O O . ASP B 1 89 ? 13.852 -27.266 -3.852 1 98.62 89 ASP B O 1
ATOM 2914 N N . VAL B 1 90 ? 14.227 -25.531 -5.215 1 98.81 90 VAL B N 1
ATOM 2915 C CA . VAL B 1 90 ? 13.078 -24.828 -4.652 1 98.81 90 VAL B CA 1
ATOM 2916 C C . VAL B 1 90 ? 11.789 -25.547 -5.055 1 98.81 90 VAL B C 1
ATOM 2918 O O . VAL B 1 90 ? 10.82 -25.562 -4.285 1 98.81 90 VAL B O 1
ATOM 2921 N N . LYS B 1 91 ? 11.781 -26.141 -6.223 1 98.81 91 LYS B N 1
ATOM 2922 C CA . LYS B 1 91 ? 10.617 -26.938 -6.613 1 98.81 91 LYS B CA 1
ATOM 2923 C C . LYS B 1 91 ? 10.367 -28.078 -5.621 1 98.81 91 LYS B C 1
ATOM 2925 O O . LYS B 1 91 ? 9.227 -28.359 -5.277 1 98.81 91 LYS B O 1
ATOM 2930 N N . LYS B 1 92 ? 11.414 -28.719 -5.223 1 98.56 92 LYS B N 1
ATOM 2931 C CA . LYS B 1 92 ? 11.266 -29.797 -4.25 1 98.56 92 LYS B CA 1
ATOM 2932 C C . LYS B 1 92 ? 10.633 -29.297 -2.957 1 98.56 92 LYS B C 1
ATOM 2934 O O . LYS B 1 92 ? 9.82 -29.984 -2.344 1 98.56 92 LYS B O 1
ATOM 2939 N N . VAL B 1 93 ? 11.039 -28.125 -2.586 1 98.62 93 VAL B N 1
ATOM 2940 C CA . VAL B 1 93 ? 10.484 -27.516 -1.383 1 98.62 93 VAL B CA 1
ATOM 2941 C C . VAL B 1 93 ? 8.984 -27.281 -1.572 1 98.62 93 VAL B C 1
ATOM 2943 O O . VAL B 1 93 ? 8.18 -27.656 -0.723 1 98.62 93 VAL B O 1
ATOM 2946 N N . TYR B 1 94 ? 8.594 -26.703 -2.705 1 98.62 94 TYR B N 1
ATOM 2947 C CA . TYR B 1 94 ? 7.191 -26.422 -2.967 1 98.62 94 TYR B CA 1
ATOM 2948 C C . TYR B 1 94 ? 6.391 -27.703 -3.098 1 98.62 94 TYR B C 1
ATOM 2950 O O . TYR B 1 94 ? 5.25 -27.781 -2.641 1 98.62 94 TYR B O 1
ATOM 2958 N N . ASP B 1 95 ? 6.988 -28.734 -3.619 1 98.12 95 ASP B N 1
ATOM 2959 C CA . ASP B 1 95 ? 6.336 -30.031 -3.768 1 98.12 95 ASP B CA 1
ATOM 2960 C C . ASP B 1 95 ? 6.023 -30.656 -2.404 1 98.12 95 ASP B C 1
ATOM 2962 O O . ASP B 1 95 ? 5.043 -31.391 -2.258 1 98.12 95 ASP B O 1
ATOM 2966 N N . SER B 1 96 ? 6.789 -30.312 -1.501 1 96.75 96 SER B N 1
ATOM 2967 C CA . SER B 1 96 ? 6.633 -30.922 -0.181 1 96.75 96 SER B CA 1
ATOM 2968 C C . SER B 1 96 ? 5.383 -30.406 0.521 1 96.75 96 SER B C 1
ATOM 2970 O O . SER B 1 96 ? 4.898 -31.016 1.472 1 96.75 96 SER B O 1
ATOM 2972 N N . MET B 1 97 ? 4.934 -29.234 0.152 1 96 97 MET B N 1
ATOM 2973 C CA . MET B 1 97 ? 3.734 -28.625 0.732 1 96 97 MET B CA 1
ATOM 2974 C C . MET B 1 97 ? 2.52 -29.516 0.503 1 96 97 MET B C 1
ATOM 2976 O O . MET B 1 97 ? 1.559 -29.484 1.273 1 96 97 MET B O 1
ATOM 2980 N N . GLN B 1 98 ? 2.459 -30.359 -0.534 1 93.81 98 GLN B N 1
ATOM 2981 C CA . GLN B 1 98 ? 1.39 -31.281 -0.908 1 93.81 98 GLN B CA 1
ATOM 2982 C C . GLN B 1 98 ? 0.083 -30.531 -1.156 1 93.81 98 GLN B C 1
ATOM 2984 O O . GLN B 1 98 ? -0.986 -30.984 -0.737 1 93.81 98 GLN B O 1
ATOM 2989 N N . LEU B 1 99 ? 0.063 -29.328 -1.498 1 96.75 99 LEU B N 1
ATOM 2990 C CA . LEU B 1 99 ? -0.999 -28.516 -2.074 1 96.75 99 LEU B CA 1
ATOM 2991 C C . LEU B 1 99 ? -0.688 -28.156 -3.523 1 96.75 99 LEU B C 1
ATOM 2993 O O . LEU B 1 99 ? 0.477 -27.984 -3.887 1 96.75 99 LEU B O 1
ATOM 2997 N N . PRO B 1 100 ? -1.776 -28.125 -4.312 1 98.19 100 PRO B N 1
ATOM 2998 C CA . PRO B 1 100 ? -1.503 -27.609 -5.652 1 98.19 100 PRO B CA 1
ATOM 2999 C C . PRO B 1 100 ? -0.873 -26.219 -5.629 1 98.19 100 PRO B C 1
ATOM 3001 O O . PRO B 1 100 ? -1.224 -25.391 -4.781 1 98.19 100 PRO B O 1
ATOM 3004 N N . TYR B 1 101 ? 0.098 -25.984 -6.523 1 98.69 101 TYR B N 1
ATOM 3005 C CA . TYR B 1 101 ? 0.678 -24.641 -6.625 1 98.69 101 TYR B CA 1
ATOM 3006 C C . TYR B 1 101 ? 1.079 -24.328 -8.062 1 98.69 101 TYR B C 1
ATOM 3008 O O . TYR B 1 101 ? 1.206 -25.234 -8.891 1 98.69 101 TYR B O 1
ATOM 3016 N N . TYR B 1 102 ? 1.279 -23.047 -8.344 1 98.81 102 TYR B N 1
ATOM 3017 C CA . TYR B 1 102 ? 1.63 -22.562 -9.672 1 98.81 102 TYR B CA 1
ATOM 3018 C C . TYR B 1 102 ? 2.676 -21.453 -9.586 1 98.81 102 TYR B C 1
ATOM 3020 O O . TYR B 1 102 ? 2.465 -20.438 -8.914 1 98.81 102 TYR B O 1
ATOM 3028 N N . PRO B 1 103 ? 3.75 -21.656 -10.219 1 98.81 103 PRO B N 1
ATOM 3029 C CA . PRO B 1 103 ? 4.816 -20.641 -10.195 1 98.81 103 PRO B CA 1
ATOM 3030 C C . PRO B 1 103 ? 4.645 -19.578 -11.281 1 98.81 103 PRO B C 1
ATOM 3032 O O . PRO B 1 103 ? 4.16 -19.891 -12.375 1 98.81 103 PRO B O 1
ATOM 3035 N N . VAL B 1 104 ? 4.98 -18.406 -10.984 1 98.88 104 VAL B N 1
ATOM 3036 C CA . VAL B 1 104 ? 5.145 -17.297 -11.922 1 98.88 104 VAL B CA 1
ATOM 3037 C C . VAL B 1 104 ? 6.617 -16.906 -11.992 1 98.88 104 VAL B C 1
ATOM 3039 O O . VAL B 1 104 ? 7.316 -16.906 -10.977 1 98.88 104 VAL B O 1
ATOM 3042 N N . LYS B 1 105 ? 7.086 -16.609 -13.141 1 98.81 105 LYS B N 1
ATOM 3043 C CA . LYS B 1 105 ? 8.492 -16.266 -13.32 1 98.81 105 LYS B CA 1
ATOM 3044 C C . LYS B 1 105 ? 8.766 -14.82 -12.93 1 98.81 105 LYS B C 1
ATOM 3046 O O . LYS B 1 105 ? 7.996 -13.922 -13.281 1 98.81 105 LYS B O 1
ATOM 3051 N N . GLY B 1 106 ? 9.797 -14.609 -12.141 1 98.81 106 GLY B N 1
ATOM 3052 C CA . GLY B 1 106 ? 10.266 -13.273 -11.812 1 98.81 106 GLY B CA 1
ATOM 3053 C C . GLY B 1 106 ? 11.609 -12.945 -12.43 1 98.81 106 GLY B C 1
ATOM 3054 O O . GLY B 1 106 ? 12.188 -13.773 -13.141 1 98.81 106 GLY B O 1
ATOM 3055 N N . ASN B 1 107 ? 12.109 -11.727 -12.148 1 98.81 107 ASN B N 1
ATOM 3056 C CA . ASN B 1 107 ? 13.336 -11.273 -12.805 1 98.81 107 ASN B CA 1
ATOM 3057 C C . ASN B 1 107 ? 14.57 -11.945 -12.203 1 98.81 107 ASN B C 1
ATOM 3059 O O . ASN B 1 107 ? 15.633 -11.969 -12.828 1 98.81 107 ASN B O 1
ATOM 3063 N N . HIS B 1 108 ? 14.492 -12.516 -11.031 1 98.81 108 HIS B N 1
ATOM 3064 C CA . HIS B 1 108 ? 15.609 -13.242 -10.438 1 98.81 108 HIS B CA 1
ATOM 3065 C C . HIS B 1 108 ? 15.594 -14.711 -10.867 1 98.81 108 HIS B C 1
ATOM 3067 O O . HIS B 1 108 ? 16.547 -15.445 -10.586 1 98.81 108 HIS B O 1
ATOM 3073 N N . ASP B 1 109 ? 14.57 -15.078 -11.484 1 98.88 109 ASP B N 1
ATOM 3074 C CA . ASP B 1 109 ? 14.461 -16.438 -12 1 98.88 109 ASP B CA 1
ATOM 3075 C C . ASP B 1 109 ? 15.102 -16.547 -13.391 1 98.88 109 ASP B C 1
ATOM 3077 O O . ASP B 1 109 ? 14.406 -16.812 -14.375 1 98.88 109 ASP B O 1
ATOM 3081 N N . ARG B 1 110 ? 16.422 -16.5 -13.367 1 98.56 110 ARG B N 1
ATOM 3082 C CA . ARG B 1 110 ? 17.203 -16.328 -14.594 1 98.56 110 ARG B CA 1
ATOM 3083 C C . ARG B 1 110 ? 17.438 -17.672 -15.281 1 98.56 110 ARG B C 1
ATOM 3085 O O . ARG B 1 110 ? 18.578 -18.125 -15.383 1 98.56 110 ARG B O 1
ATOM 3092 N N . ILE B 1 111 ? 16.422 -18.203 -15.844 1 98.25 111 ILE B N 1
ATOM 3093 C CA . ILE B 1 111 ? 16.5 -19.469 -16.578 1 98.25 111 ILE B CA 1
ATOM 3094 C C . ILE B 1 111 ? 15.789 -19.328 -17.922 1 98.25 111 ILE B C 1
ATOM 3096 O O . ILE B 1 111 ? 14.898 -18.484 -18.078 1 98.25 111 ILE B O 1
ATOM 3100 N N . SER B 1 112 ? 16.172 -20.172 -18.844 1 98.12 112 SER B N 1
ATOM 3101 C CA . SER B 1 112 ? 15.539 -20.141 -20.156 1 98.12 112 SER B CA 1
ATOM 3102 C C . SER B 1 112 ? 14.102 -20.641 -20.094 1 98.12 112 SER B C 1
ATOM 3104 O O . SER B 1 112 ? 13.734 -21.359 -19.156 1 98.12 112 SER B O 1
ATOM 3106 N N . GLU B 1 113 ? 13.328 -20.25 -21.094 1 97.69 113 GLU B N 1
ATOM 3107 C CA . GLU B 1 113 ? 11.945 -20.719 -21.156 1 97.69 113 GLU B CA 1
ATOM 3108 C C . GLU B 1 113 ? 11.875 -22.234 -21.281 1 97.69 113 GLU B C 1
ATOM 3110 O O . GLU B 1 113 ? 10.977 -22.875 -20.734 1 97.69 113 GLU B O 1
ATOM 3115 N N . GLU B 1 114 ? 12.781 -22.766 -22.031 1 97.88 114 GLU B N 1
ATOM 3116 C CA . GLU B 1 114 ? 12.844 -24.219 -22.203 1 97.88 114 GLU B CA 1
ATOM 3117 C C . GLU B 1 114 ? 13.141 -24.906 -20.875 1 97.88 114 GLU B C 1
ATOM 3119 O O . GLU B 1 114 ? 12.477 -25.875 -20.5 1 97.88 114 GLU B O 1
ATOM 3124 N N . SER B 1 115 ? 14.125 -24.391 -20.219 1 98.25 115 SER B N 1
ATOM 3125 C CA . SER B 1 115 ? 14.469 -24.953 -18.922 1 98.25 115 SER B CA 1
ATOM 3126 C C . SER B 1 115 ? 13.312 -24.828 -17.938 1 98.25 115 SER B C 1
ATOM 3128 O O . SER B 1 115 ? 13.055 -25.734 -17.141 1 98.25 115 SER B O 1
ATOM 3130 N N . TRP B 1 116 ? 12.664 -23.672 -17.938 1 98.69 116 TRP B N 1
ATOM 3131 C CA . TRP B 1 116 ? 11.484 -23.453 -17.094 1 98.69 116 TRP B CA 1
ATOM 3132 C C . TRP B 1 116 ? 10.438 -24.547 -17.359 1 98.69 116 TRP B C 1
ATOM 3134 O O . TRP B 1 116 ? 9.977 -25.203 -16.422 1 98.69 116 TRP B O 1
ATOM 3144 N N . LYS B 1 117 ? 10.094 -24.734 -18.594 1 98.38 117 LYS B N 1
ATOM 3145 C CA . LYS B 1 117 ? 9.078 -25.719 -18.969 1 98.38 117 LYS B CA 1
ATOM 3146 C C . LYS B 1 117 ? 9.484 -27.125 -18.547 1 98.38 117 LYS B C 1
ATOM 3148 O O . LYS B 1 117 ? 8.648 -27.906 -18.094 1 98.38 117 LYS B O 1
ATOM 3153 N N . ASN B 1 118 ? 10.727 -27.406 -18.688 1 98.19 118 ASN B N 1
ATOM 3154 C CA . ASN B 1 118 ? 11.219 -28.734 -18.344 1 98.19 118 ASN B CA 1
ATOM 3155 C C . ASN B 1 118 ? 11.109 -28.984 -16.844 1 98.19 118 ASN B C 1
ATOM 3157 O O . ASN B 1 118 ? 10.789 -30.094 -16.422 1 98.19 118 ASN B O 1
ATOM 3161 N N . ILE B 1 119 ? 11.391 -28 -16.094 1 98.5 119 ILE B N 1
ATOM 3162 C CA . ILE B 1 119 ? 11.414 -28.172 -14.641 1 98.5 119 ILE B CA 1
ATOM 3163 C C . ILE B 1 119 ? 9.992 -28.141 -14.086 1 98.5 119 ILE B C 1
ATOM 3165 O O . ILE B 1 119 ? 9.609 -29.016 -13.305 1 98.5 119 ILE B O 1
ATOM 3169 N N . TRP B 1 120 ? 9.195 -27.188 -14.492 1 98.56 120 TRP B N 1
ATOM 3170 C CA . TRP B 1 120 ? 7.895 -26.953 -13.867 1 98.56 120 TRP B CA 1
ATOM 3171 C C . TRP B 1 120 ? 6.793 -27.703 -14.602 1 98.56 120 TRP B C 1
ATOM 3173 O O . TRP B 1 120 ? 5.688 -27.875 -14.078 1 98.56 120 TRP B O 1
ATOM 3183 N N . GLY B 1 121 ? 7.062 -28.109 -15.859 1 98.06 121 GLY B N 1
ATOM 3184 C CA . GLY B 1 121 ? 6.09 -28.844 -16.641 1 98.06 121 GLY B CA 1
ATOM 3185 C C . GLY B 1 121 ? 5.043 -27.969 -17.297 1 98.06 121 GLY B C 1
ATOM 3186 O O . GLY B 1 121 ? 4.086 -28.453 -17.891 1 98.06 121 GLY B O 1
ATOM 3187 N N . ILE B 1 122 ? 5.168 -26.656 -17.172 1 97.62 122 ILE B N 1
ATOM 3188 C CA . ILE B 1 122 ? 4.273 -25.672 -17.766 1 97.62 122 ILE B CA 1
ATOM 3189 C C . ILE B 1 122 ? 5.082 -24.484 -18.281 1 97.62 122 ILE B C 1
ATOM 3191 O O . ILE B 1 122 ? 6.16 -24.188 -17.766 1 97.62 122 ILE B O 1
ATOM 3195 N N . PRO B 1 123 ? 4.594 -23.797 -19.297 1 98.38 123 PRO B N 1
ATOM 3196 C CA . PRO B 1 123 ? 5.289 -22.594 -19.734 1 98.38 123 PRO B CA 1
ATOM 3197 C C . PRO B 1 123 ? 5.141 -21.438 -18.75 1 98.38 123 PRO B C 1
ATOM 3199 O O . PRO B 1 123 ? 4.258 -21.453 -17.891 1 98.38 123 PRO B O 1
ATOM 3202 N N . ALA B 1 124 ? 6.016 -20.484 -18.875 1 98.56 124 ALA B N 1
ATOM 3203 C CA . ALA B 1 124 ? 5.965 -19.328 -17.984 1 98.56 124 ALA B CA 1
ATOM 3204 C C . ALA B 1 124 ? 4.656 -18.562 -18.156 1 98.56 124 ALA B C 1
ATOM 3206 O O . ALA B 1 124 ? 4.145 -17.969 -17.203 1 98.56 124 ALA B O 1
ATOM 3207 N N . ASP B 1 125 ? 4.215 -18.484 -19.406 1 98.81 125 ASP B N 1
ATOM 3208 C CA . ASP B 1 125 ? 2.855 -18.047 -19.672 1 98.81 125 ASP B CA 1
ATOM 3209 C C . ASP B 1 125 ? 1.873 -19.219 -19.641 1 98.81 125 ASP B C 1
ATOM 3211 O O . ASP B 1 125 ? 1.951 -20.125 -20.469 1 98.81 125 ASP B O 1
ATOM 3215 N N . HIS B 1 126 ? 1.06 -19.125 -18.625 1 98.19 126 HIS B N 1
ATOM 3216 C CA . HIS B 1 126 ? 0.159 -20.25 -18.406 1 98.19 126 HIS B CA 1
ATOM 3217 C C . HIS B 1 126 ? -1.184 -19.797 -17.859 1 98.19 126 HIS B C 1
ATOM 3219 O O . HIS B 1 126 ? -1.261 -18.75 -17.188 1 98.19 126 HIS B O 1
ATOM 3225 N N . ARG B 1 127 ? -2.279 -20.469 -18.25 1 98.75 127 ARG B N 1
ATOM 3226 C CA . ARG B 1 127 ? -3.607 -20.203 -17.719 1 98.75 127 ARG B CA 1
ATOM 3227 C C . ARG B 1 127 ? -4.363 -21.5 -17.438 1 98.75 127 ARG B C 1
ATOM 3229 O O . ARG B 1 127 ? -4.098 -22.516 -18.078 1 98.75 127 ARG B O 1
ATOM 3236 N N . PHE B 1 128 ? -5.246 -21.5 -16.484 1 98.5 128 PHE B N 1
ATOM 3237 C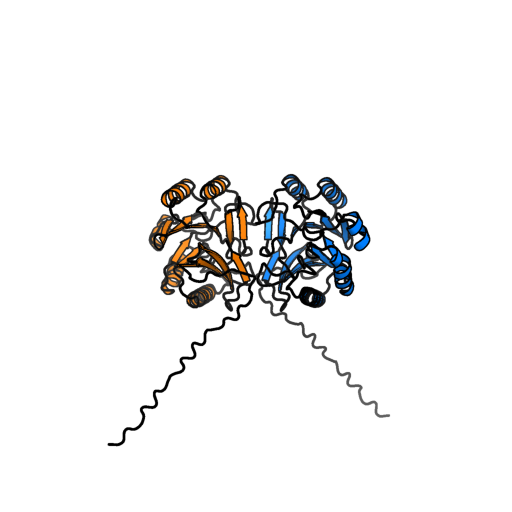 CA . PHE B 1 128 ? -6.102 -22.641 -16.188 1 98.5 128 PHE B CA 1
ATOM 3238 C C . PHE B 1 128 ? -7.418 -22.188 -15.57 1 98.5 128 PHE B C 1
ATOM 3240 O O . PHE B 1 128 ? -7.543 -21.031 -15.148 1 98.5 128 PHE B O 1
ATOM 3247 N N . VAL B 1 129 ? -8.383 -23.094 -15.609 1 98.69 129 VAL B N 1
ATOM 3248 C CA . VAL B 1 129 ? -9.672 -22.859 -14.953 1 98.69 129 VAL B CA 1
ATOM 3249 C C . VAL B 1 129 ? -9.773 -23.734 -13.703 1 98.69 129 VAL B C 1
ATOM 3251 O O . VAL B 1 129 ? -9.445 -24.922 -13.727 1 98.69 129 VAL B O 1
ATOM 3254 N N . TRP B 1 130 ? -10.039 -23.047 -12.602 1 98.31 130 TRP B N 1
ATOM 3255 C CA . TRP B 1 130 ? -10.227 -23.75 -11.344 1 98.31 130 TRP B CA 1
ATOM 3256 C C . TRP B 1 130 ? -11.711 -23.922 -11.023 1 98.31 130 TRP B C 1
ATOM 3258 O O . TRP B 1 130 ? -12.469 -22.938 -11.062 1 98.31 130 TRP B O 1
ATOM 3268 N N . LYS B 1 131 ? -12.227 -25.141 -10.773 1 96.75 131 LYS B N 1
ATOM 3269 C CA . LYS B 1 131 ? -13.602 -25.453 -10.383 1 96.75 131 LYS B CA 1
ATOM 3270 C C . LYS B 1 131 ? -14.602 -24.875 -11.383 1 96.75 131 LYS B C 1
ATOM 3272 O O . LYS B 1 131 ? -15.625 -24.312 -10.984 1 96.75 131 LYS B O 1
ATOM 3277 N N . GLU B 1 132 ? -14.258 -24.781 -12.617 1 94.31 132 GLU B N 1
ATOM 3278 C CA . GLU B 1 132 ? -15.109 -24.406 -13.742 1 94.31 132 GLU B CA 1
ATOM 3279 C C . GLU B 1 132 ? -15.555 -22.953 -13.648 1 94.31 132 GLU B C 1
ATOM 3281 O O . GLU B 1 132 ? -16.297 -22.469 -14.5 1 94.31 132 GLU B O 1
ATOM 3286 N N . HIS B 1 133 ? -15.094 -22.234 -12.625 1 95.88 133 HIS B N 1
ATOM 3287 C CA . HIS B 1 133 ? -15.648 -20.891 -12.406 1 95.88 133 HIS B CA 1
ATOM 3288 C C . HIS B 1 133 ? -14.547 -19.844 -12.344 1 95.88 133 HIS B C 1
ATOM 3290 O O . HIS B 1 133 ? -14.82 -18.641 -12.469 1 95.88 133 HIS B O 1
ATOM 3296 N N . TYR B 1 134 ? -13.375 -20.266 -12.109 1 98.44 134 TYR B N 1
ATOM 3297 C CA . TYR B 1 134 ? -12.328 -19.312 -11.805 1 98.44 134 TYR B CA 1
ATOM 3298 C C . TYR B 1 134 ? -11.172 -19.422 -12.797 1 98.44 134 TYR B C 1
ATOM 3300 O O . TYR B 1 134 ? -10.484 -20.438 -12.836 1 98.44 134 TYR B O 1
ATOM 3308 N N . GLY B 1 135 ? -11.047 -18.344 -13.625 1 98.88 135 GLY B N 1
ATOM 3309 C CA . GLY B 1 135 ? -9.898 -18.297 -14.516 1 98.88 135 GLY B CA 1
ATOM 3310 C C . GLY B 1 135 ? -8.648 -17.75 -13.852 1 98.88 135 GLY B C 1
ATOM 3311 O O . GLY B 1 135 ? -8.695 -16.703 -13.203 1 98.88 135 GLY B O 1
ATOM 3312 N N . MET B 1 136 ? -7.566 -18.453 -13.938 1 98.94 136 MET B N 1
ATOM 3313 C CA . MET B 1 136 ? -6.266 -18.062 -13.406 1 98.94 136 MET B CA 1
ATOM 3314 C C . MET B 1 136 ? -5.254 -17.875 -14.531 1 98.94 136 MET B C 1
ATOM 3316 O O . MET B 1 136 ? -5.082 -18.75 -15.375 1 98.94 136 MET B O 1
ATOM 3320 N N . ILE B 1 137 ? -4.625 -16.719 -14.516 1 98.94 137 ILE B N 1
ATOM 3321 C CA . ILE B 1 137 ? -3.662 -16.438 -15.57 1 98.94 137 ILE B CA 1
ATOM 3322 C C . ILE B 1 137 ? -2.318 -16.062 -14.953 1 98.94 137 ILE B C 1
ATOM 3324 O O . ILE B 1 137 ? -2.232 -15.102 -14.18 1 98.94 137 ILE B O 1
ATOM 3328 N N . MET B 1 138 ? -1.312 -16.797 -15.211 1 98.88 138 MET B N 1
ATOM 3329 C CA . MET B 1 138 ? 0.074 -16.484 -14.883 1 98.88 138 MET B CA 1
ATOM 3330 C C . MET B 1 138 ? 0.796 -15.883 -16.078 1 98.88 138 MET B C 1
ATOM 3332 O O . MET B 1 138 ? 1.005 -16.562 -17.094 1 98.88 138 MET B O 1
ATOM 3336 N N . ALA B 1 139 ? 1.135 -14.633 -15.945 1 98.94 139 ALA B N 1
ATOM 3337 C CA . ALA B 1 139 ? 1.757 -13.945 -17.078 1 98.94 139 ALA B CA 1
ATOM 3338 C C . ALA B 1 139 ? 3.207 -13.586 -16.766 1 98.94 139 ALA B C 1
ATOM 3340 O O . ALA B 1 139 ? 3.496 -12.992 -15.719 1 98.94 139 ALA B O 1
ATOM 3341 N N . ASN B 1 140 ? 4.02 -13.914 -17.656 1 98.88 140 ASN B N 1
ATOM 3342 C CA . ASN B 1 140 ? 5.453 -13.672 -17.531 1 98.88 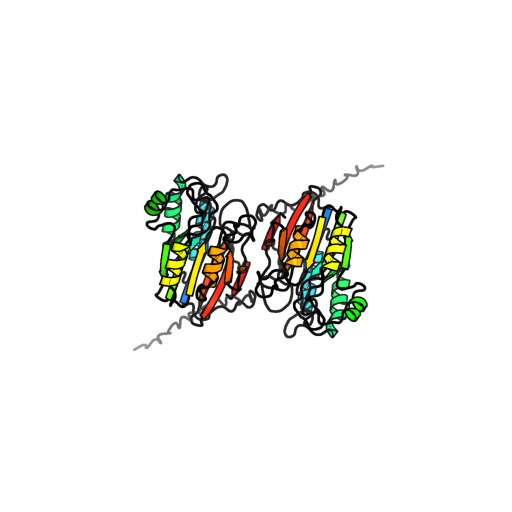140 ASN B CA 1
ATOM 3343 C C . ASN B 1 140 ? 5.793 -12.203 -17.797 1 98.88 140 ASN B C 1
ATOM 3345 O O . ASN B 1 140 ? 5.285 -11.602 -18.75 1 98.88 140 ASN B O 1
ATOM 3349 N N . SER B 1 141 ? 6.617 -11.711 -16.938 1 98.81 141 SER B N 1
ATOM 3350 C CA . SER B 1 141 ? 7.012 -10.312 -17.094 1 98.81 141 SER B CA 1
ATOM 3351 C C . SER B 1 141 ? 8.531 -10.164 -17.078 1 98.81 141 SER B C 1
ATOM 3353 O O . SER B 1 141 ? 9.047 -9.102 -16.734 1 98.81 141 SER B O 1
ATOM 3355 N N . SER B 1 142 ? 9.281 -11.281 -17.344 1 98.75 142 SER B N 1
ATOM 3356 C CA . SER B 1 142 ? 10.734 -11.242 -17.375 1 98.75 142 SER B CA 1
ATOM 3357 C C . SER B 1 142 ? 11.305 -12.312 -18.281 1 98.75 142 SER B C 1
ATOM 3359 O O . SER B 1 142 ? 10.586 -12.867 -19.125 1 98.75 142 SER B O 1
ATOM 3361 N N . ASN B 1 143 ? 12.672 -12.398 -18.328 1 98.44 143 ASN B N 1
ATOM 3362 C CA . ASN B 1 143 ? 13.375 -13.383 -19.156 1 98.44 143 ASN B CA 1
ATOM 3363 C C . ASN B 1 143 ? 14.648 -13.875 -18.469 1 98.44 143 ASN B C 1
ATOM 3365 O O . ASN B 1 143 ? 14.883 -13.578 -17.297 1 98.44 143 ASN B O 1
ATOM 3369 N N . GLU B 1 144 ? 15.383 -14.719 -19.156 1 98.5 144 GLU B N 1
ATOM 3370 C CA . GLU B 1 144 ? 16.578 -15.352 -18.594 1 98.5 144 GLU B CA 1
ATOM 3371 C C . GLU B 1 144 ? 17.594 -14.305 -18.156 1 98.5 144 GLU B C 1
ATOM 3373 O O . GLU B 1 144 ? 18.328 -14.508 -17.188 1 98.5 144 GLU B O 1
ATOM 3378 N N . ALA B 1 145 ? 17.641 -13.133 -18.828 1 98.38 145 ALA B N 1
ATOM 3379 C CA . ALA B 1 145 ? 18.578 -12.062 -18.5 1 98.38 145 ALA B CA 1
ATOM 3380 C C . ALA B 1 145 ? 18.109 -11.266 -17.297 1 98.38 145 ALA B C 1
ATOM 3382 O O . ALA B 1 145 ? 18.859 -10.453 -16.75 1 98.38 145 ALA B O 1
ATOM 3383 N N . GLY B 1 146 ? 16.812 -11.469 -16.875 1 98.56 146 GLY B N 1
ATOM 3384 C CA . GLY B 1 146 ? 16.281 -10.758 -15.719 1 98.56 146 GLY B CA 1
ATOM 3385 C C . GLY B 1 146 ? 15.742 -9.383 -16.062 1 98.56 146 GLY B C 1
ATOM 3386 O O . GLY B 1 146 ? 15.672 -8.5 -15.203 1 98.56 146 GLY B O 1
ATOM 3387 N N . GLU B 1 147 ? 15.383 -9.148 -17.281 1 98.56 147 GLU B N 1
ATOM 3388 C CA . GLU B 1 147 ? 14.875 -7.855 -17.734 1 98.56 147 GLU B CA 1
ATOM 3389 C C . GLU B 1 147 ? 13.445 -7.625 -17.234 1 98.56 147 GLU B C 1
ATOM 3391 O O . GLU B 1 147 ? 12.695 -8.586 -17.031 1 98.56 147 GLU B O 1
ATOM 3396 N N . TYR B 1 148 ? 13.117 -6.387 -17.031 1 98.56 148 TYR B N 1
ATOM 3397 C CA . TYR B 1 148 ? 11.734 -6.004 -16.766 1 98.56 148 TYR B CA 1
ATOM 3398 C C . TYR B 1 148 ? 10.945 -5.867 -18.062 1 98.56 148 TYR B C 1
ATOM 3400 O O . TYR B 1 148 ? 11.266 -5.02 -18.906 1 98.56 148 TYR B O 1
ATOM 3408 N N . LEU B 1 149 ? 9.906 -6.672 -18.25 1 98.75 149 LEU B N 1
ATOM 3409 C CA . LEU B 1 149 ? 9.211 -6.727 -19.531 1 98.75 149 LEU B CA 1
ATOM 3410 C C . LEU B 1 149 ? 7.703 -6.578 -19.328 1 98.75 149 LEU B C 1
ATOM 3412 O O . LEU B 1 149 ? 7.168 -6.945 -18.281 1 98.75 149 LEU B O 1
ATOM 3416 N N . CYS B 1 150 ? 7.117 -6.004 -20.344 1 98.88 150 CYS B N 1
ATOM 3417 C CA . CYS B 1 150 ? 5.66 -6.059 -20.406 1 98.88 150 CYS B CA 1
ATOM 3418 C C . CYS B 1 150 ? 5.18 -7.48 -20.656 1 98.88 150 CYS B C 1
ATOM 3420 O O . CYS B 1 150 ? 5.809 -8.227 -21.422 1 98.88 150 CYS B O 1
ATOM 3422 N N . ALA B 1 151 ? 4.059 -7.836 -20.078 1 98.88 151 ALA B N 1
ATOM 3423 C CA . ALA B 1 151 ? 3.453 -9.133 -20.344 1 98.88 151 ALA B CA 1
ATOM 3424 C C . ALA B 1 151 ? 3.062 -9.273 -21.812 1 98.88 151 ALA B C 1
ATOM 3426 O O . ALA B 1 151 ? 2.785 -8.273 -22.469 1 98.88 151 ALA B O 1
ATOM 3427 N N . ASP B 1 152 ? 3.062 -10.5 -22.25 1 98.81 152 ASP B N 1
ATOM 3428 C CA . ASP B 1 152 ? 2.74 -10.781 -23.641 1 98.81 152 ASP B CA 1
ATOM 3429 C C . ASP B 1 152 ? 1.282 -10.445 -23.953 1 98.81 152 ASP B C 1
ATOM 3431 O O . ASP B 1 152 ? 0.369 -11.102 -23.438 1 98.81 152 ASP B O 1
ATOM 3435 N N . LEU B 1 153 ? 1.057 -9.516 -24.812 1 98.75 153 LEU B N 1
ATOM 3436 C CA . LEU B 1 153 ? -0.274 -9 -25.109 1 98.75 153 LEU B CA 1
ATOM 3437 C C . LEU B 1 153 ? -1.131 -10.055 -25.797 1 98.75 153 LEU B C 1
ATOM 3439 O O . LEU B 1 153 ? -2.328 -10.164 -25.531 1 98.75 153 LEU B O 1
ATOM 3443 N N . GLU B 1 154 ? -0.565 -10.742 -26.703 1 98.75 154 GLU B N 1
ATOM 3444 C CA . GLU B 1 154 ? -1.318 -11.773 -27.406 1 98.75 154 GLU B CA 1
ATOM 3445 C C . GLU B 1 154 ? -1.763 -12.875 -26.438 1 98.75 154 GLU B C 1
ATOM 3447 O O . GLU B 1 154 ? -2.916 -13.312 -26.484 1 98.75 154 GLU B O 1
ATOM 3452 N N . PHE B 1 155 ? -0.84 -13.289 -25.609 1 98.88 155 PHE B N 1
ATOM 3453 C CA . PHE B 1 155 ? -1.188 -14.297 -24.609 1 98.88 155 PHE B CA 1
ATOM 3454 C C . PHE B 1 155 ? -2.322 -13.805 -23.719 1 98.88 155 PHE B C 1
ATOM 3456 O O . PHE B 1 155 ? -3.268 -14.547 -23.453 1 98.88 155 PHE B O 1
ATOM 3463 N N . LEU B 1 156 ? -2.229 -12.57 -23.234 1 98.94 156 LEU B N 1
ATOM 3464 C CA . LEU B 1 156 ? -3.248 -12.008 -22.344 1 98.94 156 LEU B CA 1
ATOM 3465 C C . LEU B 1 156 ? -4.594 -11.922 -23.062 1 98.94 156 LEU B C 1
ATOM 3467 O O . LEU B 1 156 ? -5.617 -12.344 -22.516 1 98.94 156 LEU B O 1
ATOM 3471 N N . LYS B 1 157 ? -4.582 -11.398 -24.219 1 98.81 157 LYS B N 1
ATOM 3472 C CA . LYS B 1 157 ? -5.82 -11.266 -24.984 1 98.81 157 LYS B CA 1
ATOM 3473 C C . LYS B 1 157 ? -6.492 -12.617 -25.188 1 98.81 157 LYS B C 1
ATOM 3475 O O . LYS B 1 157 ? -7.695 -12.766 -24.969 1 98.81 157 LYS B O 1
ATOM 3480 N N . ASP B 1 158 ? -5.727 -13.57 -25.641 1 98.88 158 ASP B N 1
ATOM 3481 C CA . ASP B 1 158 ? -6.242 -14.922 -25.859 1 98.88 158 ASP B CA 1
ATOM 3482 C C . ASP B 1 158 ? -6.816 -15.5 -24.562 1 98.88 158 ASP B C 1
ATOM 3484 O O . ASP B 1 158 ? -7.859 -16.156 -24.578 1 98.88 158 ASP B O 1
ATOM 3488 N N . SER B 1 159 ? -6.129 -15.297 -23.469 1 98.94 159 SER B N 1
ATOM 3489 C CA . SER B 1 159 ? -6.578 -15.797 -22.172 1 98.94 159 SER B CA 1
ATOM 3490 C C . SER B 1 159 ? -7.887 -15.141 -21.75 1 98.94 159 SER B C 1
ATOM 3492 O O . SER B 1 159 ? -8.82 -15.82 -21.312 1 98.94 159 SER B O 1
ATOM 3494 N N . PHE B 1 160 ? -7.945 -13.82 -21.875 1 98.88 160 PHE B N 1
ATOM 3495 C CA . PHE B 1 160 ? -9.148 -13.086 -21.5 1 98.88 160 PHE B CA 1
ATOM 3496 C C . PHE B 1 160 ? -10.336 -13.516 -22.344 1 98.88 160 PHE B C 1
ATOM 3498 O O . PHE B 1 160 ? -11.445 -13.672 -21.828 1 98.88 160 PHE B O 1
ATOM 3505 N N . GLU B 1 161 ? -10.062 -13.695 -23.625 1 98.81 161 GLU B N 1
ATOM 3506 C CA . GLU B 1 161 ? -11.133 -14.148 -24.516 1 98.81 161 GLU B CA 1
ATOM 3507 C C . GLU B 1 161 ? -11.602 -15.555 -24.141 1 98.81 161 GLU B C 1
ATOM 3509 O O . GLU B 1 161 ? -12.805 -15.828 -24.109 1 98.81 161 GLU B O 1
ATOM 3514 N N . ALA B 1 162 ? -10.68 -16.391 -23.859 1 98.69 162 ALA B N 1
ATOM 3515 C CA . ALA B 1 162 ? -11.016 -17.766 -23.484 1 98.69 162 ALA B CA 1
ATOM 3516 C C . ALA B 1 162 ? -11.836 -17.797 -22.188 1 98.69 162 ALA B C 1
ATOM 3518 O O . ALA B 1 162 ? -12.672 -18.688 -22 1 98.69 162 ALA B O 1
ATOM 3519 N N . PHE B 1 163 ? -11.609 -16.797 -21.328 1 98.75 163 PHE B N 1
ATOM 3520 C CA . PHE B 1 163 ? -12.242 -16.797 -20.016 1 98.75 163 PHE B CA 1
ATOM 3521 C C . PHE B 1 163 ? -13.367 -15.766 -19.953 1 98.75 163 PHE B C 1
ATOM 3523 O O . PHE B 1 163 ? -13.828 -15.406 -18.859 1 98.75 163 PHE B O 1
ATOM 3530 N N . ARG B 1 164 ? -13.812 -15.242 -21.031 1 98 164 ARG B N 1
ATOM 3531 C CA . ARG B 1 164 ? -14.695 -14.086 -21.109 1 98 164 ARG B CA 1
ATOM 3532 C C . ARG B 1 164 ? -16.016 -14.359 -20.391 1 98 164 ARG B C 1
ATOM 3534 O O . ARG B 1 164 ? -16.656 -13.43 -19.891 1 98 164 ARG B O 1
ATOM 3541 N N . ASN B 1 165 ? -16.438 -15.625 -20.297 1 97.88 165 ASN B N 1
ATOM 3542 C CA . ASN B 1 165 ? -17.734 -15.945 -19.734 1 97.88 165 ASN B CA 1
ATOM 3543 C C . ASN B 1 165 ? -17.625 -16.438 -18.297 1 97.88 165 ASN B C 1
ATOM 3545 O O . ASN B 1 165 ? -18.625 -16.75 -17.656 1 97.88 165 ASN B O 1
ATOM 3549 N N . LEU B 1 166 ? -16.422 -16.531 -17.766 1 98.19 166 LEU B N 1
ATOM 3550 C CA . LEU B 1 166 ? -16.219 -16.875 -16.359 1 98.19 166 LEU B CA 1
ATOM 3551 C C . LEU B 1 166 ? -16.531 -15.688 -15.461 1 98.19 166 LEU B C 1
ATOM 3553 O O . LEU B 1 166 ? -16.266 -14.539 -15.82 1 98.19 166 LEU B O 1
ATOM 3557 N N . PRO B 1 167 ? -17.094 -16 -14.32 1 97.06 167 PRO B N 1
ATOM 3558 C CA . PRO B 1 167 ? -17.453 -14.898 -13.438 1 97.06 167 PRO B CA 1
ATOM 3559 C C . PRO B 1 167 ? -16.234 -14.18 -12.867 1 97.06 167 PRO B C 1
ATOM 3561 O O . PRO B 1 167 ? -16.281 -12.969 -12.641 1 97.06 167 PRO B O 1
ATOM 3564 N N . TYR B 1 168 ? -15.133 -14.969 -12.648 1 97.69 168 TYR B N 1
ATOM 3565 C CA . TYR B 1 168 ? -13.945 -14.383 -12.039 1 97.69 168 TYR B CA 1
ATOM 3566 C C . TYR B 1 168 ? -12.688 -14.781 -12.805 1 97.69 168 TYR B C 1
ATOM 3568 O O . TYR B 1 168 ? -12.508 -15.953 -13.141 1 97.69 168 TYR B O 1
ATOM 3576 N N . VAL B 1 169 ? -11.898 -13.789 -13.016 1 98.81 169 VAL B N 1
ATOM 3577 C CA . VAL B 1 169 ? -10.555 -14.016 -13.547 1 98.81 169 VAL B CA 1
ATOM 3578 C C . VAL B 1 169 ? -9.523 -13.297 -12.688 1 98.81 169 VAL B C 1
ATOM 3580 O O . VAL B 1 169 ? -9.719 -12.133 -12.32 1 98.81 169 VAL B O 1
ATOM 3583 N N . PHE B 1 170 ? -8.508 -13.977 -12.273 1 98.94 170 PHE B N 1
ATOM 3584 C CA . PHE B 1 170 ? -7.391 -13.414 -11.523 1 98.94 170 PHE B CA 1
ATOM 3585 C C . PHE B 1 170 ? -6.102 -13.492 -12.328 1 98.94 170 PHE B C 1
ATOM 3587 O O . PHE B 1 170 ? -5.832 -14.5 -12.984 1 98.94 170 PHE B O 1
ATOM 3594 N N . LEU B 1 171 ? -5.391 -12.43 -12.32 1 98.94 171 LEU B N 1
ATOM 3595 C CA . LEU B 1 171 ? -4.156 -12.305 -13.094 1 98.94 171 LEU B CA 1
ATOM 3596 C C . LEU B 1 171 ? -2.955 -12.133 -12.172 1 98.94 171 LEU B C 1
ATOM 3598 O O . LEU B 1 171 ? -2.994 -11.328 -11.234 1 98.94 171 LEU B O 1
ATOM 3602 N N . PHE B 1 172 ? -1.901 -12.922 -12.422 1 98.94 172 PHE B N 1
ATOM 3603 C CA . PHE B 1 172 ? -0.67 -12.867 -11.648 1 98.94 172 PHE B CA 1
ATOM 3604 C C . PHE B 1 172 ? 0.508 -12.461 -12.523 1 98.94 172 PHE B C 1
ATOM 3606 O O . PHE B 1 172 ? 0.832 -13.148 -13.492 1 98.94 172 PHE B O 1
ATOM 3613 N N . ILE B 1 173 ? 1.049 -11.312 -12.25 1 98.94 173 ILE B N 1
ATOM 3614 C CA . ILE B 1 173 ? 2.223 -10.766 -12.922 1 98.94 173 ILE B CA 1
ATOM 3615 C C . ILE B 1 173 ? 3.238 -10.289 -11.883 1 98.94 173 ILE B C 1
ATOM 3617 O O . ILE B 1 173 ? 2.936 -9.422 -11.062 1 98.94 173 ILE B O 1
ATOM 3621 N N . HIS B 1 174 ? 4.398 -10.773 -11.938 1 98.88 174 HIS B N 1
ATOM 3622 C CA . HIS B 1 174 ? 5.379 -10.484 -10.898 1 98.88 174 HIS B CA 1
ATOM 3623 C C . HIS B 1 174 ? 5.719 -9 -10.867 1 98.88 174 HIS B C 1
ATOM 3625 O O . HIS B 1 174 ? 5.586 -8.352 -9.82 1 98.88 174 HIS B O 1
ATOM 3631 N N . ILE B 1 175 ? 6.129 -8.477 -11.977 1 98.81 175 ILE B N 1
ATOM 3632 C CA . ILE B 1 175 ? 6.535 -7.074 -12.062 1 98.81 175 ILE B CA 1
ATOM 3633 C C . ILE B 1 175 ? 5.328 -6.203 -12.398 1 98.81 175 ILE B C 1
ATOM 3635 O O . ILE B 1 175 ? 4.605 -6.473 -13.359 1 98.81 175 ILE B O 1
ATOM 3639 N N . SER B 1 176 ? 5.078 -5.211 -11.609 1 98.19 176 SER B N 1
ATOM 3640 C CA . SER B 1 176 ? 3.965 -4.312 -11.898 1 98.19 176 SER B CA 1
ATOM 3641 C C . SER B 1 176 ? 4.102 -3.697 -13.289 1 98.19 176 SER B C 1
ATOM 3643 O O . SER B 1 176 ? 5.188 -3.26 -13.672 1 98.19 176 SER B O 1
ATOM 3645 N N . GLN B 1 177 ? 3.076 -3.645 -13.961 1 98.5 177 GLN B N 1
ATOM 3646 C CA . GLN B 1 177 ? 3.049 -3.223 -15.359 1 98.5 177 GLN B CA 1
ATOM 3647 C C . GLN B 1 177 ? 2.717 -1.737 -15.477 1 98.5 177 GLN B C 1
ATOM 3649 O O . GLN B 1 177 ? 2.357 -1.261 -16.562 1 98.5 177 GLN B O 1
ATOM 3654 N N . ASN B 1 178 ? 2.676 -1.037 -14.375 1 96.75 178 ASN B N 1
ATOM 3655 C CA . ASN B 1 178 ? 2.592 0.416 -14.281 1 96.75 178 ASN B CA 1
ATOM 3656 C C . ASN B 1 178 ? 3.775 0.998 -13.508 1 96.75 178 ASN B C 1
ATOM 3658 O O . ASN B 1 178 ? 4.301 0.359 -12.602 1 96.75 178 ASN B O 1
ATOM 3662 N N . ASP B 1 179 ? 4.199 2.197 -13.867 1 93.75 179 ASP B N 1
ATOM 3663 C CA . ASP B 1 179 ? 5.348 2.832 -13.234 1 93.75 179 ASP B CA 1
ATOM 3664 C C . ASP B 1 179 ? 4.938 3.543 -11.945 1 93.75 179 ASP B C 1
ATOM 3666 O O . ASP B 1 179 ? 5.277 4.707 -11.734 1 93.75 179 ASP B O 1
ATOM 3670 N N . TRP B 1 180 ? 4.289 2.789 -11.016 1 95.31 180 TRP B N 1
ATOM 3671 C CA . TRP B 1 180 ? 3.803 3.412 -9.789 1 95.31 180 TRP B CA 1
ATOM 3672 C C . TRP B 1 180 ? 4.527 2.854 -8.57 1 95.31 180 TRP B C 1
ATOM 3674 O O . TRP B 1 180 ? 4.156 3.143 -7.43 1 95.31 180 TRP B O 1
ATOM 3684 N N . THR B 1 181 ? 5.473 1.989 -8.773 1 94.94 181 THR B N 1
ATOM 3685 C CA . THR B 1 181 ? 6.43 1.563 -7.762 1 94.94 181 THR B CA 1
ATOM 3686 C C . THR B 1 181 ? 7.859 1.852 -8.211 1 94.94 181 THR B C 1
ATOM 3688 O O . THR B 1 181 ? 8.086 2.258 -9.352 1 94.94 181 THR B O 1
ATOM 3691 N N . LEU B 1 182 ? 8.797 1.734 -7.305 1 92.19 182 LEU B N 1
ATOM 3692 C CA . LEU B 1 182 ? 10.188 2.031 -7.621 1 92.19 182 LEU B CA 1
ATOM 3693 C C . LEU B 1 182 ? 10.672 1.2 -8.805 1 92.19 182 LEU B C 1
ATOM 3695 O O . LEU B 1 182 ? 11.461 1.673 -9.625 1 92.19 182 LEU B O 1
ATOM 3699 N N . HIS B 1 183 ? 10.148 -0.052 -8.891 1 94.69 183 HIS B N 1
ATOM 3700 C CA . HIS B 1 183 ? 10.68 -0.954 -9.914 1 94.69 183 HIS B CA 1
ATOM 3701 C C . HIS B 1 183 ? 9.562 -1.454 -10.828 1 94.69 183 HIS B C 1
ATOM 3703 O O . HIS B 1 183 ? 9.68 -2.525 -11.43 1 94.69 183 HIS B O 1
ATOM 3709 N N . GLY B 1 184 ? 8.477 -0.728 -10.914 1 96.06 184 GLY B N 1
ATOM 3710 C CA . GLY B 1 184 ? 7.461 -0.993 -11.922 1 96.06 184 GLY B CA 1
ATOM 3711 C C . GLY B 1 184 ? 7.832 -0.466 -13.297 1 96.06 184 GLY B C 1
ATOM 3712 O O . GLY B 1 184 ? 8.75 0.345 -13.43 1 96.06 184 GLY B O 1
ATOM 3713 N N . ILE B 1 185 ? 7.152 -0.972 -14.281 1 97.06 185 ILE B N 1
ATOM 3714 C CA . ILE B 1 185 ? 7.402 -0.494 -15.641 1 97.06 185 ILE B CA 1
ATOM 3715 C C . ILE B 1 185 ? 6.082 -0.103 -16.297 1 97.06 185 ILE B C 1
ATOM 3717 O O . ILE B 1 185 ? 5.035 -0.678 -15.992 1 97.06 185 ILE B O 1
ATOM 3721 N N . SER B 1 186 ? 6.117 0.835 -17.172 1 96.75 186 SER B N 1
ATOM 3722 C CA . SER B 1 186 ? 4.922 1.332 -17.844 1 96.75 186 SER B CA 1
ATOM 3723 C C . SER B 1 186 ? 4.562 0.466 -19.047 1 96.75 186 SER B C 1
ATOM 3725 O O . SER B 1 186 ? 5.297 0.433 -20.047 1 96.75 186 SER B O 1
ATOM 3727 N N . CYS B 1 187 ? 3.502 -0.235 -18.953 1 98.56 187 CYS B N 1
ATOM 3728 C CA . CYS B 1 187 ? 2.963 -1.074 -20.031 1 98.56 187 CYS B CA 1
ATOM 3729 C C . CYS B 1 187 ? 1.507 -0.726 -20.312 1 98.56 187 CYS B C 1
ATOM 3731 O O . CYS B 1 187 ? 0.614 -1.546 -20.094 1 98.56 187 CYS B O 1
ATOM 3733 N N . GLU B 1 188 ? 1.246 0.416 -20.922 1 98 188 GLU B N 1
ATOM 3734 C CA . GLU B 1 188 ? -0.096 0.961 -21.109 1 98 188 GLU B CA 1
ATOM 3735 C C . GLU B 1 188 ? -0.972 0.01 -21.922 1 98 188 GLU B C 1
ATOM 3737 O O . GLU B 1 188 ? -2.145 -0.19 -21.594 1 98 188 GLU B O 1
ATOM 3742 N N . PRO B 1 189 ? -0.484 -0.638 -23.031 1 98.69 189 PRO B N 1
ATOM 3743 C CA . PRO B 1 189 ? -1.34 -1.577 -23.75 1 98.69 189 PRO B CA 1
ATOM 3744 C C . PRO B 1 189 ? -1.834 -2.727 -22.875 1 98.69 189 PRO B C 1
ATOM 3746 O O . PRO B 1 189 ? -2.961 -3.197 -23.047 1 98.69 189 PRO B O 1
ATOM 3749 N N . VAL B 1 190 ? -0.995 -3.186 -21.938 1 98.88 190 VAL B N 1
ATOM 3750 C CA . VAL B 1 190 ? -1.382 -4.258 -21.016 1 98.88 190 VAL B CA 1
ATOM 3751 C C . VAL B 1 190 ? -2.484 -3.768 -20.078 1 98.88 190 VAL B C 1
ATOM 3753 O O . VAL B 1 190 ? -3.504 -4.441 -19.906 1 98.88 190 VAL B O 1
ATOM 3756 N N . LEU B 1 191 ? -2.283 -2.582 -19.562 1 98.56 191 LEU B N 1
ATOM 3757 C CA . LEU B 1 191 ? -3.248 -2.004 -18.641 1 98.56 191 LEU B CA 1
ATOM 3758 C C . LEU B 1 191 ? -4.59 -1.771 -19.328 1 98.56 191 LEU B C 1
ATOM 3760 O O . LEU B 1 191 ? -5.645 -2.062 -18.75 1 98.56 191 LEU B O 1
ATOM 3764 N N . GLY B 1 192 ? -4.508 -1.206 -20.516 1 98.56 192 GLY B N 1
ATOM 3765 C CA . GLY B 1 192 ? -5.727 -1 -21.281 1 98.56 192 GLY B CA 1
ATOM 3766 C C . GLY B 1 192 ? -6.48 -2.287 -21.562 1 98.56 192 GLY B C 1
ATOM 3767 O O . GLY B 1 192 ? -7.707 -2.334 -21.438 1 98.56 192 GLY B O 1
ATOM 3768 N N . LEU B 1 193 ? -5.77 -3.312 -21.922 1 98.75 193 LEU B N 1
ATOM 3769 C CA . LEU B 1 193 ? -6.375 -4.605 -22.219 1 98.75 193 LEU B CA 1
ATOM 3770 C C . LEU B 1 193 ? -7.062 -5.184 -20.984 1 98.75 193 LEU B C 1
ATOM 3772 O O . LEU B 1 193 ? -8.195 -5.672 -21.078 1 98.75 193 LEU B O 1
ATOM 3776 N N . ILE B 1 194 ? -6.414 -5.16 -19.844 1 98.69 194 ILE B N 1
ATOM 3777 C CA . ILE B 1 194 ? -6.98 -5.664 -18.594 1 98.69 194 ILE B CA 1
ATOM 3778 C C . ILE B 1 194 ? -8.305 -4.965 -18.312 1 98.69 194 ILE B C 1
ATOM 3780 O O . ILE B 1 194 ? -9.289 -5.613 -17.938 1 98.69 194 ILE B O 1
ATOM 3784 N N . ALA B 1 195 ? -8.383 -3.688 -18.547 1 98 195 ALA B N 1
ATOM 3785 C CA . ALA B 1 195 ? -9.539 -2.861 -18.219 1 98 195 ALA B CA 1
ATOM 3786 C C . ALA B 1 195 ? -10.727 -3.195 -19.109 1 98 195 ALA B C 1
ATOM 3788 O O . ALA B 1 195 ? -11.875 -2.875 -18.781 1 98 195 ALA B O 1
ATOM 3789 N N . GLU B 1 196 ? -10.5 -3.766 -20.234 1 98.06 196 GLU B N 1
ATOM 3790 C CA . GLU B 1 196 ? -11.555 -4.078 -21.188 1 98.06 196 GLU B CA 1
ATOM 3791 C C . GLU B 1 196 ? -12.383 -5.277 -20.734 1 98.06 196 GLU B C 1
ATOM 3793 O O . GLU B 1 196 ? -13.461 -5.531 -21.266 1 98.06 196 GLU B O 1
ATOM 3798 N N . TYR B 1 197 ? -11.875 -6.02 -19.797 1 98.44 197 TYR B N 1
ATOM 3799 C CA . TYR B 1 197 ? -12.555 -7.234 -19.375 1 98.44 197 TYR B CA 1
ATOM 3800 C C . TYR B 1 197 ? -13.031 -7.109 -17.922 1 98.44 197 TYR B C 1
ATOM 3802 O O . TYR B 1 197 ? -12.258 -7.324 -16.984 1 98.44 197 TYR B O 1
ATOM 3810 N N . PRO B 1 198 ? -14.289 -6.867 -17.734 1 96.69 198 PRO B N 1
ATOM 3811 C CA . PRO B 1 198 ? -14.82 -6.555 -16.406 1 96.69 198 PRO B CA 1
ATOM 3812 C C . PRO B 1 198 ? -14.695 -7.727 -15.438 1 96.69 198 PRO B C 1
ATOM 3814 O O . PRO B 1 198 ? -14.672 -7.523 -14.219 1 96.69 198 PRO B O 1
ATOM 3817 N N . ASN B 1 199 ? -14.531 -8.914 -15.984 1 97.69 199 ASN B N 1
ATOM 3818 C CA . ASN B 1 199 ? -14.492 -10.07 -15.102 1 97.69 199 ASN B CA 1
ATOM 3819 C C . ASN B 1 199 ? -13.086 -10.328 -14.57 1 97.69 199 ASN B C 1
ATOM 3821 O O . ASN B 1 199 ? -12.891 -11.188 -13.711 1 97.69 199 ASN B O 1
ATOM 3825 N N . VAL B 1 200 ? -12.086 -9.641 -15.102 1 98.5 200 VAL B N 1
ATOM 3826 C CA . VAL B 1 200 ? -10.805 -9.641 -14.406 1 98.5 200 VAL B CA 1
ATOM 3827 C C . VAL B 1 200 ? -10.945 -8.93 -13.062 1 98.5 200 VAL B C 1
ATOM 3829 O O . VAL B 1 200 ? -11.031 -7.703 -13 1 98.5 200 VAL B O 1
ATOM 3832 N N . ARG B 1 201 ? -10.883 -9.68 -12.055 1 97.88 201 ARG B N 1
ATOM 3833 C CA . ARG B 1 201 ? -11.266 -9.195 -10.734 1 97.88 201 ARG B CA 1
ATOM 3834 C C . ARG B 1 201 ? -10.102 -8.5 -10.039 1 97.88 201 ARG B C 1
ATOM 3836 O O . ARG B 1 201 ? -10.297 -7.57 -9.266 1 97.88 201 ARG B O 1
ATOM 3843 N N . ALA B 1 202 ? -8.898 -9.023 -10.305 1 98.38 202 ALA B N 1
ATOM 3844 C CA . ALA B 1 202 ? -7.727 -8.438 -9.648 1 98.38 202 ALA B CA 1
ATOM 3845 C C . ALA B 1 202 ? -6.438 -8.898 -10.328 1 98.38 202 ALA B C 1
ATOM 3847 O O . ALA B 1 202 ? -6.402 -9.953 -10.969 1 98.38 202 ALA B O 1
ATOM 3848 N N . VAL B 1 203 ? -5.473 -8.078 -10.164 1 98.88 203 VAL B N 1
ATOM 3849 C CA . VAL B 1 203 ? -4.113 -8.383 -10.586 1 98.88 203 VAL B CA 1
ATOM 3850 C C . VAL B 1 203 ? -3.184 -8.422 -9.375 1 98.88 203 VAL B C 1
ATOM 3852 O O . VAL B 1 203 ? -3.244 -7.539 -8.516 1 98.88 203 VAL B O 1
ATOM 3855 N N . PHE B 1 204 ? -2.316 -9.422 -9.312 1 98.88 204 PHE B N 1
ATOM 3856 C CA . PHE B 1 204 ? -1.413 -9.594 -8.188 1 98.88 204 PHE B CA 1
ATOM 3857 C C . PHE B 1 204 ? 0.04 -9.477 -8.633 1 98.88 204 PHE B C 1
ATOM 3859 O O . PHE B 1 204 ? 0.425 -10.031 -9.664 1 98.88 204 PHE B O 1
ATOM 3866 N N . HIS B 1 205 ? 0.81 -8.758 -7.777 1 98.75 205 HIS B N 1
ATOM 3867 C CA . HIS B 1 205 ? 2.225 -8.539 -8.062 1 98.75 205 HIS B CA 1
ATOM 3868 C C . HIS B 1 205 ? 3.096 -8.977 -6.891 1 98.75 205 HIS B C 1
ATOM 3870 O O . HIS B 1 205 ? 2.586 -9.266 -5.805 1 98.75 205 HIS B O 1
ATOM 3876 N N . GLY B 1 206 ? 4.422 -9.125 -7.109 1 98.19 206 GLY B N 1
ATOM 3877 C CA . GLY B 1 206 ? 5.531 -9.141 -6.172 1 98.19 206 GLY B CA 1
ATOM 3878 C C . GLY B 1 206 ? 6.586 -8.094 -6.473 1 98.19 206 GLY B C 1
ATOM 3879 O O . GLY B 1 206 ? 6.27 -6.91 -6.625 1 98.19 206 GLY B O 1
ATOM 3880 N N . HIS B 1 207 ? 7.801 -8.383 -6.441 1 97.94 207 HIS B N 1
ATOM 3881 C CA . HIS B 1 207 ? 8.914 -7.645 -7.012 1 97.94 207 HIS B CA 1
ATOM 3882 C C . HIS B 1 207 ? 9.328 -6.484 -6.109 1 97.94 207 HIS B C 1
ATOM 3884 O O . HIS B 1 207 ? 10.484 -6.398 -5.691 1 97.94 207 HIS B O 1
ATOM 3890 N N . ASP B 1 208 ? 8.414 -5.594 -5.824 1 95.69 208 ASP B N 1
ATOM 3891 C CA . ASP B 1 208 ? 8.695 -4.492 -4.906 1 95.69 208 ASP B CA 1
ATOM 3892 C C . ASP B 1 208 ? 8.414 -4.895 -3.461 1 95.69 208 ASP B C 1
ATOM 3894 O O . ASP B 1 208 ? 7.273 -4.848 -3.006 1 95.69 208 ASP B O 1
ATOM 3898 N N . HIS B 1 209 ? 9.477 -5.109 -2.721 1 94.56 209 HIS B N 1
ATOM 3899 C CA . HIS B 1 209 ? 9.383 -5.816 -1.446 1 94.56 209 HIS B CA 1
ATOM 3900 C C . HIS B 1 209 ? 8.766 -4.93 -0.37 1 94.56 209 HIS B C 1
ATOM 3902 O O . HIS B 1 209 ? 8.359 -5.422 0.686 1 94.56 209 HIS B O 1
ATOM 3908 N N . ASP B 1 210 ? 8.734 -3.654 -0.621 1 91.56 210 ASP B N 1
ATOM 3909 C CA . ASP B 1 210 ? 8.188 -2.758 0.396 1 91.56 210 ASP B CA 1
ATOM 3910 C C . ASP B 1 210 ? 6.766 -2.334 0.05 1 91.56 210 ASP B C 1
ATOM 3912 O O . ASP B 1 210 ? 6.199 -1.447 0.695 1 91.56 210 ASP B O 1
ATOM 3916 N N . VAL B 1 211 ? 6.242 -2.898 -0.988 1 94.5 211 VAL B N 1
ATOM 3917 C CA . VAL B 1 211 ? 4.871 -2.619 -1.393 1 94.5 211 VAL B CA 1
ATOM 3918 C C . VAL B 1 211 ? 3.996 -3.844 -1.135 1 94.5 211 VAL B C 1
ATOM 3920 O O . VAL B 1 211 ? 4.328 -4.953 -1.563 1 94.5 211 VAL B O 1
ATOM 3923 N N . ASP B 1 212 ? 2.881 -3.609 -0.402 1 93.5 212 ASP B N 1
ATOM 3924 C CA . ASP B 1 212 ? 2.105 -4.793 -0.042 1 93.5 212 ASP B CA 1
ATOM 3925 C C . ASP B 1 212 ? 0.617 -4.469 0.052 1 93.5 212 ASP B C 1
ATOM 3927 O O . ASP B 1 212 ? -0.16 -5.25 0.607 1 93.5 212 ASP B O 1
ATOM 3931 N N . GLY B 1 213 ? 0.15 -3.48 -0.476 1 93.56 213 GLY B N 1
ATOM 3932 C CA . GLY B 1 213 ? -1.238 -3.057 -0.381 1 93.56 213 GLY B CA 1
ATOM 3933 C C . GLY B 1 213 ? -1.981 -3.148 -1.7 1 93.56 213 GLY B C 1
ATOM 3934 O O . GLY B 1 213 ? -1.842 -4.133 -2.43 1 93.56 213 GLY B O 1
ATOM 3935 N N . ILE B 1 214 ? -2.857 -2.125 -1.895 1 94.94 214 ILE B N 1
ATOM 3936 C CA . ILE B 1 214 ? -3.744 -2.127 -3.053 1 94.94 214 ILE B CA 1
ATOM 3937 C C . ILE B 1 214 ? -3.646 -0.787 -3.779 1 94.94 214 ILE B C 1
ATOM 3939 O O . ILE B 1 214 ? -3.48 0.259 -3.146 1 94.94 214 ILE B O 1
ATOM 3943 N N . MET B 1 215 ? -3.707 -0.85 -5.043 1 95.88 215 MET B N 1
ATOM 3944 C CA . MET B 1 215 ? -3.922 0.307 -5.906 1 95.88 215 MET B CA 1
ATOM 3945 C C . MET B 1 215 ? -4.926 -0.014 -7.008 1 95.88 215 MET B C 1
ATOM 3947 O O . MET B 1 215 ? -5.305 -1.173 -7.191 1 95.88 215 MET B O 1
ATOM 3951 N N . ARG B 1 216 ? -5.352 1.039 -7.652 1 95.62 216 ARG B N 1
ATOM 3952 C CA . ARG B 1 216 ? -6.324 0.83 -8.719 1 95.62 216 ARG B CA 1
ATOM 3953 C C . ARG B 1 216 ? -5.922 1.583 -9.984 1 95.62 216 ARG B C 1
ATOM 3955 O O . ARG B 1 216 ? -5.293 2.641 -9.906 1 95.62 216 ARG B O 1
ATOM 3962 N N . ASN B 1 217 ? -6.227 1.064 -11.047 1 96 217 ASN B N 1
ATOM 3963 C CA . ASN B 1 217 ? -6.141 1.648 -12.383 1 96 217 ASN B CA 1
ATOM 3964 C C . ASN B 1 217 ? -7.383 1.34 -13.211 1 96 217 ASN B C 1
ATOM 3966 O O . ASN B 1 217 ? -7.742 0.175 -13.391 1 96 217 ASN B O 1
ATOM 3970 N N . ARG B 1 218 ? -8.078 2.389 -13.617 1 93.94 218 ARG B N 1
ATOM 3971 C CA . ARG B 1 218 ? -9.352 2.221 -14.297 1 93.94 218 ARG B CA 1
ATOM 3972 C C . ARG B 1 218 ? -10.281 1.304 -13.508 1 93.94 218 ARG B C 1
ATOM 3974 O O . ARG B 1 218 ? -10.875 0.379 -14.07 1 93.94 218 ARG B O 1
ATOM 3981 N N . LYS B 1 219 ? -10.203 1.493 -12.188 1 89.38 219 LYS B N 1
ATOM 3982 C CA . LYS B 1 219 ? -11.094 0.885 -11.203 1 89.38 219 LYS B CA 1
ATOM 3983 C C . LYS B 1 219 ? -10.719 -0.571 -10.945 1 89.38 219 LYS B C 1
ATOM 3985 O O . LYS B 1 219 ? -11.344 -1.243 -10.125 1 89.38 219 LYS B O 1
ATOM 3990 N N . LYS B 1 220 ? -9.727 -1.094 -11.664 1 95.69 220 LYS B N 1
ATOM 3991 C CA . LYS B 1 220 ? -9.25 -2.459 -11.461 1 95.69 220 LYS B CA 1
ATOM 3992 C C . LYS B 1 220 ? -8.266 -2.531 -10.297 1 95.69 220 LYS B C 1
ATOM 3994 O O . LYS B 1 220 ? -7.34 -1.72 -10.211 1 95.69 220 LYS B O 1
ATOM 3999 N N . PRO B 1 221 ? -8.492 -3.494 -9.406 1 97.25 221 PRO B N 1
ATOM 4000 C CA . PRO B 1 221 ? -7.562 -3.617 -8.281 1 97.25 221 PRO B CA 1
ATOM 4001 C C . PRO B 1 221 ? -6.246 -4.289 -8.672 1 97.25 221 PRO B C 1
ATOM 4003 O O . PRO B 1 221 ? -6.254 -5.316 -9.352 1 97.25 221 PRO B O 1
ATOM 4006 N N . TYR B 1 222 ? -5.215 -3.709 -8.273 1 98.12 222 TYR B N 1
ATOM 4007 C CA . TYR B 1 222 ? -3.861 -4.254 -8.312 1 98.12 222 TYR B CA 1
ATOM 4008 C C . TYR B 1 222 ? -3.297 -4.426 -6.91 1 98.12 222 TYR B C 1
ATOM 4010 O O . TYR B 1 222 ? -3.316 -3.486 -6.105 1 98.12 222 TYR B O 1
ATOM 4018 N N . LEU B 1 223 ? -2.771 -5.602 -6.613 1 98.06 223 LEU B N 1
ATOM 4019 C CA . LEU B 1 223 ? -2.369 -5.93 -5.25 1 98.06 223 LEU B CA 1
ATOM 4020 C C . LEU B 1 223 ? -0.925 -6.418 -5.211 1 98.06 223 LEU B C 1
ATOM 4022 O O . LEU B 1 223 ? -0.423 -6.961 -6.199 1 98.06 223 LEU B O 1
ATOM 4026 N N . TRP B 1 224 ? -0.308 -6.23 -4.043 1 97.62 224 TRP B N 1
ATOM 4027 C CA . TRP B 1 224 ? 1.036 -6.727 -3.77 1 97.62 224 TRP B CA 1
ATOM 4028 C C . TRP B 1 224 ? 1.054 -7.59 -2.512 1 97.62 224 TRP B C 1
ATOM 4030 O O . TRP B 1 224 ? 0.248 -7.383 -1.6 1 97.62 224 TRP B O 1
ATOM 4040 N N . SER B 1 225 ? 2.033 -8.492 -2.502 1 94.44 225 SER B N 1
ATOM 4041 C CA . SER B 1 225 ? 2.158 -9.391 -1.357 1 94.44 225 SER B CA 1
ATOM 4042 C C . SER B 1 225 ? 3.443 -9.117 -0.581 1 94.44 225 SER B C 1
ATOM 4044 O O . SER B 1 225 ? 3.783 -9.859 0.345 1 94.44 225 SER B O 1
ATOM 4046 N N . GLY B 1 226 ? 4.148 -8.109 -0.964 1 93.88 226 GLY B N 1
ATOM 4047 C CA . GLY B 1 226 ? 5.457 -7.926 -0.353 1 93.88 226 GLY B CA 1
ATOM 4048 C C . GLY B 1 226 ? 6.445 -9.016 -0.722 1 93.88 226 GLY B C 1
ATOM 4049 O O . GLY B 1 226 ? 6.688 -9.266 -1.904 1 93.88 226 GLY B O 1
ATOM 4050 N N . HIS B 1 227 ? 6.988 -9.68 0.349 1 97.19 227 HIS B N 1
ATOM 4051 C CA . HIS B 1 227 ? 7.973 -10.742 0.207 1 97.19 227 HIS B CA 1
ATOM 4052 C C . HIS B 1 227 ? 7.93 -11.695 1.396 1 97.19 227 HIS B C 1
ATOM 4054 O O . HIS B 1 227 ? 7.535 -11.305 2.496 1 97.19 227 HIS B O 1
ATOM 4060 N N . PHE B 1 228 ? 8.336 -12.938 1.125 1 97.94 228 PHE B N 1
ATOM 4061 C CA . PHE B 1 228 ? 8.43 -13.82 2.281 1 97.94 228 PHE B CA 1
ATOM 4062 C C . PHE B 1 228 ? 9.875 -14.211 2.549 1 97.94 228 PHE B C 1
ATOM 4064 O O . PHE B 1 228 ? 10.188 -14.766 3.604 1 97.94 228 PHE B O 1
ATOM 4071 N N . GLY B 1 229 ? 10.672 -13.938 1.521 1 96.56 229 GLY B N 1
ATOM 4072 C CA . GLY B 1 229 ? 12.094 -14.188 1.644 1 96.56 229 GLY B CA 1
ATOM 4073 C C . GLY B 1 229 ? 12.945 -12.984 1.264 1 96.56 229 GLY B C 1
ATOM 4074 O O . GLY B 1 229 ? 12.43 -11.867 1.145 1 96.56 229 GLY B O 1
ATOM 4075 N N . GLY B 1 230 ? 14.211 -13.227 1.149 1 91.31 230 GLY B N 1
ATOM 4076 C CA . GLY B 1 230 ? 15.133 -12.148 0.847 1 91.31 230 GLY B CA 1
ATOM 4077 C C . GLY B 1 230 ? 15.547 -11.352 2.072 1 91.31 230 GLY B C 1
ATOM 4078 O O . GLY B 1 230 ? 15.133 -11.664 3.189 1 91.31 230 GLY B O 1
ATOM 4079 N N . SER B 1 231 ? 16.359 -10.344 1.855 1 87.38 231 SER B N 1
ATOM 4080 C CA . SER B 1 231 ? 16.953 -9.656 2.992 1 87.38 231 SER B CA 1
ATOM 4081 C C . SER B 1 231 ? 16.5 -8.203 3.057 1 87.38 231 SER B C 1
ATOM 4083 O O . SER B 1 231 ? 17.031 -7.418 3.85 1 87.38 231 SER B O 1
ATOM 4085 N N . TRP B 1 232 ? 15.539 -7.809 2.229 1 87.56 232 TRP B N 1
ATOM 4086 C CA . TRP B 1 232 ? 15.102 -6.414 2.205 1 87.56 232 TRP B CA 1
ATOM 4087 C C . TRP B 1 232 ? 13.594 -6.32 2.029 1 87.56 232 TRP B C 1
ATOM 4089 O O . TRP B 1 232 ? 12.93 -7.316 1.715 1 87.56 232 TRP B O 1
ATOM 4099 N N . GLY B 1 233 ? 13.062 -5.113 2.391 1 89.62 233 GLY B N 1
ATOM 4100 C CA . GLY B 1 233 ? 11.641 -4.902 2.188 1 89.62 233 GLY B CA 1
ATOM 4101 C C . GLY B 1 233 ? 10.875 -4.691 3.484 1 89.62 233 GLY B C 1
ATOM 4102 O O . GLY B 1 233 ? 11.438 -4.199 4.465 1 89.62 233 GLY B O 1
ATOM 4103 N N . SER B 1 234 ? 9.594 -4.992 3.396 1 87.94 234 SER B N 1
ATOM 4104 C CA . SER B 1 234 ? 8.703 -4.816 4.539 1 87.94 234 SER B CA 1
ATOM 4105 C C . SER B 1 234 ? 9.219 -5.551 5.766 1 87.94 234 SER B C 1
ATOM 4107 O O . SER B 1 234 ? 9.789 -6.637 5.652 1 87.94 234 SER B O 1
ATOM 4109 N N . PRO B 1 235 ? 8.898 -5.039 6.898 1 89.31 235 PRO B N 1
ATOM 4110 C CA . PRO B 1 235 ? 9.438 -5.637 8.117 1 89.31 235 PRO B CA 1
ATOM 4111 C C . PRO B 1 235 ? 8.75 -6.945 8.492 1 89.31 235 PRO B C 1
ATOM 4113 O O . PRO B 1 235 ? 9.234 -7.676 9.359 1 89.31 235 PRO B O 1
ATOM 4116 N N . HIS B 1 236 ? 7.699 -7.215 7.816 1 92.38 236 HIS B N 1
ATOM 4117 C CA . HIS B 1 236 ? 6.957 -8.43 8.141 1 92.38 236 HIS B CA 1
ATOM 4118 C C . HIS B 1 236 ? 6.82 -9.336 6.922 1 92.38 236 HIS B C 1
ATOM 4120 O O . HIS B 1 236 ? 5.832 -9.258 6.191 1 92.38 236 HIS B O 1
ATOM 4126 N N . PRO B 1 237 ? 7.801 -10.25 6.742 1 95.44 237 PRO B N 1
ATOM 4127 C CA . PRO B 1 237 ? 7.582 -11.219 5.672 1 95.44 237 PRO B CA 1
ATOM 4128 C C . PRO B 1 237 ? 6.199 -11.867 5.734 1 95.44 237 PRO B C 1
ATOM 4130 O O . PRO B 1 237 ? 5.711 -12.18 6.824 1 95.44 237 PRO B O 1
ATOM 4133 N N . GLY B 1 238 ? 5.605 -11.953 4.59 1 96.81 238 GLY B N 1
ATOM 4134 C CA . GLY B 1 238 ? 4.227 -12.414 4.633 1 96.81 238 GLY B CA 1
ATOM 4135 C C . GLY B 1 238 ? 3.748 -12.992 3.316 1 96.81 238 GLY B C 1
ATOM 4136 O O . GLY B 1 238 ? 4.555 -13.258 2.422 1 96.81 238 GLY B O 1
ATOM 4137 N N . PHE B 1 239 ? 2.488 -13.352 3.277 1 98.5 239 PHE B N 1
ATOM 4138 C CA . PHE B 1 239 ? 1.766 -13.859 2.117 1 98.5 239 PHE B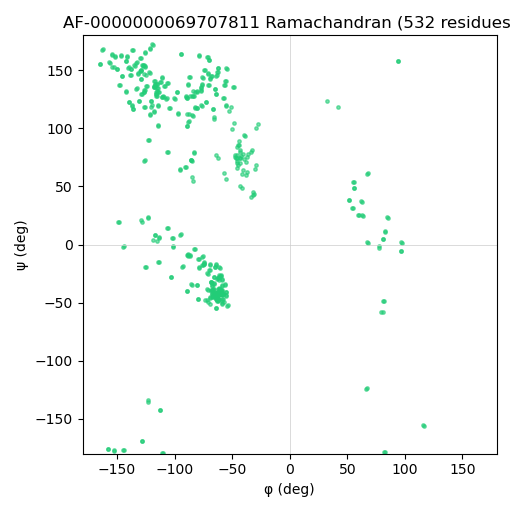 CA 1
ATOM 4139 C C . PHE B 1 239 ? 0.335 -13.328 2.098 1 98.5 239 PHE B C 1
ATOM 4141 O O . PHE B 1 239 ? -0.19 -12.906 3.131 1 98.5 239 PHE B O 1
ATOM 4148 N N . ARG B 1 240 ? -0.246 -13.336 0.945 1 98.5 240 ARG B N 1
ATOM 4149 C CA . ARG B 1 240 ? -1.596 -12.797 0.798 1 98.5 240 ARG B CA 1
ATOM 4150 C C . ARG B 1 240 ? -2.605 -13.914 0.555 1 98.5 240 ARG B C 1
ATOM 4152 O O . ARG B 1 240 ? -2.352 -14.828 -0.235 1 98.5 240 ARG B O 1
ATOM 4159 N N . VAL B 1 241 ? -3.701 -13.812 1.23 1 98.12 241 VAL B N 1
ATOM 4160 C CA . VAL B 1 241 ? -4.809 -14.742 1.059 1 98.12 241 VAL B CA 1
ATOM 4161 C C . VAL B 1 241 ? -5.941 -14.07 0.285 1 98.12 241 VAL B C 1
ATOM 4163 O O . VAL B 1 241 ? -6.238 -12.898 0.51 1 98.12 241 VAL B O 1
ATOM 4166 N N . CYS B 1 242 ? -6.539 -14.766 -0.601 1 98 242 CYS B N 1
ATOM 4167 C CA . CYS B 1 242 ? -7.715 -14.305 -1.328 1 98 242 CYS B CA 1
ATOM 4168 C C . CYS B 1 242 ? -8.859 -15.312 -1.217 1 98 242 CYS B C 1
ATOM 4170 O O . CYS B 1 242 ? -8.656 -16.5 -1.427 1 98 242 CYS B O 1
ATOM 4172 N N . GLU B 1 243 ? -10 -14.812 -0.881 1 97.25 243 GLU B N 1
ATOM 4173 C CA . GLU B 1 243 ? -11.188 -15.641 -0.716 1 97.25 243 GLU B CA 1
ATOM 4174 C C . GLU B 1 243 ? -12.344 -15.125 -1.564 1 97.25 243 GLU B C 1
ATOM 4176 O O . GLU B 1 243 ? -12.617 -13.922 -1.589 1 97.25 243 GLU B O 1
ATOM 4181 N N . VAL B 1 244 ? -12.961 -16.062 -2.252 1 96.94 244 VAL B N 1
ATOM 4182 C CA . VAL B 1 244 ? -14.203 -15.773 -2.963 1 96.94 244 VAL B CA 1
ATOM 4183 C C . VAL B 1 244 ? -15.367 -16.5 -2.291 1 96.94 244 VAL B C 1
ATOM 4185 O O . VAL B 1 244 ? -15.312 -17.719 -2.092 1 96.94 244 VAL B O 1
ATOM 4188 N N . GLY B 1 245 ? -16.359 -15.711 -1.989 1 94.81 245 GLY B N 1
ATOM 4189 C CA . GLY B 1 245 ? -17.516 -16.281 -1.312 1 94.81 245 GLY B CA 1
ATOM 4190 C C . GLY B 1 245 ? -18.625 -16.688 -2.264 1 94.81 245 GLY B C 1
ATOM 4191 O O . GLY B 1 245 ? -18.641 -16.266 -3.422 1 94.81 245 GLY B O 1
ATOM 4192 N N . GLN B 1 246 ? -19.5 -17.5 -1.693 1 92.5 246 GLN B N 1
ATOM 4193 C CA . GLN B 1 246 ? -20.688 -17.906 -2.434 1 92.5 246 GLN B CA 1
ATOM 4194 C C . GLN B 1 246 ? -21.547 -16.688 -2.799 1 92.5 246 GLN B C 1
ATOM 4196 O O . GLN B 1 246 ? -22.219 -16.688 -3.834 1 92.5 246 GLN B O 1
ATOM 4201 N N . ASP B 1 247 ? -21.469 -15.656 -2.006 1 90 247 ASP B N 1
ATOM 4202 C CA . ASP B 1 247 ? -22.266 -14.445 -2.203 1 90 247 ASP B CA 1
ATOM 4203 C C . ASP B 1 247 ? -21.609 -13.523 -3.238 1 90 247 ASP B C 1
ATOM 4205 O O . ASP B 1 247 ? -22.141 -12.453 -3.537 1 90 247 ASP B O 1
ATOM 4209 N N . GLY B 1 248 ? -20.453 -13.875 -3.717 1 88.56 248 GLY B N 1
ATOM 4210 C CA . GLY B 1 248 ? -19.781 -13.086 -4.734 1 88.56 248 GLY B CA 1
ATOM 4211 C C . GLY B 1 248 ? -18.75 -12.125 -4.164 1 88.56 248 GLY B C 1
ATOM 4212 O O . GLY B 1 248 ? -17.969 -11.531 -4.906 1 88.56 248 GLY B O 1
ATOM 4213 N N . LYS B 1 249 ? -18.719 -12.078 -2.908 1 91.19 249 LYS B N 1
ATOM 4214 C CA . LYS B 1 249 ? -17.719 -11.211 -2.271 1 91.19 249 LYS B CA 1
ATOM 4215 C C . LYS B 1 249 ? -16.312 -11.758 -2.445 1 91.19 249 LYS B C 1
ATOM 4217 O O . LYS B 1 249 ? -16.094 -12.969 -2.357 1 91.19 249 LYS B O 1
ATOM 4222 N N . VAL B 1 250 ? -15.445 -10.875 -2.746 1 94.75 250 VAL B N 1
ATOM 4223 C CA . VAL B 1 250 ? -14.031 -11.234 -2.832 1 94.75 250 VAL B CA 1
ATOM 4224 C C . VAL B 1 250 ? -13.227 -10.406 -1.836 1 94.75 250 VAL B C 1
ATOM 4226 O O . VAL B 1 250 ? -13.281 -9.172 -1.854 1 94.75 250 VAL B O 1
ATOM 4229 N N . VAL B 1 251 ? -12.477 -11.102 -0.94 1 95.25 251 VAL B N 1
ATOM 4230 C CA . VAL B 1 251 ? -11.656 -10.422 0.058 1 95.25 251 VAL B CA 1
ATOM 4231 C C . VAL B 1 251 ? -10.219 -10.93 -0.034 1 95.25 251 VAL B C 1
ATOM 4233 O O . VAL B 1 251 ? -9.977 -12.078 -0.398 1 95.25 251 VAL B O 1
ATOM 4236 N N . THR B 1 252 ? -9.312 -10.055 0.236 1 96.69 252 THR B N 1
ATOM 4237 C CA . THR B 1 252 ? -7.902 -10.43 0.31 1 96.69 252 THR B CA 1
ATOM 4238 C C . THR B 1 252 ? -7.219 -9.734 1.484 1 96.69 252 THR B C 1
ATOM 4240 O O . THR B 1 252 ? -7.578 -8.609 1.838 1 96.69 252 THR B O 1
ATOM 4243 N N . TYR B 1 253 ? -6.293 -10.461 2.041 1 95.88 253 TYR B N 1
ATOM 4244 C CA . TYR B 1 253 ? -5.578 -9.891 3.178 1 95.88 253 TYR B CA 1
ATOM 4245 C C . TYR B 1 253 ? -4.156 -10.43 3.258 1 95.88 253 TYR B C 1
ATOM 4247 O O . TYR B 1 253 ? -3.887 -11.555 2.818 1 95.88 253 TYR B O 1
ATOM 4255 N N . LEU B 1 254 ? -3.305 -9.617 3.801 1 96.62 254 LEU B N 1
ATOM 4256 C CA . LEU B 1 254 ? -1.897 -9.953 3.988 1 96.62 254 LEU B CA 1
ATOM 4257 C C . LEU B 1 254 ? -1.643 -10.445 5.41 1 96.62 254 LEU B C 1
ATOM 4259 O O . LEU B 1 254 ? -2.045 -9.797 6.379 1 96.62 254 LEU B O 1
ATOM 4263 N N . LYS B 1 255 ? -0.963 -11.562 5.516 1 96.75 255 LYS B N 1
ATOM 4264 C CA . LYS B 1 255 ? -0.645 -12.133 6.82 1 96.75 255 LYS B CA 1
ATOM 4265 C C . LYS B 1 255 ? 0.864 -12.188 7.043 1 96.75 255 LYS B C 1
ATOM 4267 O O . LYS B 1 255 ? 1.622 -12.5 6.121 1 96.75 255 LYS B O 1
ATOM 4272 N N . ALA B 1 256 ? 1.233 -11.898 8.242 1 96 256 ALA B N 1
ATOM 4273 C CA . ALA B 1 256 ? 2.621 -12.125 8.648 1 96 256 ALA B CA 1
ATOM 4274 C C . ALA B 1 256 ? 2.885 -13.602 8.906 1 96 256 ALA B C 1
ATOM 4276 O O . ALA B 1 256 ? 2.084 -14.273 9.555 1 96 256 ALA B O 1
ATOM 4277 N N . ILE B 1 257 ? 3.992 -14.078 8.453 1 97.31 257 ILE B N 1
ATOM 4278 C CA . ILE B 1 257 ? 4.348 -15.484 8.617 1 97.31 257 ILE B CA 1
ATOM 4279 C C . ILE B 1 257 ? 4.562 -15.789 10.102 1 97.31 257 ILE B C 1
ATOM 4281 O O . ILE B 1 257 ? 4.156 -16.844 10.586 1 97.31 257 ILE B O 1
ATOM 4285 N N . LYS B 1 258 ? 5.141 -14.859 10.789 1 94.25 258 LYS B N 1
ATOM 4286 C CA . LYS B 1 258 ? 5.621 -15.07 12.156 1 94.25 258 LYS B CA 1
ATOM 4287 C C . LYS B 1 258 ? 4.48 -15.469 13.086 1 94.25 258 LYS B C 1
ATOM 4289 O O . LYS B 1 258 ? 4.641 -16.359 13.93 1 94.25 258 LYS B O 1
ATOM 4294 N N . ASP B 1 259 ? 3.312 -14.852 12.922 1 94.31 259 ASP B N 1
ATOM 4295 C CA . ASP B 1 259 ? 2.268 -15.102 13.906 1 94.31 259 ASP B CA 1
ATOM 4296 C C . ASP B 1 259 ? 0.888 -15.133 13.25 1 94.31 259 ASP B C 1
ATOM 4298 O O . ASP B 1 259 ? -0.123 -15.32 13.93 1 94.31 259 ASP B O 1
ATOM 4302 N N . GLY B 1 260 ? 0.855 -14.914 11.992 1 94.94 260 GLY B N 1
ATOM 4303 C CA . GLY B 1 260 ? -0.408 -14.992 11.273 1 94.94 260 GLY B CA 1
ATOM 4304 C C . GLY B 1 260 ? -1.229 -13.719 11.367 1 94.94 260 GLY B C 1
ATOM 4305 O O . GLY B 1 260 ? -2.375 -13.68 10.914 1 94.94 260 GLY B O 1
ATOM 4306 N N . MET B 1 261 ? -0.632 -12.711 11.859 1 92.62 261 MET B N 1
ATOM 4307 C CA . MET B 1 261 ? -1.349 -11.445 11.992 1 92.62 261 MET B CA 1
ATOM 4308 C C . MET B 1 261 ? -1.721 -10.883 10.617 1 92.62 261 MET B C 1
ATOM 4310 O O . MET B 1 261 ? -0.903 -10.891 9.703 1 92.62 261 MET B O 1
ATOM 4314 N N . ILE B 1 262 ? -2.986 -10.453 10.539 1 93.62 262 ILE B N 1
ATOM 4315 C CA . ILE B 1 262 ? -3.4 -9.758 9.32 1 93.62 262 ILE B CA 1
ATOM 4316 C C . ILE B 1 262 ? -2.863 -8.328 9.336 1 93.62 262 ILE B C 1
ATOM 4318 O O . ILE B 1 262 ? -3.195 -7.539 10.227 1 93.62 262 ILE B O 1
ATOM 4322 N N . LEU B 1 263 ? -2.086 -8.031 8.375 1 92.75 263 LEU B N 1
ATOM 4323 C CA . LEU B 1 263 ? -1.414 -6.734 8.312 1 92.75 263 LEU B CA 1
ATOM 4324 C C . LEU B 1 263 ? -2.273 -5.711 7.582 1 92.75 263 LEU B C 1
ATOM 4326 O O . LEU B 1 263 ? -2.271 -4.527 7.934 1 92.75 263 LEU B O 1
ATOM 4330 N N . ASN B 1 264 ? -2.928 -6.098 6.535 1 91.56 264 ASN B N 1
ATOM 4331 C CA . ASN B 1 264 ? -3.918 -5.301 5.82 1 91.56 264 ASN B CA 1
ATOM 4332 C C . ASN B 1 264 ? -4.918 -6.184 5.078 1 91.56 264 ASN B C 1
ATOM 4334 O O . ASN B 1 264 ? -4.711 -7.391 4.949 1 91.56 264 ASN B O 1
ATOM 4338 N N . GLY B 1 265 ? -6.012 -5.594 4.699 1 92.12 265 GLY B N 1
ATOM 4339 C CA . GLY B 1 265 ? -7.059 -6.32 4 1 92.12 265 GLY B CA 1
ATOM 4340 C C . GLY B 1 265 ? -7.945 -5.422 3.16 1 92.12 265 GLY B C 1
ATOM 4341 O O . GLY B 1 265 ? -8.07 -4.227 3.434 1 92.12 265 GLY B O 1
ATOM 4342 N N . HIS B 1 266 ? -8.547 -6.094 2.166 1 92.62 266 HIS B N 1
ATOM 4343 C CA . HIS B 1 266 ? -9.336 -5.355 1.188 1 92.62 266 HIS B CA 1
ATOM 4344 C C . HIS B 1 266 ? -10.508 -6.191 0.683 1 92.62 266 HIS B C 1
ATOM 4346 O O . HIS B 1 266 ? -10.367 -7.398 0.472 1 92.62 266 HIS B O 1
ATOM 4352 N N . THR B 1 267 ? -11.633 -5.531 0.582 1 90.56 267 THR B N 1
ATOM 4353 C CA . THR B 1 267 ? -12.703 -6.094 -0.226 1 90.56 267 THR B CA 1
ATOM 4354 C C . THR B 1 267 ? -12.602 -5.621 -1.673 1 90.56 267 THR B C 1
ATOM 4356 O O . THR B 1 267 ? -12.516 -4.418 -1.933 1 90.56 267 THR B O 1
ATOM 4359 N N . ILE B 1 268 ? -12.609 -6.57 -2.572 1 90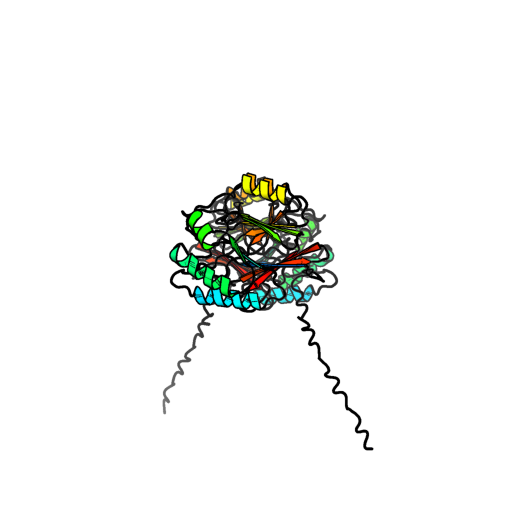.94 268 ILE B N 1
ATOM 4360 C CA . ILE B 1 268 ? -12.375 -6.172 -3.957 1 90.94 268 ILE B CA 1
ATOM 4361 C C . ILE B 1 268 ? -13.508 -6.703 -4.84 1 90.94 268 ILE B C 1
ATOM 4363 O O . ILE B 1 268 ? -14.055 -7.773 -4.578 1 90.94 268 ILE B O 1
#

Organism: NCBI:txid1187080

Foldseek 3Di:
DCPPPPPPPPPPPPPCPVVPPCPCQPPPPDFPAFPAKEWEAEALAAPDPPWPSVVLLVLQLVLVLPDPPHQEYEYFENLHQQDQVCVLVSVVSVVVSVHHYHYAYALRNQDAQVVVCVRVVDGNWDWDDDPNAEIETRWHQYYNNSDGHDTDLVSVLVSCVVCLPHQAYEYGYAAACPPPDPGHHPDPSNLVSCLVRPRHAEYEYEDQQAAAQWDDDNNHIYGYQRHSHDDDYDPFRWMKMWTAHPVGWIKMFIAGSVPRDTPDMDID/DCPPPPPPPPPPPPPCPVCPPVPPQPPPPDFPAFPAKEWEAEALAAPDPPWPSVVLLVLQLVLVLPDPPHQEYEYFENLHQQDQVCVLVSVVSVVVSVHHYHYAYALRNQDAQVVVCVRRVDGNWDWDDDPNAEIETRWHQYYNNSDGHDTDLVSVLVSCVVCLPHQAYEYGYAAACPPPDPGHHPDPSNLVSCLVRPRHAEYEYEDQQAAAQWDDDNNHIYGYQRHSHDDDYDPFRWMKMWTAHPVGWIKMFIAGSVPRDTPDMDID

Nearest PDB structures (foldseek):
  2hyp-assembly1_A-2  TM=7.749E-01  e=1.899E-10  Mycobacterium tuberculosis H37Rv
  5w8m-assembly6_F  TM=6.364E-01  e=1.014E-06  Thermochaetoides thermophila
  6zej-assembly6_O  TM=4.098E-01  e=2.033E-05  Homo sapiens
  6zej-assembly5_L  TM=4.147E-01  e=4.116E-05  Homo sapiens
  6zej-assembly3_F  TM=4.187E-01  e=6.987E-05  Homo sapiens

Sequence (536 aa):
MKRRPFLQKLSIITSMSTLMPFLNYGKMDFPEKIKLKFVVASDGHYGQPNTDYEANHRDLIQAILKENEVDFVVFNGDLIHDDPKWMSDVKKVYDSMQLPYYPVKGNHDRISEESWKNIWGIPADHRFVWKEHYGMIMANSSNEAGEYLCADLEFLKDSFEAFRNLPYVFLFIHISQNDWTLHGISCEPVLGLIAEYPNVRAVFHGHDHDVDGIMRNRKKPYLWSGHFGGSWGSPHPGFRVCEVGQDGKVVTYLKAIKDGMILNGHTIMKRRPFLQKLSIITSMSTLMPFLNYGKMDFPEKIKLKFVVASDGHYGQPNTDYEANHRDLIQAILKENEVDFVVFNGDLIHDDPKWMSDVKKVYDSMQLPYYPVKGNHDRISEESWKNIWGIPADHRFVWKEHYGMIMANSSNEAGEYLCADLEFLKDSFEAFRNLPYVFLFIHISQNDWTLHGISCEPVLGLIAEYPNVRAVFHGHDHDVDGIMRNRKKPYLWSGHFGGSWGSPHPGFRVCEVGQDGKVVTYLKAIKDGMILNGHTI

Radius of gyration: 26.02 Å; Cα contacts (8 Å, |Δi|>4): 1297; chains: 2; bounding box: 71×90×91 Å

Solvent-accessible surface area (backbone atoms only — not comparable to full-atom values): 27981 Å² total; per-residue (Å²): 135,86,77,71,79,77,74,72,74,74,71,73,73,70,71,68,66,72,70,61,70,77,65,70,46,16,72,64,75,74,56,91,48,74,74,44,29,37,35,39,36,14,29,34,18,32,72,36,82,98,55,64,32,66,58,38,50,50,46,46,49,54,44,55,69,69,48,78,78,62,62,32,36,35,39,33,9,16,58,21,44,48,53,56,82,36,51,66,56,50,47,54,56,54,58,68,64,76,54,56,66,47,74,28,43,15,43,32,38,32,43,48,68,67,57,44,24,68,72,72,72,46,55,54,63,39,70,51,69,49,90,87,41,35,34,40,36,31,38,31,19,43,40,44,88,32,47,87,44,67,53,58,59,67,61,50,50,54,49,50,61,75,41,62,85,34,76,35,26,40,38,39,31,13,47,44,51,44,51,38,46,98,78,27,39,76,26,64,72,56,54,53,55,54,62,72,39,82,35,51,56,36,36,40,28,17,75,45,29,57,36,54,54,68,36,28,54,86,84,36,42,35,34,32,28,13,19,42,24,67,86,57,31,36,48,57,39,18,31,22,40,37,37,32,16,74,87,66,44,29,37,37,35,31,27,25,47,91,76,56,47,72,70,38,52,45,78,97,136,85,77,71,79,78,76,73,76,73,72,76,72,70,72,70,66,73,69,60,71,75,63,71,45,16,73,64,77,72,56,90,47,73,74,42,28,39,36,38,35,14,29,36,20,32,73,36,82,98,54,63,32,66,57,37,52,50,47,45,50,54,44,54,67,68,48,78,78,63,62,35,36,34,40,33,9,17,59,21,44,47,53,55,85,36,52,67,56,50,47,54,57,55,57,67,65,76,55,55,67,47,74,29,43,15,45,31,38,31,42,49,69,66,56,44,24,68,74,71,71,46,54,53,65,40,71,51,70,49,89,88,40,34,34,41,35,31,38,31,19,42,38,43,90,32,46,88,44,66,53,58,59,68,60,50,52,53,50,49,60,75,41,62,85,33,76,35,26,41,38,40,31,13,50,45,51,45,51,38,44,97,78,28,40,77,25,63,71,55,54,53,55,54,60,72,38,82,35,50,56,36,35,40,28,17,78,45,29,57,35,54,55,69,36,29,54,87,83,38,42,36,35,31,29,13,19,42,24,67,84,58,31,36,45,56,39,18,32,23,39,37,38,32,18,74,88,66,45,30,36,35,34,32,25,26,48,90,77,56,47,71,70,39,52,45,78,96